Protein AF-A0A928XRX3-F1 (afdb_monomer_lite)

Radius of gyration: 66.65 Å; chains: 1; bounding box: 129×102×176 Å

Secondary structure (DSSP, 8-state):
---PPPPP-------------HHHHHHHHHHHHHTTT--HHHHHTTEEEEEEEEE---EEEEEEEEEEEEEEEEEPPTT-----PPPP-TTSS-TT-S-HHHHHHHH-EE---TTTTT--EE-TTT-PEEPEEEEEEEEEEEEEE---SSS--STTTTT--SGGGGTSSSSS--S---------GGGS-GGGS----TTTEEEEEEEEE---EEEEEEEEEETTEEEEEEEETTT-PBPTT---HHHHHHHHHHHHHHHHHHHHHHHHHHHHHTT-HHHHHHSSHHHHHHHHHHHHHHHHHHHHHHTS-GGG--HHHHHHHHHHHHHHHHHHHHHHHHT---HHHHHHHHHTT-HHHHHHHHHHHHHTTSSHHHHHHHHHHHHHHHHTT--SHHHHHHHHTS--SSHHHHHHHHHHHHHHHHHHHHHHHHTT-HHHHHHHHSTTSSS-HHHHHHHHHHHHHHHHHHHHHTT-HHHHHHHTTS---GGGHHHHHHHHHHHHHHHHHHHHHHHHHHHH-SSHHHHHHHHHHHHHHHHHHHHHHSS---THHHHIIIIIHHHHHHHHHHHHHHHHHHHHHHHHHHHHHHHHHHHHHHHS----PPP----------

Foldseek 3Di:
DDDDDDDDDPDPDPDPPPPLPVVLLLQLVQVVLVVLPQHSLLQSLQFPDKDKDWDKFKKKKWKKKFKFKDKDKAKDDPDDDDDEDAQDDSLPDQSPDPDPVVLQVVFFDQYADPVCRQFFDQDPVPRDGIGMTMTIDIDIDIDMDMDDQTPPPPDVCVVVVDPCLCPPCVSHPDDPPDPDDPDDPVVDDPVGDDDADPRGMDTPDMDMDMDTWMWMWRWGDWPVGIWTWTATSPPRDTHPPGDPVLSVVLLCVLLVQLVVLLVVLVVLLVVQCVLDVCCVVPADSVLSNVLSNQLSNLRSQLSSQNRRDPSSHDVVSNCVSVVSNVVSVVSNVCSSPVDDQDLVVLVVCVVVVVLVVSLVSLVSCCSNVNPVVSSLVSVLVSLVVQCVVDPDLVSLLVSLPPDRSDPVSNVVSLVSSQVVLQVQLVVCLVVLVLVVLVVCLDPPHSHDPVSNLQSVLSSLLSQLVVCLVVVVLVSVLVSLPDDHPPVCVVSSVVSLVSSLVSLVVLLVVLVCCLVVPPALVSNLVSLVSNLSSQVSNCSSVVDRDDCVSVVSVPPVNVVSVVRNVVVVVVVVVVVVVVVVVVVVVVVVVVVVVVPPPPDDDDDDDDDDDDDDD

pLDDT: mean 76.05, std 19.27, range [31.47, 95.88]

Structure (mmCIF, N/CA/C/O backbone):
data_AF-A0A928XRX3-F1
#
_entry.id   AF-A0A928XRX3-F1
#
loop_
_atom_site.group_PDB
_atom_site.id
_atom_site.type_symbol
_atom_site.label_atom_id
_atom_site.label_alt_id
_atom_site.label_comp_id
_atom_site.label_asym_id
_atom_site.label_entity_id
_atom_site.label_seq_id
_atom_site.pdbx_PDB_ins_code
_atom_site.Cartn_x
_atom_site.Cartn_y
_atom_site.Cartn_z
_atom_site.occupancy
_atom_site.B_iso_or_equiv
_atom_site.auth_seq_id
_atom_site.auth_comp_id
_atom_site.auth_asym_id
_atom_site.auth_atom_id
_atom_site.pdbx_PDB_model_num
ATOM 1 N N . MET A 1 1 ? 73.360 -33.502 -87.095 1.00 41.62 1 MET A N 1
ATOM 2 C CA . MET A 1 1 ? 72.732 -33.545 -85.752 1.00 41.62 1 MET A CA 1
ATOM 3 C C . MET A 1 1 ? 72.979 -32.205 -85.075 1.00 41.62 1 MET A C 1
ATOM 5 O O . MET A 1 1 ? 74.044 -31.652 -85.305 1.00 41.62 1 MET A O 1
ATOM 9 N N . GLY A 1 2 ? 72.023 -31.682 -84.302 1.00 35.59 2 GLY A N 1
ATOM 10 C CA . GLY A 1 2 ? 72.128 -30.357 -83.669 1.00 35.59 2 GLY A CA 1
ATOM 11 C C . GLY A 1 2 ? 70.784 -29.627 -83.642 1.00 35.59 2 GLY A C 1
ATOM 12 O O . GLY A 1 2 ? 70.558 -28.722 -84.436 1.00 35.59 2 GLY A O 1
ATOM 13 N N . GLY A 1 3 ? 69.863 -30.070 -82.782 1.00 35.88 3 GLY A N 1
ATOM 14 C CA . GLY A 1 3 ? 68.537 -29.459 -82.645 1.00 35.88 3 GLY A CA 1
ATOM 15 C C . GLY A 1 3 ? 68.540 -28.315 -81.632 1.00 35.88 3 GLY A C 1
ATOM 16 O O . GLY A 1 3 ? 68.678 -28.561 -80.436 1.00 35.88 3 GLY A O 1
ATOM 17 N N . GLY A 1 4 ? 68.364 -27.077 -82.098 1.00 34.94 4 GLY A N 1
ATOM 18 C CA . GLY A 1 4 ? 68.132 -25.915 -81.236 1.00 34.94 4 GLY A CA 1
ATOM 19 C C . GLY A 1 4 ? 66.659 -25.799 -80.831 1.00 34.94 4 GLY A C 1
ATOM 20 O O . GLY A 1 4 ? 65.776 -25.883 -81.683 1.00 34.94 4 GLY A O 1
ATOM 21 N N . ARG A 1 5 ? 66.384 -25.599 -79.535 1.00 35.31 5 ARG A N 1
ATOM 22 C CA . ARG A 1 5 ? 65.028 -25.323 -79.024 1.00 35.31 5 ARG A CA 1
ATOM 23 C C . ARG A 1 5 ? 64.597 -23.887 -79.380 1.00 35.31 5 ARG A C 1
ATOM 25 O O . ARG A 1 5 ? 65.431 -22.988 -79.278 1.00 35.31 5 ARG A O 1
ATOM 32 N N . PRO A 1 6 ? 63.318 -23.634 -79.713 1.00 42.06 6 PRO A N 1
ATOM 33 C CA . PRO A 1 6 ? 62.802 -22.274 -79.832 1.00 42.06 6 PRO A CA 1
ATOM 34 C C . PRO A 1 6 ? 62.617 -21.636 -78.447 1.00 42.06 6 PRO A C 1
ATOM 36 O O . PRO A 1 6 ? 62.097 -22.262 -77.523 1.00 42.06 6 PRO A O 1
ATOM 39 N N . THR A 1 7 ? 63.009 -20.372 -78.309 1.00 41.12 7 THR A N 1
ATOM 40 C CA . THR A 1 7 ? 62.704 -19.544 -77.137 1.00 41.12 7 THR A CA 1
ATOM 41 C C . THR A 1 7 ? 61.272 -19.011 -77.222 1.00 41.12 7 THR A C 1
ATOM 43 O O . THR A 1 7 ? 60.869 -18.426 -78.225 1.00 41.12 7 THR A O 1
ATOM 46 N N . SER A 1 8 ? 60.488 -19.204 -76.158 1.00 32.00 8 SER A N 1
ATOM 47 C CA . SER A 1 8 ? 59.130 -18.653 -76.060 1.00 32.00 8 SER A CA 1
ATOM 48 C C . SER A 1 8 ? 59.179 -17.168 -75.668 1.00 32.00 8 SER A C 1
ATOM 50 O O . SER A 1 8 ? 59.834 -16.839 -74.674 1.00 32.00 8 SER A O 1
ATOM 52 N N . PRO A 1 9 ? 58.505 -16.253 -76.391 1.00 40.66 9 PRO A N 1
ATOM 53 C CA . PRO A 1 9 ? 58.442 -14.849 -76.009 1.00 40.66 9 PRO A CA 1
ATOM 54 C C . PRO A 1 9 ? 57.400 -14.649 -74.900 1.00 40.66 9 PRO A C 1
ATOM 56 O O . PRO A 1 9 ? 56.192 -14.703 -75.141 1.00 40.66 9 PRO A O 1
ATOM 59 N N . TYR A 1 10 ? 57.864 -14.373 -73.680 1.00 31.47 10 TYR A N 1
ATOM 60 C CA . TYR A 1 10 ? 56.993 -14.041 -72.550 1.00 31.47 10 TYR A CA 1
ATOM 61 C C . TYR A 1 10 ? 56.349 -12.662 -72.770 1.00 31.47 10 TYR A C 1
ATOM 63 O O . TYR A 1 10 ? 56.924 -11.617 -72.463 1.00 31.47 10 TYR A O 1
ATOM 71 N N . ARG A 1 11 ? 55.154 -12.655 -73.366 1.00 32.94 11 ARG A N 1
ATOM 72 C CA . ARG A 1 11 ? 54.376 -11.441 -73.634 1.00 32.94 11 ARG A CA 1
ATOM 73 C C . ARG A 1 11 ? 53.860 -10.891 -72.304 1.00 32.94 11 ARG A C 1
ATOM 75 O O . ARG A 1 11 ? 53.114 -11.580 -71.611 1.00 32.94 11 ARG A O 1
ATOM 82 N N . ALA A 1 12 ? 54.246 -9.666 -71.949 1.00 36.44 12 ALA A N 1
ATOM 83 C CA . ALA A 1 12 ? 53.735 -9.015 -70.746 1.00 36.44 12 ALA A CA 1
ATOM 84 C C . ALA A 1 12 ? 52.193 -8.933 -70.808 1.00 36.44 12 ALA A C 1
ATOM 86 O O . ALA A 1 12 ? 51.657 -8.541 -71.852 1.00 36.44 12 ALA A O 1
ATOM 87 N N . PRO A 1 13 ? 51.466 -9.309 -69.740 1.00 38.72 13 PRO A N 1
ATOM 88 C CA . PRO A 1 13 ? 50.015 -9.213 -69.729 1.00 38.72 13 PRO A CA 1
ATOM 89 C C . PRO A 1 13 ? 49.603 -7.742 -69.634 1.00 38.72 13 PRO A C 1
ATOM 91 O O . PRO A 1 13 ? 49.635 -7.144 -68.560 1.00 38.72 13 PRO A O 1
ATOM 94 N N . HIS A 1 14 ? 49.187 -7.169 -70.764 1.00 35.59 14 HIS A N 1
ATOM 95 C CA . HIS A 1 14 ? 48.394 -5.945 -70.758 1.00 35.59 14 HIS A CA 1
ATOM 96 C C . HIS A 1 14 ? 47.071 -6.217 -70.036 1.00 35.59 14 HIS A C 1
ATOM 98 O O . HIS A 1 14 ? 46.202 -6.910 -70.558 1.00 35.59 14 HIS A O 1
ATOM 104 N N . GLU A 1 15 ? 46.975 -5.688 -68.818 1.00 42.69 15 GLU A N 1
ATOM 105 C CA . GLU A 1 15 ? 45.808 -4.993 -68.263 1.00 42.69 15 GLU A CA 1
ATOM 106 C C . GLU A 1 15 ? 44.453 -5.323 -68.914 1.00 42.69 15 GLU A C 1
ATOM 108 O O . GLU A 1 15 ? 43.831 -4.506 -69.590 1.00 42.69 15 GLU A O 1
ATOM 113 N N . LEU A 1 16 ? 43.935 -6.513 -68.603 1.00 38.66 16 LEU A N 1
ATOM 114 C CA . LEU A 1 16 ? 42.492 -6.721 -68.517 1.00 38.66 16 LEU A CA 1
ATOM 115 C C . LEU A 1 16 ? 42.011 -6.115 -67.193 1.00 38.66 16 LEU A C 1
ATOM 117 O O . LEU A 1 16 ? 41.754 -6.827 -66.222 1.00 38.66 16 LEU A O 1
ATOM 121 N N . GLU A 1 17 ? 41.919 -4.783 -67.148 1.00 44.09 17 GLU A N 1
ATOM 122 C CA . GLU A 1 17 ? 41.228 -4.078 -66.068 1.00 44.09 17 GLU A CA 1
ATOM 123 C C . GLU A 1 17 ? 39.725 -4.369 -66.160 1.00 44.09 17 GLU A C 1
ATOM 125 O O . GLU A 1 17 ? 38.946 -3.617 -66.746 1.00 44.09 17 GLU A O 1
ATOM 130 N N . ALA A 1 18 ? 39.303 -5.489 -65.567 1.00 47.88 18 ALA A N 1
ATOM 131 C CA . ALA A 1 18 ? 37.902 -5.686 -65.234 1.00 47.88 18 ALA A CA 1
ATOM 132 C C . ALA A 1 18 ? 37.456 -4.487 -64.371 1.00 47.88 18 ALA A C 1
ATOM 134 O O . ALA A 1 18 ? 38.125 -4.186 -63.376 1.00 47.88 18 ALA A O 1
ATOM 135 N N . PRO A 1 19 ? 36.376 -3.771 -64.737 1.00 57.12 19 PRO A N 1
ATOM 136 C CA . PRO A 1 19 ? 36.010 -2.533 -64.066 1.00 57.12 19 PRO A CA 1
ATOM 137 C C . PRO A 1 19 ? 35.697 -2.815 -62.598 1.00 57.12 19 PRO A C 1
ATOM 139 O O . PRO A 1 19 ? 34.714 -3.485 -62.274 1.00 57.12 19 PRO A O 1
ATOM 142 N N . VAL A 1 20 ? 36.548 -2.297 -61.710 1.00 64.81 20 VAL A N 1
ATOM 143 C CA . VAL A 1 20 ? 36.402 -2.438 -60.260 1.00 64.81 20 VAL A CA 1
ATOM 144 C C . VAL A 1 20 ? 35.046 -1.877 -59.850 1.00 64.81 20 VAL A C 1
ATOM 146 O O . VAL A 1 20 ? 34.822 -0.666 -59.890 1.00 64.81 20 VAL A O 1
ATOM 149 N N . ASN A 1 21 ? 34.123 -2.755 -59.457 1.00 74.12 21 ASN A N 1
ATOM 150 C CA . ASN A 1 21 ? 32.762 -2.351 -59.133 1.00 74.12 21 ASN A CA 1
ATOM 151 C C . ASN A 1 21 ? 32.706 -1.728 -57.729 1.00 74.12 21 ASN A C 1
ATOM 153 O O . ASN A 1 21 ? 32.371 -2.378 -56.738 1.00 74.12 21 ASN A O 1
ATOM 157 N N . VAL A 1 22 ? 33.025 -0.434 -57.663 1.00 80.69 22 VAL A N 1
ATOM 158 C CA . VAL A 1 22 ? 32.981 0.391 -56.445 1.00 80.69 22 VAL A CA 1
ATOM 159 C C . VAL A 1 22 ? 31.611 0.321 -55.752 1.00 80.69 22 VAL A C 1
ATOM 161 O O . VAL A 1 22 ? 31.549 0.380 -54.525 1.00 80.69 22 VAL A O 1
ATOM 164 N N . GLY A 1 23 ? 30.519 0.120 -56.503 1.00 82.94 23 GLY A N 1
ATOM 165 C CA . GLY A 1 23 ? 29.179 -0.076 -55.942 1.00 82.94 23 GLY A CA 1
ATOM 166 C C . GLY A 1 23 ? 29.091 -1.300 -55.025 1.00 82.94 23 GLY A C 1
ATOM 167 O O . GLY A 1 23 ? 28.597 -1.188 -53.906 1.00 82.94 23 GLY A O 1
ATOM 168 N N . VAL A 1 24 ? 29.667 -2.435 -55.439 1.00 82.94 24 VAL A N 1
ATOM 169 C CA . VAL A 1 24 ? 29.716 -3.665 -54.623 1.00 82.94 24 VAL A CA 1
ATOM 170 C C . VAL A 1 24 ? 30.512 -3.441 -53.335 1.00 82.94 24 VAL A C 1
ATOM 172 O O . VAL A 1 24 ? 30.081 -3.872 -52.266 1.00 82.94 24 VAL A O 1
ATOM 175 N N . ALA A 1 25 ? 31.631 -2.713 -53.401 1.00 82.81 25 ALA A N 1
ATOM 176 C CA . ALA A 1 25 ? 32.411 -2.367 -52.213 1.00 82.81 25 ALA A CA 1
ATOM 177 C C . ALA A 1 25 ? 31.617 -1.480 -51.232 1.00 82.81 25 ALA A C 1
ATOM 179 O O . ALA A 1 25 ? 31.601 -1.738 -50.026 1.00 82.81 25 ALA A O 1
ATOM 180 N N . VAL A 1 26 ? 30.899 -0.474 -51.741 1.00 88.69 26 VAL A N 1
ATOM 181 C CA . VAL A 1 26 ? 30.027 0.395 -50.934 1.00 88.69 26 VAL A CA 1
ATOM 182 C C . VAL A 1 26 ? 28.867 -0.388 -50.308 1.00 88.69 26 VAL A C 1
ATOM 184 O O . VAL A 1 26 ? 28.550 -0.164 -49.139 1.00 88.69 26 VAL A O 1
ATOM 187 N N . ASP A 1 27 ? 28.267 -1.338 -51.026 1.00 88.81 27 ASP A N 1
ATOM 188 C CA . ASP A 1 27 ? 27.182 -2.172 -50.498 1.00 88.81 27 ASP A CA 1
ATOM 189 C C . ASP A 1 27 ? 27.662 -3.164 -49.428 1.00 88.81 27 ASP A C 1
ATOM 191 O O . ASP A 1 27 ? 26.994 -3.328 -48.404 1.00 88.81 27 ASP A O 1
ATOM 195 N N . ARG A 1 28 ? 28.856 -3.748 -49.582 1.00 85.56 28 ARG A N 1
ATOM 196 C CA . ARG A 1 28 ? 29.492 -4.582 -48.545 1.00 85.56 28 ARG A CA 1
ATOM 197 C C . ARG A 1 28 ? 29.871 -3.782 -47.299 1.00 85.56 28 ARG A C 1
ATOM 199 O O . ARG A 1 28 ? 29.628 -4.236 -46.177 1.00 85.56 28 ARG A O 1
ATOM 206 N N . ALA A 1 29 ? 30.377 -2.560 -47.468 1.00 87.50 29 ALA A N 1
ATOM 207 C CA . ALA A 1 29 ? 30.592 -1.639 -46.355 1.00 87.50 29 ALA A CA 1
ATOM 208 C C . ALA A 1 29 ? 29.266 -1.273 -45.653 1.00 87.50 29 ALA A C 1
ATOM 210 O O . ALA A 1 29 ? 29.192 -1.281 -44.422 1.00 87.50 29 ALA A O 1
ATOM 211 N N . ALA A 1 30 ? 28.190 -1.044 -46.415 1.00 90.38 30 ALA A N 1
ATOM 212 C CA . ALA A 1 30 ? 26.851 -0.763 -45.895 1.00 90.38 30 ALA A CA 1
ATOM 213 C C . ALA A 1 30 ? 26.233 -1.957 -45.134 1.00 90.38 30 ALA A C 1
ATOM 215 O O . ALA A 1 30 ? 25.572 -1.764 -44.107 1.00 90.38 30 ALA A O 1
ATOM 216 N N . GLU A 1 31 ? 26.473 -3.190 -45.586 1.00 88.50 31 GLU A N 1
ATOM 217 C CA . GLU A 1 31 ? 26.105 -4.433 -44.892 1.00 88.50 31 GLU A CA 1
ATOM 218 C C . GLU A 1 31 ? 26.856 -4.554 -43.549 1.00 88.50 31 GLU A C 1
ATOM 220 O O . GLU A 1 31 ? 26.250 -4.755 -42.491 1.00 88.50 31 GLU A O 1
ATOM 225 N N . ALA A 1 32 ? 28.175 -4.336 -43.557 1.00 86.94 32 ALA A N 1
ATOM 226 C CA . ALA A 1 32 ? 29.012 -4.390 -42.360 1.00 86.94 32 ALA A CA 1
ATOM 227 C C . ALA A 1 32 ? 28.738 -3.255 -41.352 1.00 86.94 32 ALA A C 1
ATOM 229 O O . ALA A 1 32 ? 28.886 -3.464 -40.143 1.00 86.94 32 ALA A O 1
ATOM 230 N N . ALA A 1 33 ? 28.306 -2.081 -41.822 1.00 89.44 33 ALA A N 1
ATOM 231 C CA . ALA A 1 33 ? 27.795 -0.991 -40.989 1.00 89.44 33 ALA A CA 1
ATOM 232 C C . ALA A 1 33 ? 26.413 -1.323 -40.392 1.00 89.44 33 ALA A C 1
ATOM 234 O O . ALA A 1 33 ? 26.154 -1.024 -39.221 1.00 89.44 33 ALA A O 1
ATOM 235 N N . SER A 1 34 ? 25.555 -2.020 -41.149 1.00 89.44 34 SER A N 1
ATOM 236 C CA . SER A 1 34 ? 24.230 -2.461 -40.685 1.00 89.44 34 SER A CA 1
ATOM 237 C C . SER A 1 34 ? 24.342 -3.446 -39.523 1.00 89.44 34 SER A C 1
ATOM 239 O O . SER A 1 34 ? 23.690 -3.244 -38.497 1.00 89.44 34 SER A O 1
ATOM 241 N N . ARG A 1 35 ? 25.268 -4.417 -39.601 1.00 88.94 35 ARG A N 1
ATOM 242 C CA . ARG A 1 35 ? 25.615 -5.319 -38.480 1.00 88.94 35 ARG A CA 1
ATOM 243 C C . ARG A 1 35 ? 26.096 -4.584 -37.215 1.00 88.94 35 ARG A C 1
ATOM 245 O O . ARG A 1 35 ? 26.041 -5.144 -36.125 1.00 88.94 35 ARG A O 1
ATOM 252 N N . ARG A 1 36 ? 26.535 -3.324 -37.334 1.00 86.81 36 ARG A N 1
ATOM 253 C CA . ARG A 1 36 ? 27.007 -2.469 -36.227 1.00 86.81 36 ARG A CA 1
ATOM 254 C C . ARG A 1 36 ? 25.995 -1.395 -35.786 1.00 86.81 36 ARG A C 1
ATOM 256 O O . ARG A 1 36 ? 26.299 -0.616 -34.884 1.00 86.81 36 ARG A O 1
ATOM 263 N N . GLY A 1 37 ? 24.780 -1.379 -36.345 1.00 84.19 37 GLY A N 1
ATOM 264 C CA . GLY A 1 37 ? 23.688 -0.486 -35.921 1.00 84.19 37 GLY A CA 1
ATOM 265 C C . GLY A 1 37 ? 23.544 0.819 -36.719 1.00 84.19 37 GLY A C 1
ATOM 266 O O . GLY A 1 37 ? 22.923 1.775 -36.240 1.00 84.19 37 GLY A O 1
ATOM 267 N N . LEU A 1 38 ? 24.098 0.886 -37.934 1.00 89.88 38 LEU A N 1
ATOM 268 C CA . LEU A 1 38 ? 23.850 1.968 -38.891 1.00 89.88 38 LEU A CA 1
ATOM 269 C C . LEU A 1 38 ? 23.268 1.386 -40.183 1.00 89.88 38 LEU A C 1
ATOM 271 O O . LEU A 1 38 ? 23.969 0.706 -40.920 1.00 89.88 38 LEU A O 1
ATOM 275 N N . SER A 1 39 ? 21.991 1.658 -40.467 1.00 91.25 39 SER A N 1
ATOM 276 C CA . SER A 1 39 ? 21.312 1.126 -41.658 1.00 91.25 39 SER A CA 1
ATOM 277 C C . SER A 1 39 ? 22.066 1.463 -42.946 1.00 91.25 39 SER A C 1
ATOM 279 O O . SER A 1 39 ? 22.434 2.624 -43.136 1.00 91.25 39 SER A O 1
ATOM 281 N N . GLY A 1 40 ? 22.196 0.503 -43.863 1.00 89.81 40 GLY A N 1
ATOM 282 C CA . GLY A 1 40 ? 22.969 0.669 -45.097 1.00 89.81 40 GLY A CA 1
ATOM 283 C C . GLY A 1 40 ? 22.582 1.882 -45.956 1.00 89.81 40 GLY A C 1
ATOM 284 O O . GLY A 1 40 ? 23.452 2.506 -46.550 1.00 89.81 40 GLY A O 1
ATOM 285 N N . ALA A 1 41 ? 21.308 2.294 -45.961 1.00 90.12 41 ALA A N 1
ATOM 286 C CA . ALA A 1 41 ? 20.877 3.529 -46.628 1.00 90.12 41 ALA A CA 1
ATOM 287 C C . ALA A 1 41 ? 21.493 4.797 -46.000 1.00 90.12 41 ALA A C 1
ATOM 289 O O . ALA A 1 41 ? 22.007 5.649 -46.719 1.00 90.12 41 ALA A O 1
ATOM 290 N N . ALA A 1 42 ? 21.500 4.894 -44.666 1.00 88.31 42 ALA A N 1
ATOM 291 C CA . ALA A 1 42 ? 22.139 5.995 -43.943 1.00 88.31 42 ALA A CA 1
ATOM 292 C C . ALA A 1 42 ? 23.671 5.950 -44.059 1.00 88.31 42 ALA A C 1
ATOM 294 O O . ALA A 1 42 ? 24.292 7.000 -44.170 1.00 88.31 42 ALA A O 1
ATOM 295 N N . PHE A 1 43 ? 24.280 4.755 -44.090 1.00 92.19 43 PHE A N 1
ATOM 296 C CA . PHE A 1 43 ? 25.712 4.615 -44.372 1.00 92.19 43 PHE A CA 1
ATOM 297 C C . PHE A 1 43 ? 26.058 5.146 -45.770 1.00 92.19 43 PHE A C 1
ATOM 299 O O . PHE A 1 43 ? 26.934 5.996 -45.883 1.00 92.19 43 PHE A O 1
ATOM 306 N N . ARG A 1 44 ? 25.322 4.733 -46.816 1.00 92.00 44 ARG A N 1
ATOM 307 C CA . ARG A 1 44 ? 25.515 5.224 -48.194 1.00 92.00 44 ARG A CA 1
ATOM 308 C C . ARG A 1 44 ? 25.362 6.744 -48.306 1.00 92.00 44 ARG A C 1
ATOM 310 O O . ARG A 1 44 ? 26.198 7.382 -48.930 1.00 92.00 44 ARG A O 1
ATOM 317 N N . ALA A 1 45 ? 24.373 7.337 -47.634 1.00 89.31 45 ALA A N 1
ATOM 318 C CA . ALA A 1 45 ? 24.197 8.795 -47.566 1.00 89.31 45 ALA A CA 1
ATOM 319 C C . ALA A 1 45 ? 25.274 9.534 -46.732 1.00 89.31 45 ALA A C 1
ATOM 321 O O . ALA A 1 45 ? 25.337 10.762 -46.755 1.00 89.31 45 ALA A O 1
ATOM 322 N N . CYS A 1 46 ? 26.113 8.796 -46.000 1.00 90.19 46 CYS A N 1
ATOM 323 C CA . CYS A 1 46 ? 27.261 9.295 -45.245 1.00 90.19 46 CYS A CA 1
ATOM 324 C C . CYS A 1 46 ? 28.613 9.028 -45.935 1.00 90.19 46 CYS A C 1
ATOM 326 O O . CYS A 1 46 ? 29.633 9.464 -45.403 1.00 90.19 46 CYS A O 1
ATOM 328 N N . VAL A 1 47 ? 28.654 8.339 -47.085 1.00 91.50 47 VAL A N 1
ATOM 329 C CA . VAL A 1 47 ? 29.889 8.151 -47.867 1.00 91.50 47 VAL A CA 1
ATOM 330 C C . VAL A 1 47 ? 30.333 9.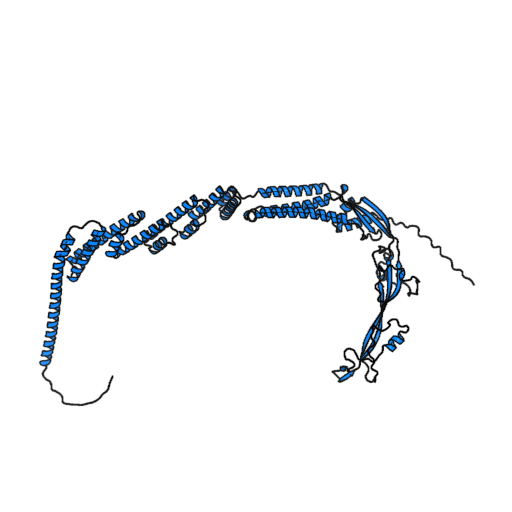502 -48.424 1.00 91.50 47 VAL A C 1
ATOM 332 O O . VAL A 1 47 ? 29.586 10.167 -49.137 1.00 91.50 47 VAL A O 1
ATOM 335 N N . THR A 1 48 ? 31.555 9.914 -48.091 1.00 88.31 48 THR A N 1
ATOM 336 C CA . THR A 1 48 ? 32.157 11.180 -48.540 1.00 88.31 48 THR A CA 1
ATOM 337 C C . THR A 1 48 ? 33.113 10.993 -49.714 1.00 88.31 48 THR A C 1
ATOM 339 O O . THR A 1 48 ? 33.453 11.964 -50.382 1.00 88.31 48 THR A O 1
ATOM 342 N N . GLY A 1 49 ? 33.540 9.759 -49.980 1.00 86.69 49 GLY A N 1
ATOM 343 C CA . GLY A 1 49 ? 34.341 9.410 -51.145 1.00 86.69 49 GLY A CA 1
ATOM 344 C C . GLY A 1 49 ? 34.765 7.946 -51.131 1.00 86.69 49 GLY A C 1
ATOM 345 O O . GLY A 1 49 ? 34.668 7.255 -50.118 1.00 86.69 49 GLY A O 1
ATOM 346 N N . THR A 1 50 ? 35.264 7.475 -52.266 1.00 87.50 50 THR A N 1
ATOM 347 C CA . THR A 1 50 ? 35.859 6.143 -52.403 1.00 87.50 50 THR A CA 1
ATOM 348 C C . THR A 1 50 ? 37.215 6.279 -53.071 1.00 87.50 50 THR A C 1
ATOM 350 O O . THR A 1 50 ? 37.309 6.903 -54.129 1.00 87.50 50 THR A O 1
ATOM 353 N N . THR A 1 51 ? 38.254 5.696 -52.483 1.00 86.31 51 THR A N 1
ATOM 354 C CA . THR A 1 51 ? 39.606 5.683 -53.050 1.00 86.31 51 THR A CA 1
ATOM 355 C C . THR A 1 51 ? 40.061 4.247 -53.279 1.00 86.31 51 THR A C 1
ATOM 357 O O . THR A 1 51 ? 39.924 3.388 -52.410 1.00 86.31 51 THR A O 1
ATOM 360 N N . LEU A 1 52 ? 40.585 3.972 -54.474 1.00 81.31 52 LEU A N 1
ATOM 361 C CA . LEU A 1 52 ? 41.135 2.668 -54.828 1.00 81.31 52 LEU A CA 1
ATOM 362 C C . LEU A 1 52 ? 42.621 2.630 -54.450 1.00 81.31 52 LEU A C 1
ATOM 364 O O . LEU A 1 52 ? 43.430 3.330 -55.053 1.00 81.31 52 LEU A O 1
ATOM 368 N N . GLU A 1 53 ? 42.983 1.818 -53.462 1.00 73.38 53 GLU A N 1
ATOM 369 C CA . GLU A 1 53 ? 44.363 1.613 -53.018 1.00 73.38 53 GLU A CA 1
ATOM 370 C C . GLU A 1 53 ? 44.818 0.204 -53.446 1.00 73.38 53 GLU A C 1
ATOM 372 O O . GLU A 1 53 ? 44.298 -0.805 -52.966 1.00 73.38 53 GLU A O 1
ATOM 377 N N . ARG A 1 54 ? 45.781 0.102 -54.374 1.00 62.31 54 ARG A N 1
ATOM 378 C CA . ARG A 1 54 ? 46.403 -1.189 -54.731 1.00 62.31 54 ARG A CA 1
ATOM 379 C C . ARG A 1 54 ? 47.355 -1.595 -53.601 1.00 62.31 54 ARG A C 1
ATOM 381 O O . ARG A 1 54 ? 48.339 -0.897 -53.367 1.00 62.31 54 ARG A O 1
ATOM 388 N N . ARG A 1 55 ? 47.089 -2.710 -52.908 1.00 60.25 55 ARG A N 1
ATOM 389 C CA . ARG A 1 55 ? 47.909 -3.178 -51.774 1.00 60.25 55 ARG A CA 1
ATOM 390 C C . ARG A 1 55 ? 48.626 -4.500 -52.052 1.00 60.25 55 ARG A C 1
ATOM 392 O O . ARG A 1 55 ? 48.224 -5.322 -52.878 1.00 60.25 55 ARG A O 1
ATOM 399 N N . THR A 1 56 ? 49.746 -4.678 -51.353 1.00 50.47 56 THR A N 1
ATOM 400 C CA . THR A 1 56 ? 50.646 -5.829 -51.479 1.00 50.47 56 THR A CA 1
ATOM 401 C C . THR A 1 56 ? 50.817 -6.507 -50.131 1.00 50.47 56 THR A C 1
ATOM 403 O O . THR A 1 56 ? 51.239 -5.877 -49.174 1.00 50.47 56 THR A O 1
ATOM 406 N N . LEU A 1 57 ? 50.456 -7.785 -50.111 1.00 52.59 57 LEU A N 1
ATOM 407 C CA . LEU A 1 57 ? 50.113 -8.608 -48.954 1.00 52.59 57 LEU A CA 1
ATOM 408 C C . LEU A 1 57 ? 50.989 -9.904 -48.996 1.00 52.59 57 LEU A C 1
ATOM 410 O O . LEU A 1 57 ? 51.795 -10.032 -49.924 1.00 52.59 57 LEU A O 1
ATOM 414 N N . VAL A 1 58 ? 50.856 -10.940 -48.157 1.00 47.88 58 VAL A N 1
ATOM 415 C CA . VAL A 1 58 ? 51.721 -12.151 -48.236 1.00 47.88 58 VAL A CA 1
ATOM 416 C C . VAL A 1 58 ? 51.044 -13.423 -47.690 1.00 47.88 58 VAL A C 1
ATOM 418 O O . VAL A 1 58 ? 50.486 -13.416 -46.604 1.00 47.88 58 VAL A O 1
ATOM 421 N N . ARG A 1 59 ? 51.167 -14.558 -48.399 1.00 53.97 59 ARG A N 1
ATOM 422 C CA . ARG A 1 59 ? 50.767 -15.905 -47.926 1.00 53.97 59 ARG A CA 1
ATOM 423 C C . ARG A 1 59 ? 51.995 -16.817 -47.831 1.00 53.97 59 ARG A C 1
ATOM 425 O O . ARG A 1 59 ? 52.782 -16.826 -48.770 1.00 53.97 59 ARG A O 1
ATOM 432 N N . ALA A 1 60 ? 52.132 -17.627 -46.779 1.00 51.12 60 ALA A N 1
ATOM 433 C CA . ALA A 1 60 ? 53.184 -18.649 -46.654 1.00 51.12 60 ALA A CA 1
ATOM 434 C C . ALA A 1 60 ? 52.590 -20.063 -46.496 1.00 51.12 60 ALA A C 1
ATOM 436 O O . ALA A 1 60 ? 51.597 -20.239 -45.796 1.00 51.12 60 ALA A O 1
ATOM 437 N N . LEU A 1 61 ? 53.191 -21.042 -47.172 1.00 54.88 61 LEU A N 1
ATOM 438 C CA . LEU A 1 61 ? 52.816 -22.456 -47.243 1.00 54.88 61 LEU A CA 1
ATOM 439 C C . LEU A 1 61 ? 53.989 -23.303 -46.749 1.00 54.88 61 LEU A C 1
ATOM 441 O O . LEU A 1 61 ? 55.019 -23.353 -47.418 1.00 54.88 61 LEU A O 1
ATOM 445 N N . ASN A 1 62 ? 53.820 -23.987 -45.620 1.00 51.72 62 ASN A N 1
ATOM 446 C CA . ASN A 1 62 ? 54.838 -24.884 -45.072 1.00 51.72 62 ASN A CA 1
ATOM 447 C C . ASN A 1 62 ? 54.380 -26.336 -45.227 1.00 51.72 62 ASN A C 1
ATOM 449 O O . ASN A 1 62 ? 53.254 -26.668 -44.844 1.00 51.72 62 ASN A O 1
ATOM 453 N N . ARG A 1 63 ? 55.260 -27.202 -45.739 1.00 55.88 63 ARG A N 1
ATOM 454 C CA . ARG A 1 63 ? 55.095 -28.659 -45.706 1.00 55.88 63 ARG A CA 1
ATOM 455 C C . ARG A 1 63 ? 56.056 -29.221 -44.668 1.00 55.88 63 ARG A C 1
ATOM 457 O O . ARG A 1 63 ? 57.268 -29.041 -44.778 1.00 55.88 63 ARG A O 1
ATOM 464 N N . ILE A 1 64 ? 55.503 -29.858 -43.645 1.00 57.50 64 ILE A N 1
ATOM 465 C CA . ILE A 1 64 ? 56.236 -30.418 -42.512 1.00 57.50 64 ILE A CA 1
ATOM 466 C C . ILE A 1 64 ? 56.067 -31.928 -42.562 1.00 57.50 64 ILE A C 1
ATOM 468 O O . ILE A 1 64 ? 54.945 -32.440 -42.569 1.00 57.50 64 ILE A O 1
ATOM 472 N N . ARG A 1 65 ? 57.188 -32.643 -42.575 1.00 60.91 65 ARG A N 1
ATOM 473 C CA . ARG A 1 65 ? 57.210 -34.085 -42.383 1.00 60.91 65 ARG A CA 1
ATOM 474 C C . ARG A 1 65 ? 57.485 -34.345 -40.908 1.00 60.91 65 ARG A C 1
ATOM 476 O O . ARG A 1 65 ? 58.578 -34.065 -40.420 1.00 60.91 65 ARG A O 1
ATOM 483 N N . ARG A 1 66 ? 56.487 -34.876 -40.207 1.00 68.56 66 ARG A N 1
ATOM 484 C CA . ARG A 1 66 ? 56.612 -35.345 -38.827 1.00 68.56 66 ARG A CA 1
ATOM 485 C C . ARG A 1 66 ? 57.016 -36.812 -38.845 1.00 68.56 66 ARG A C 1
ATOM 487 O O . ARG A 1 66 ? 56.421 -37.607 -39.575 1.00 68.56 66 ARG A O 1
ATOM 494 N N . ARG A 1 67 ? 57.995 -37.186 -38.027 1.00 68.25 67 ARG A N 1
ATOM 495 C CA . ARG A 1 67 ? 58.250 -38.580 -37.658 1.00 68.25 67 ARG A CA 1
ATOM 496 C C . ARG A 1 67 ? 58.094 -38.714 -36.150 1.00 68.25 67 ARG A C 1
ATOM 498 O O . ARG A 1 67 ? 58.682 -37.946 -35.398 1.00 68.25 67 ARG A O 1
ATOM 505 N N . GLN A 1 68 ? 57.324 -39.702 -35.712 1.00 68.06 68 GLN A N 1
ATOM 506 C CA . GLN A 1 68 ? 57.141 -40.002 -34.298 1.00 68.06 68 GLN A CA 1
ATOM 507 C C . GLN A 1 68 ? 57.540 -41.450 -34.014 1.00 68.06 68 GLN A C 1
ATOM 509 O O . GLN A 1 68 ? 56.986 -42.389 -34.591 1.00 68.06 68 GLN A O 1
ATOM 514 N N . ALA A 1 69 ? 58.490 -41.611 -33.094 1.00 66.75 69 ALA A N 1
ATOM 515 C CA . ALA A 1 69 ? 58.822 -42.886 -32.481 1.00 66.75 69 ALA A CA 1
ATOM 516 C C . ALA A 1 69 ? 57.704 -43.307 -31.515 1.00 66.75 69 ALA A C 1
ATOM 518 O O . ALA A 1 69 ? 57.368 -42.570 -30.587 1.00 66.75 69 ALA A O 1
ATOM 519 N N . VAL A 1 70 ? 57.133 -44.494 -31.721 1.00 67.12 70 VAL A N 1
ATOM 520 C CA . VAL A 1 70 ? 56.117 -45.081 -30.836 1.00 67.12 70 VAL A CA 1
ATOM 521 C C . VAL A 1 70 ? 56.585 -46.458 -30.382 1.00 67.12 70 VAL A C 1
ATOM 523 O O . VAL A 1 70 ? 56.955 -47.297 -31.200 1.00 67.12 70 VAL A O 1
ATOM 526 N N . LEU A 1 71 ? 56.561 -46.701 -29.072 1.00 66.31 71 LEU A N 1
ATOM 527 C CA . LEU A 1 71 ? 56.851 -48.012 -28.498 1.00 66.31 71 LEU A CA 1
ATOM 528 C C . LEU A 1 71 ? 55.612 -48.914 -28.613 1.00 66.31 71 LEU A C 1
ATOM 530 O O . LEU A 1 71 ? 54.550 -48.578 -28.091 1.00 66.31 71 LEU A O 1
ATOM 534 N N . VAL A 1 72 ? 55.756 -50.066 -29.265 1.00 68.19 72 VAL A N 1
ATOM 535 C CA . VAL A 1 72 ? 54.706 -51.082 -29.426 1.00 68.19 72 VAL A CA 1
ATOM 536 C C . VAL A 1 72 ? 55.144 -52.358 -28.708 1.00 68.19 72 VAL A C 1
ATOM 538 O O . VAL A 1 72 ? 56.303 -52.758 -28.803 1.00 68.19 72 VAL A O 1
ATOM 541 N N . THR A 1 73 ? 54.231 -52.987 -27.968 1.00 67.69 73 THR A N 1
ATOM 542 C CA . THR A 1 73 ? 54.496 -54.196 -27.172 1.00 67.69 73 THR A CA 1
ATOM 543 C C . THR A 1 73 ? 53.623 -55.358 -27.640 1.00 67.69 73 THR A C 1
ATOM 545 O O . THR A 1 73 ? 52.409 -55.218 -27.762 1.00 67.69 73 THR A O 1
ATOM 548 N N . GLU A 1 74 ? 54.241 -56.507 -27.917 1.00 65.88 74 GLU A N 1
ATOM 549 C CA . GLU A 1 74 ? 53.594 -57.680 -28.526 1.00 65.88 74 GLU A CA 1
ATOM 550 C C . GLU A 1 74 ? 53.975 -58.979 -27.791 1.00 65.88 74 GLU A C 1
ATOM 552 O O . GLU A 1 74 ? 55.085 -59.079 -27.265 1.00 65.88 74 GLU A O 1
ATOM 557 N N . PRO A 1 75 ? 53.093 -59.994 -27.717 1.00 62.25 75 PRO A N 1
ATOM 558 C CA . PRO A 1 75 ? 53.395 -61.253 -27.035 1.00 62.25 75 PRO A CA 1
ATOM 559 C C . PRO A 1 75 ? 54.458 -62.075 -27.784 1.00 62.25 75 PRO A C 1
ATOM 561 O O . PRO A 1 75 ? 54.385 -62.263 -28.996 1.00 62.25 75 PRO A O 1
ATOM 564 N N . ALA A 1 76 ? 55.434 -62.601 -27.045 1.00 62.34 76 ALA A N 1
ATOM 565 C CA . ALA A 1 76 ? 56.543 -63.391 -27.574 1.00 62.34 76 ALA A CA 1
ATOM 566 C C . ALA A 1 76 ? 56.215 -64.895 -27.668 1.00 62.34 76 ALA A C 1
ATOM 568 O O . ALA A 1 76 ? 55.442 -65.439 -26.876 1.00 62.34 76 ALA A O 1
ATOM 569 N N . ILE A 1 77 ? 56.858 -65.578 -28.619 1.00 62.03 77 ILE A N 1
ATOM 570 C CA . ILE A 1 77 ? 56.690 -67.016 -28.878 1.00 62.03 77 ILE A CA 1
ATOM 571 C C . ILE A 1 77 ? 57.442 -67.839 -27.805 1.00 62.03 77 ILE A C 1
ATOM 573 O O . ILE A 1 77 ? 58.578 -67.492 -27.467 1.00 62.03 77 ILE A O 1
ATOM 577 N N . PRO A 1 78 ? 56.871 -68.936 -27.262 1.00 56.84 78 PRO A N 1
ATOM 578 C CA . PRO A 1 78 ? 57.558 -69.772 -26.275 1.00 56.84 78 PRO A CA 1
ATOM 579 C C . PRO A 1 78 ? 58.832 -70.423 -26.839 1.00 56.84 78 PRO A C 1
ATOM 581 O O . PRO A 1 78 ? 58.776 -71.095 -27.866 1.00 56.84 78 PRO A O 1
ATOM 584 N N . GLY A 1 79 ? 59.962 -70.278 -26.136 1.00 59.12 79 GLY A N 1
ATOM 585 C CA . GLY A 1 79 ? 61.213 -70.997 -26.432 1.00 59.12 79 GLY A CA 1
ATOM 586 C C . GLY A 1 79 ? 62.483 -70.141 -26.531 1.00 59.12 79 GLY A C 1
ATOM 587 O O . GLY A 1 79 ? 63.575 -70.699 -26.497 1.00 59.12 79 GLY A O 1
ATOM 588 N N . ALA A 1 80 ? 62.377 -68.810 -26.609 1.00 55.97 80 ALA A N 1
ATOM 589 C CA . ALA A 1 80 ? 63.544 -67.923 -26.678 1.00 55.97 80 ALA A CA 1
ATOM 590 C C . ALA A 1 80 ? 64.225 -67.729 -25.305 1.00 55.97 80 ALA A C 1
ATOM 592 O O . ALA A 1 80 ? 63.592 -67.313 -24.328 1.00 55.97 80 ALA A O 1
ATOM 593 N N . SER A 1 81 ? 65.532 -68.009 -25.225 1.00 50.31 81 SER A N 1
ATOM 594 C CA . SER A 1 81 ? 66.334 -67.861 -24.005 1.00 50.31 81 SER A CA 1
ATOM 595 C C . SER A 1 81 ? 67.237 -66.620 -24.031 1.00 50.31 81 SER A C 1
ATOM 597 O O . SER A 1 81 ? 68.338 -66.651 -24.572 1.00 50.31 81 SER A O 1
ATOM 599 N N . SER A 1 82 ? 66.772 -65.575 -23.341 1.00 51.25 82 SER A N 1
ATOM 600 C CA . SER A 1 82 ? 67.543 -64.506 -22.675 1.00 51.25 82 SER A CA 1
ATOM 601 C C . SER A 1 82 ? 68.577 -63.694 -23.475 1.00 51.25 82 SER A C 1
ATOM 603 O O . SER A 1 82 ? 69.710 -64.128 -23.638 1.00 51.25 82 SER A O 1
ATOM 605 N N . PHE A 1 83 ? 68.273 -62.405 -23.660 1.00 53.38 83 PHE A N 1
ATOM 606 C CA . PHE A 1 83 ? 69.034 -61.317 -23.022 1.00 53.38 83 PHE A CA 1
ATOM 607 C C . PHE A 1 83 ? 68.053 -60.219 -22.580 1.00 53.38 83 PHE A C 1
ATOM 609 O O . PHE A 1 83 ? 67.268 -59.745 -23.391 1.00 53.38 83 PHE A O 1
ATOM 616 N N . LEU A 1 84 ? 68.073 -59.817 -21.303 1.00 57.59 84 LEU A N 1
ATOM 617 C CA . LEU A 1 84 ? 67.234 -58.718 -20.806 1.00 57.59 84 LEU A CA 1
ATOM 618 C C . LEU A 1 84 ? 67.984 -57.393 -20.961 1.00 57.59 84 LEU A C 1
ATOM 620 O O . LEU A 1 84 ? 68.950 -57.143 -20.244 1.00 57.59 84 LEU A O 1
ATOM 624 N N . SER A 1 85 ? 67.522 -56.543 -21.876 1.00 59.50 85 SER A N 1
ATOM 625 C CA . SER A 1 85 ? 67.921 -55.131 -21.936 1.00 59.50 85 SER A CA 1
ATOM 626 C C . SER A 1 85 ? 66.818 -54.238 -21.357 1.00 59.50 85 SER A C 1
ATOM 628 O O . SER A 1 85 ? 65.644 -54.611 -21.432 1.00 59.50 85 SER A O 1
ATOM 630 N N . PRO A 1 86 ? 67.146 -53.052 -20.807 1.00 62.84 86 PRO A N 1
ATOM 631 C CA . PRO A 1 86 ? 66.129 -52.058 -20.477 1.00 62.84 86 PRO A CA 1
ATOM 632 C C . PRO A 1 86 ? 65.357 -51.643 -21.738 1.00 62.84 86 PRO A C 1
ATOM 634 O O . PRO A 1 86 ? 65.897 -51.672 -22.849 1.00 62.84 86 PRO A O 1
ATOM 637 N N . LEU A 1 87 ? 64.095 -51.247 -21.549 1.00 62.22 87 LEU A N 1
ATOM 638 C CA . LEU A 1 87 ? 63.267 -50.676 -22.611 1.00 62.22 87 LEU A CA 1
ATOM 639 C C . LEU A 1 87 ? 63.981 -49.459 -23.231 1.00 62.22 87 LEU A C 1
ATOM 641 O O . LEU A 1 87 ? 64.437 -48.594 -22.479 1.00 62.22 87 LEU A O 1
ATOM 645 N N . PRO A 1 88 ? 64.086 -49.363 -24.569 1.00 66.19 88 PRO A N 1
ATOM 646 C CA . PRO A 1 88 ? 64.605 -48.161 -25.206 1.00 66.19 88 PRO A CA 1
ATOM 647 C C . PRO A 1 88 ? 63.625 -47.005 -24.973 1.00 66.19 88 PRO A C 1
ATOM 649 O O . PRO A 1 88 ? 62.441 -47.119 -25.288 1.00 66.19 88 PRO A O 1
ATOM 652 N N . ASP A 1 89 ? 64.118 -45.892 -24.428 1.00 67.81 89 ASP A N 1
ATOM 653 C CA . ASP A 1 89 ? 63.326 -44.672 -24.271 1.00 67.81 89 ASP A CA 1
ATOM 654 C C . ASP A 1 89 ? 63.026 -44.082 -25.664 1.00 67.81 89 ASP A C 1
ATOM 656 O O . ASP A 1 89 ? 63.961 -43.677 -26.366 1.00 67.81 89 ASP A O 1
ATOM 660 N N . PRO A 1 90 ? 61.751 -44.012 -26.097 1.00 65.88 90 PRO A N 1
ATOM 661 C CA . PRO A 1 90 ? 61.403 -43.497 -27.418 1.00 65.88 90 PRO A CA 1
ATOM 662 C C . PRO A 1 90 ? 61.725 -42.004 -27.586 1.00 65.88 90 PRO A C 1
ATOM 664 O O . PRO A 1 90 ? 61.793 -41.536 -28.719 1.00 65.88 90 PRO A O 1
ATOM 667 N N . SER A 1 91 ? 61.949 -41.255 -26.498 1.00 66.69 91 SER A N 1
ATOM 668 C CA . SER A 1 91 ? 62.351 -39.842 -26.536 1.00 66.69 91 SER A CA 1
ATOM 669 C C . SER A 1 91 ? 63.853 -39.623 -26.773 1.00 66.69 91 SER A C 1
ATOM 671 O O . SER A 1 91 ? 64.256 -38.511 -27.124 1.00 66.69 91 SER A O 1
ATOM 673 N N . LEU A 1 92 ? 64.669 -40.674 -26.610 1.00 67.00 92 LEU A N 1
ATOM 674 C CA . LEU A 1 92 ? 66.110 -40.678 -26.896 1.00 67.00 92 LEU A CA 1
ATOM 675 C C . LEU A 1 92 ? 66.443 -41.259 -28.281 1.00 67.00 92 LEU A C 1
ATOM 677 O O . LEU A 1 92 ? 67.598 -41.210 -28.700 1.00 67.00 92 LEU A O 1
ATOM 681 N N . ALA A 1 93 ? 65.459 -41.816 -28.990 1.00 67.12 93 ALA A N 1
ATOM 682 C CA . ALA A 1 93 ? 65.644 -42.342 -30.335 1.00 67.12 93 ALA A CA 1
ATOM 683 C C . ALA A 1 93 ? 65.727 -41.204 -31.366 1.00 67.12 93 ALA A C 1
ATOM 685 O O . ALA A 1 93 ? 64.809 -40.390 -31.485 1.00 67.12 93 ALA A O 1
ATOM 686 N N . GLU A 1 94 ? 66.796 -41.175 -32.162 1.00 70.44 94 GLU A N 1
ATOM 687 C CA . GLU A 1 94 ? 66.907 -40.245 -33.285 1.00 70.44 94 GLU A CA 1
ATOM 688 C C . GLU A 1 94 ? 65.962 -40.675 -34.415 1.00 70.44 94 GLU A C 1
ATOM 690 O O . GLU A 1 94 ? 66.277 -41.530 -35.240 1.00 70.44 94 GLU A O 1
ATOM 695 N N . VAL A 1 95 ? 64.773 -40.068 -34.469 1.00 67.44 95 VAL A N 1
ATOM 696 C CA . VAL A 1 95 ? 63.698 -40.440 -35.416 1.00 67.44 95 VAL A CA 1
ATOM 697 C C . VAL A 1 95 ? 64.070 -40.213 -36.899 1.00 67.44 95 VAL A C 1
ATOM 699 O O . VAL A 1 95 ? 63.329 -40.588 -37.816 1.00 67.44 95 VAL A O 1
ATOM 702 N N . TRP A 1 96 ? 65.232 -39.606 -37.143 1.00 69.56 96 TRP A N 1
ATOM 703 C CA . TRP A 1 96 ? 65.779 -39.236 -38.445 1.00 69.56 96 TRP A CA 1
ATOM 704 C C . TRP A 1 96 ? 67.104 -39.929 -38.795 1.00 69.56 96 TRP A C 1
ATOM 706 O O . TRP A 1 96 ? 67.720 -39.513 -39.773 1.00 69.56 96 TRP A O 1
ATOM 716 N N . ALA A 1 97 ? 67.505 -40.976 -38.059 1.00 67.81 97 ALA A N 1
ATOM 717 C CA . ALA A 1 97 ? 68.712 -41.755 -38.352 1.00 67.81 97 ALA A CA 1
ATOM 718 C C . ALA A 1 97 ? 68.786 -42.211 -39.825 1.00 67.81 97 ALA A C 1
ATOM 720 O O . ALA A 1 97 ? 67.755 -42.443 -40.470 1.00 67.81 97 ALA A O 1
ATOM 721 N N . GLU A 1 98 ? 70.014 -42.313 -40.344 1.00 56.28 98 GLU A N 1
ATOM 722 C CA . GLU A 1 98 ? 70.286 -42.419 -41.784 1.00 56.28 98 GLU A CA 1
ATOM 723 C C . GLU A 1 98 ? 69.786 -43.732 -42.410 1.00 56.28 98 GLU A C 1
ATOM 725 O O . GLU A 1 98 ? 69.242 -43.691 -43.515 1.00 56.28 98 GLU A O 1
ATOM 730 N N . ASP A 1 99 ? 69.867 -44.863 -41.696 1.00 61.84 99 ASP A N 1
ATOM 731 C CA . ASP A 1 99 ? 69.266 -46.136 -42.114 1.00 61.84 99 ASP A CA 1
ATOM 732 C C . ASP A 1 99 ? 68.061 -46.529 -41.220 1.00 61.84 99 ASP A C 1
ATOM 734 O O . ASP A 1 99 ? 68.226 -46.855 -40.037 1.00 61.84 99 ASP A O 1
ATOM 738 N N . PRO A 1 100 ? 66.825 -46.563 -41.763 1.00 58.00 100 PRO A N 1
ATOM 739 C CA . PRO A 1 100 ? 65.653 -47.088 -41.058 1.00 58.00 100 PRO A CA 1
ATOM 740 C C . PRO A 1 100 ? 65.814 -48.544 -40.589 1.00 58.00 100 PRO A C 1
ATOM 742 O O . PRO A 1 100 ? 65.231 -48.927 -39.573 1.00 58.00 100 PRO A O 1
ATOM 745 N N . SER A 1 101 ? 66.606 -49.341 -41.312 1.00 58.47 101 SER A N 1
ATOM 746 C CA . SER A 1 101 ? 66.888 -50.751 -41.019 1.00 58.47 101 SER A CA 1
ATOM 747 C C . SER A 1 101 ? 67.702 -50.895 -39.734 1.00 58.47 101 SER A C 1
ATOM 749 O O . SER A 1 101 ? 67.408 -51.758 -38.905 1.00 58.47 101 SER A O 1
ATOM 751 N N . GLU A 1 102 ? 68.684 -50.013 -39.529 1.00 65.12 102 GLU A N 1
ATOM 752 C CA . GLU A 1 102 ? 69.464 -49.939 -38.292 1.00 65.12 102 GLU A CA 1
ATOM 753 C C . GLU A 1 102 ? 68.594 -49.499 -37.111 1.00 65.12 102 GLU A C 1
ATOM 755 O O . GLU A 1 102 ? 68.718 -50.058 -36.020 1.00 65.12 102 GLU A O 1
ATOM 760 N N . LEU A 1 103 ? 67.657 -48.566 -37.321 1.00 62.88 103 LEU A N 1
ATOM 761 C CA . LEU A 1 103 ? 66.730 -48.141 -36.270 1.00 62.88 103 LEU A CA 1
ATOM 762 C C . LEU A 1 103 ? 65.774 -49.275 -35.853 1.00 62.88 103 LEU A C 1
ATOM 764 O O . LEU A 1 103 ? 65.511 -49.462 -34.661 1.00 62.88 103 LEU A O 1
ATOM 768 N N . GLU A 1 104 ? 65.273 -50.069 -36.806 1.00 58.03 104 GLU A N 1
ATOM 769 C CA . GLU A 1 104 ? 64.451 -51.247 -36.506 1.00 58.03 104 GLU A CA 1
ATOM 770 C C . GLU A 1 104 ? 65.274 -52.352 -35.814 1.00 58.03 104 GLU A C 1
ATOM 772 O O . GLU A 1 104 ? 64.824 -52.931 -34.820 1.00 58.03 104 GLU A O 1
ATOM 777 N N . ALA A 1 105 ? 66.505 -52.604 -36.266 1.00 62.16 105 ALA A N 1
ATOM 778 C CA . ALA A 1 105 ? 67.404 -53.584 -35.658 1.00 62.16 105 ALA A CA 1
ATOM 779 C C . ALA A 1 105 ? 67.830 -53.196 -34.228 1.00 62.16 105 ALA A C 1
ATOM 781 O O . ALA A 1 105 ? 67.819 -54.037 -33.330 1.00 62.16 105 ALA A O 1
ATOM 782 N N . ALA A 1 106 ? 68.151 -51.923 -33.982 1.00 59.97 106 ALA A N 1
ATOM 783 C CA . ALA A 1 106 ? 68.570 -51.428 -32.670 1.00 59.97 106 ALA A CA 1
ATOM 784 C C . ALA A 1 106 ? 67.424 -51.375 -31.640 1.00 59.97 106 ALA A C 1
ATOM 786 O O . ALA A 1 106 ? 67.682 -51.424 -30.427 1.00 59.97 106 ALA A O 1
ATOM 787 N N . SER A 1 107 ? 66.175 -51.271 -32.114 1.00 58.62 107 SER A N 1
ATOM 788 C CA . SER A 1 107 ? 64.974 -51.106 -31.285 1.00 58.62 107 SER A CA 1
ATOM 789 C C . SER A 1 107 ? 64.154 -52.377 -31.054 1.00 58.62 107 SER A C 1
ATOM 791 O O . SER A 1 107 ? 63.365 -52.410 -30.108 1.00 58.62 107 SER A O 1
ATOM 793 N N . ARG A 1 108 ? 64.352 -53.443 -31.841 1.00 58.47 108 ARG A N 1
ATOM 794 C CA . ARG A 1 108 ? 63.851 -54.789 -31.518 1.00 58.47 108 ARG A CA 1
ATOM 795 C C . ARG A 1 108 ? 64.666 -55.376 -30.360 1.00 58.47 108 ARG A C 1
ATOM 797 O O . ARG A 1 108 ? 65.652 -56.076 -30.572 1.00 58.47 108 ARG A O 1
ATOM 804 N N . ARG A 1 109 ? 64.246 -55.102 -29.121 1.00 61.00 109 ARG A N 1
ATOM 805 C CA . ARG A 1 109 ? 64.871 -55.654 -27.907 1.00 61.00 109 ARG A CA 1
ATOM 806 C C . ARG A 1 109 ? 63.866 -56.438 -27.077 1.00 61.00 109 ARG A C 1
ATOM 808 O O . ARG A 1 109 ? 62.855 -55.895 -26.627 1.00 61.00 109 ARG A O 1
ATOM 815 N N . GLU A 1 110 ? 64.196 -57.697 -26.790 1.00 58.22 110 GLU A N 1
ATOM 816 C CA . GLU A 1 110 ? 63.554 -58.419 -25.694 1.00 58.22 110 GLU A CA 1
ATOM 817 C C . GLU A 1 110 ? 63.813 -57.658 -24.390 1.00 58.22 110 GLU A C 1
ATOM 819 O O . GLU A 1 110 ? 64.943 -57.500 -23.924 1.00 58.22 110 GLU A O 1
ATOM 824 N N . SER A 1 111 ? 62.737 -57.113 -23.841 1.00 56.97 111 SER A N 1
ATOM 825 C CA . SER A 1 111 ? 62.758 -56.219 -22.695 1.00 56.97 111 SER A CA 1
ATOM 826 C C . SER A 1 111 ? 61.501 -56.473 -21.862 1.00 56.97 111 SER A C 1
ATOM 828 O O . SER A 1 111 ? 60.457 -56.832 -22.414 1.00 56.97 111 SER A O 1
ATOM 830 N N . PRO A 1 112 ? 61.580 -56.363 -20.528 1.00 57.19 112 PRO A N 1
ATOM 831 C CA . PRO A 1 112 ? 60.424 -56.577 -19.669 1.00 57.19 112 PRO A CA 1
ATOM 832 C C . PRO A 1 112 ? 59.332 -55.549 -19.993 1.00 57.19 112 PRO A C 1
ATOM 834 O O . PRO A 1 112 ? 59.601 -54.351 -20.052 1.00 57.19 112 PRO A O 1
ATOM 837 N N . CYS A 1 113 ? 58.088 -55.999 -20.187 1.00 56.38 113 CYS A N 1
ATOM 838 C CA . CYS A 1 113 ? 56.956 -55.087 -20.360 1.00 56.38 113 CYS A CA 1
ATOM 839 C C . CYS A 1 113 ? 56.799 -54.208 -19.116 1.00 56.38 113 CYS A C 1
ATOM 841 O O . CYS A 1 113 ? 56.691 -54.736 -18.012 1.00 56.38 113 CYS A O 1
ATOM 843 N N . ALA A 1 114 ? 56.700 -52.889 -19.291 1.00 56.75 114 ALA A N 1
ATOM 844 C CA . ALA A 1 114 ? 56.553 -51.938 -18.186 1.00 56.75 114 ALA A CA 1
ATOM 845 C C . ALA A 1 114 ? 55.313 -52.186 -17.298 1.00 56.75 114 ALA A C 1
ATOM 847 O O . ALA A 1 114 ? 55.279 -51.728 -16.164 1.00 56.75 114 ALA A O 1
ATOM 848 N N . GLY A 1 115 ? 54.301 -52.910 -17.793 1.00 57.72 115 GLY A N 1
ATOM 849 C CA . GLY A 1 115 ? 53.100 -53.267 -17.028 1.00 57.72 115 GLY A CA 1
ATOM 850 C C . GLY A 1 115 ? 53.169 -54.594 -16.258 1.00 57.72 115 GLY A C 1
ATOM 851 O O . GLY A 1 115 ? 52.314 -54.828 -15.410 1.00 57.72 115 GLY A O 1
ATOM 852 N N . CYS A 1 116 ? 54.140 -55.474 -16.542 1.00 58.78 116 CYS A N 1
ATOM 853 C CA . CYS A 1 116 ? 54.302 -56.758 -15.833 1.00 58.78 116 CYS A CA 1
ATOM 854 C C . CYS A 1 116 ? 55.747 -57.059 -15.395 1.00 58.78 116 CYS A C 1
ATOM 856 O O . CYS A 1 116 ? 56.031 -58.156 -14.923 1.00 58.78 116 CYS A O 1
ATOM 858 N N . GLU A 1 117 ? 56.669 -56.118 -15.603 1.00 57.34 117 GLU A N 1
ATOM 859 C CA . GLU A 1 117 ? 58.098 -56.172 -15.253 1.00 57.34 117 GLU A CA 1
ATOM 860 C C . GLU A 1 117 ? 58.848 -57.412 -15.780 1.00 57.34 117 GLU A C 1
ATOM 862 O O . GLU A 1 117 ? 59.907 -57.795 -15.290 1.00 57.34 117 GLU A O 1
ATOM 867 N N . GLY A 1 118 ? 58.325 -58.045 -16.836 1.00 56.56 118 GLY A N 1
ATOM 868 C CA . GLY A 1 118 ? 58.884 -59.281 -17.391 1.00 56.56 118 GLY A CA 1
ATOM 869 C C . GLY A 1 118 ? 58.562 -60.537 -16.576 1.00 56.56 118 GLY A C 1
ATOM 870 O O . GLY A 1 118 ? 58.976 -61.631 -16.970 1.00 56.56 118 GLY A O 1
ATOM 871 N N . HIS A 1 119 ? 57.773 -60.422 -15.503 1.00 55.72 119 HIS A N 1
ATOM 872 C CA . HIS A 1 119 ? 57.073 -61.570 -14.944 1.00 55.72 119 HIS A CA 1
ATOM 873 C C . HIS A 1 119 ? 56.142 -62.135 -16.016 1.00 55.72 119 HIS A C 1
ATOM 875 O O . HIS A 1 119 ? 55.404 -61.398 -16.676 1.00 55.72 119 HIS A O 1
ATOM 881 N N . GLY A 1 120 ? 56.226 -63.450 -16.229 1.00 58.00 120 GLY A N 1
ATOM 882 C CA . GLY A 1 120 ? 55.463 -64.111 -17.277 1.00 58.00 120 GLY A CA 1
ATOM 883 C C . GLY A 1 120 ? 53.971 -63.919 -17.040 1.00 58.00 120 GLY A C 1
ATOM 884 O O . GLY A 1 120 ? 53.468 -64.295 -15.981 1.00 58.00 120 GLY A O 1
ATOM 885 N N . ILE A 1 121 ? 53.266 -63.350 -18.018 1.00 57.59 121 ILE A N 1
ATOM 886 C CA . ILE A 1 121 ? 51.816 -63.178 -17.919 1.00 57.59 121 ILE A CA 1
ATOM 887 C C . ILE A 1 121 ? 51.212 -64.580 -17.996 1.00 57.59 121 ILE A C 1
ATOM 889 O O . ILE A 1 121 ? 51.240 -65.220 -19.050 1.00 57.59 121 ILE A O 1
ATOM 893 N N . GLY A 1 122 ? 50.736 -65.078 -16.855 1.00 55.97 122 GLY A N 1
ATOM 894 C CA . GLY A 1 122 ? 50.089 -66.378 -16.760 1.00 55.97 122 GLY A CA 1
ATOM 895 C C . GLY A 1 122 ? 48.730 -66.332 -17.444 1.00 55.97 122 GLY A C 1
ATOM 896 O O . GLY A 1 122 ? 47.858 -65.566 -17.038 1.00 55.97 122 GLY A O 1
ATOM 897 N N . CYS A 1 123 ? 48.530 -67.152 -18.473 1.00 49.41 123 CYS A N 1
ATOM 898 C CA . CYS A 1 123 ? 47.212 -67.335 -19.065 1.00 49.41 123 CYS A CA 1
ATOM 899 C C . CYS A 1 123 ? 46.326 -68.117 -18.076 1.00 49.41 123 CYS A C 1
ATOM 901 O O . CYS A 1 123 ? 46.599 -69.299 -17.845 1.00 49.41 123 CYS A O 1
ATOM 903 N N . PRO A 1 124 ? 45.248 -67.528 -17.520 1.00 51.03 124 PRO A N 1
ATOM 904 C CA . PRO A 1 124 ? 44.442 -68.174 -16.479 1.00 51.03 124 PRO A CA 1
ATOM 905 C C . PRO A 1 124 ? 43.661 -69.402 -16.978 1.00 51.03 124 PRO A C 1
ATOM 907 O O . PRO A 1 124 ? 43.085 -70.131 -16.177 1.00 51.03 124 PRO A O 1
ATOM 910 N N . THR A 1 125 ? 43.627 -69.640 -18.293 1.00 46.81 125 THR A N 1
ATOM 911 C CA . THR A 1 125 ? 42.929 -70.773 -18.918 1.00 46.81 125 THR A CA 1
ATOM 912 C C . THR A 1 125 ? 43.834 -71.991 -19.138 1.00 46.81 125 THR A C 1
ATOM 914 O O . THR A 1 125 ? 43.330 -73.109 -19.174 1.00 46.81 125 THR A O 1
ATOM 917 N N . CYS A 1 126 ? 45.153 -71.809 -19.289 1.00 48.28 126 CYS A N 1
ATOM 918 C CA . CYS A 1 126 ? 46.084 -72.909 -19.596 1.00 48.28 126 CYS A CA 1
ATOM 919 C C . CYS A 1 126 ? 47.381 -72.922 -18.764 1.00 48.28 126 CYS A C 1
ATOM 921 O O . CYS A 1 126 ? 48.231 -73.777 -18.998 1.00 48.28 126 CYS A O 1
ATOM 923 N N . ASN A 1 127 ? 47.558 -71.989 -17.820 1.00 51.84 127 ASN A N 1
ATOM 924 C CA . ASN A 1 127 ? 48.774 -71.787 -17.015 1.00 51.84 127 ASN A CA 1
ATOM 925 C C . ASN A 1 127 ? 50.081 -71.567 -17.810 1.00 51.84 127 ASN A C 1
ATOM 927 O O . ASN A 1 127 ? 51.164 -71.570 -17.228 1.00 51.84 127 ASN A O 1
ATOM 931 N N . GLY A 1 128 ? 50.009 -71.318 -19.121 1.00 53.84 128 GLY A N 1
ATOM 932 C CA . GLY A 1 128 ? 51.171 -70.916 -19.914 1.00 53.84 128 GLY A CA 1
ATOM 933 C C . GLY A 1 128 ? 51.657 -69.514 -19.533 1.00 53.84 128 GLY A C 1
ATOM 934 O O . GLY A 1 128 ? 50.846 -68.607 -19.356 1.00 53.84 128 GLY A O 1
ATOM 935 N N . SER A 1 129 ? 52.975 -69.325 -19.437 1.00 56.81 129 SER A N 1
ATOM 936 C CA . SER A 1 129 ? 53.609 -68.027 -19.178 1.00 56.81 129 SER A CA 1
ATOM 937 C C . SER A 1 129 ? 54.179 -67.423 -20.465 1.00 56.81 129 SER A C 1
ATOM 939 O O . SER A 1 129 ? 55.094 -67.998 -21.059 1.00 56.81 129 SER A O 1
ATOM 941 N N . GLY A 1 130 ? 53.675 -66.258 -20.877 1.00 57.19 130 GLY A N 1
ATOM 942 C CA . GLY A 1 130 ? 54.191 -65.505 -22.028 1.00 57.19 130 GLY A CA 1
ATOM 943 C C . GLY A 1 130 ? 55.153 -64.380 -21.630 1.00 57.19 130 GLY A C 1
ATOM 944 O O . GLY A 1 130 ? 55.007 -63.784 -20.562 1.00 57.19 130 GLY A O 1
ATOM 945 N N . ARG A 1 131 ? 56.114 -64.062 -22.506 1.00 59.44 131 ARG A N 1
ATOM 946 C CA . ARG A 1 131 ? 56.891 -62.808 -22.461 1.00 59.44 131 ARG A CA 1
ATOM 947 C C . ARG A 1 131 ? 56.305 -61.794 -23.445 1.00 59.44 131 ARG A C 1
ATOM 949 O O . ARG A 1 131 ? 55.450 -62.138 -24.255 1.00 59.44 131 ARG A O 1
ATOM 956 N N . VAL A 1 132 ? 56.779 -60.557 -23.380 1.00 58.72 132 VAL A N 1
ATOM 957 C CA . VAL A 1 132 ? 56.394 -59.469 -24.284 1.00 58.72 132 VAL A CA 1
ATOM 958 C C . VAL A 1 132 ? 57.665 -58.920 -24.925 1.00 58.72 132 VAL A C 1
ATOM 960 O O . VAL A 1 132 ? 58.651 -58.701 -24.227 1.00 58.72 132 VAL A O 1
ATOM 963 N N . LEU A 1 133 ? 57.650 -58.721 -26.239 1.00 62.34 133 LEU A N 1
ATOM 964 C CA . LEU A 1 133 ? 58.707 -58.060 -26.994 1.00 62.34 133 LEU A CA 1
ATOM 965 C C . LEU A 1 133 ? 58.280 -56.616 -27.261 1.00 62.34 133 LEU A C 1
ATOM 967 O O . LEU A 1 133 ? 57.153 -56.369 -27.693 1.00 62.34 133 LEU A O 1
ATOM 971 N N . ALA A 1 134 ? 59.176 -55.665 -27.004 1.00 61.78 134 ALA A N 1
ATOM 972 C CA . ALA A 1 134 ? 58.962 -54.269 -27.351 1.00 61.78 134 ALA A CA 1
ATOM 973 C C . ALA A 1 134 ? 59.707 -53.935 -28.650 1.00 61.78 134 ALA A C 1
ATOM 975 O O . ALA A 1 134 ? 60.870 -54.309 -28.825 1.00 61.78 134 ALA A O 1
ATOM 976 N N . ARG A 1 135 ? 59.035 -53.227 -29.559 1.00 66.12 135 ARG A N 1
ATOM 977 C CA . ARG A 1 135 ? 59.618 -52.691 -30.793 1.00 66.12 135 ARG A CA 1
ATOM 978 C C . ARG A 1 135 ? 59.245 -51.226 -30.961 1.00 66.12 135 ARG A C 1
ATOM 980 O O . ARG A 1 135 ? 58.117 -50.831 -30.666 1.00 66.12 135 ARG A O 1
ATOM 987 N N . LEU A 1 136 ? 60.180 -50.416 -31.444 1.00 66.19 136 LEU A N 1
ATOM 988 C CA . LEU A 1 136 ? 59.908 -49.025 -31.791 1.00 66.19 136 LEU A CA 1
ATOM 989 C C . LEU A 1 136 ? 59.416 -48.982 -33.238 1.00 66.19 136 LEU A C 1
ATOM 991 O O . LEU A 1 136 ? 60.089 -49.455 -34.147 1.00 66.19 136 LEU A O 1
ATOM 995 N N . THR A 1 137 ? 58.228 -48.428 -33.448 1.00 61.34 137 THR A N 1
ATOM 996 C CA . THR A 1 137 ? 57.668 -48.191 -34.781 1.00 61.34 137 THR A CA 1
ATOM 997 C C . THR A 1 137 ? 57.745 -46.700 -35.075 1.00 61.34 137 THR A C 1
ATOM 999 O O . THR A 1 137 ? 57.247 -45.886 -34.294 1.00 61.34 137 THR A O 1
ATOM 1002 N N . VAL A 1 138 ? 58.367 -46.326 -36.193 1.00 64.19 138 VAL A N 1
ATOM 1003 C CA . VAL A 1 138 ? 58.359 -44.938 -36.667 1.00 64.19 138 VAL A CA 1
ATOM 1004 C C . VAL A 1 138 ? 57.097 -44.715 -37.486 1.00 64.19 138 VAL A C 1
ATOM 1006 O O . VAL A 1 138 ? 56.907 -45.317 -38.540 1.00 64.19 138 VAL A O 1
ATOM 1009 N N . THR A 1 139 ? 56.238 -43.824 -37.008 1.00 58.78 139 THR A N 1
ATOM 1010 C CA . THR A 1 139 ? 55.082 -43.335 -37.764 1.00 58.78 139 THR A CA 1
ATOM 1011 C C . THR A 1 139 ? 55.457 -42.027 -38.452 1.00 58.78 139 THR A C 1
ATOM 1013 O O . THR A 1 139 ? 56.105 -41.172 -37.848 1.00 58.78 139 THR A O 1
ATOM 1016 N N . SER A 1 140 ? 55.097 -41.869 -39.728 1.00 59.38 140 SER A N 1
ATOM 1017 C CA . SER A 1 140 ? 55.354 -40.639 -40.483 1.00 59.38 140 SER A CA 1
ATOM 1018 C C . SER A 1 140 ? 54.054 -39.996 -40.938 1.00 59.38 140 SER A C 1
ATOM 1020 O O . SER A 1 140 ? 53.255 -40.644 -41.610 1.00 59.38 140 SER A O 1
ATOM 1022 N N . GLU A 1 141 ? 53.885 -38.717 -40.629 1.00 56.19 141 GLU A N 1
ATOM 1023 C CA . GLU A 1 141 ? 52.719 -37.924 -41.008 1.00 56.19 141 GLU A CA 1
ATOM 1024 C C . GLU A 1 141 ? 53.174 -36.695 -41.804 1.00 56.19 141 GLU A C 1
ATOM 1026 O O . GLU A 1 141 ? 54.175 -36.055 -41.465 1.00 56.19 141 GLU A O 1
ATOM 1031 N N . LEU A 1 142 ? 52.441 -36.354 -42.863 1.00 55.44 142 LEU A N 1
ATOM 1032 C CA . LEU A 1 142 ? 52.661 -35.126 -43.616 1.00 55.44 142 LEU A CA 1
ATOM 1033 C C . LEU A 1 142 ? 51.643 -34.069 -43.186 1.00 55.44 142 LEU A C 1
ATOM 1035 O O . LEU A 1 142 ? 50.441 -34.298 -43.289 1.00 55.44 142 LEU A O 1
ATOM 1039 N N . ARG A 1 143 ? 52.113 -32.895 -42.758 1.00 53.19 143 ARG A N 1
ATOM 1040 C CA . ARG A 1 143 ? 51.251 -31.763 -42.396 1.00 53.19 143 ARG A CA 1
ATOM 1041 C C . ARG A 1 143 ? 51.525 -30.556 -43.282 1.00 53.19 143 ARG A C 1
ATOM 1043 O O . ARG A 1 143 ? 52.674 -30.176 -43.501 1.00 53.19 143 ARG A O 1
ATOM 1050 N N . GLN A 1 144 ? 50.454 -29.938 -43.766 1.00 53.09 144 GLN A N 1
ATOM 1051 C CA . GLN A 1 144 ? 50.484 -28.647 -44.452 1.00 53.09 144 GLN A CA 1
ATOM 1052 C C . GLN A 1 144 ? 49.891 -27.578 -43.527 1.00 53.09 144 GLN A C 1
ATOM 1054 O O . GLN A 1 144 ? 48.886 -27.834 -42.866 1.00 53.09 144 GLN A O 1
ATOM 1059 N N . ALA A 1 145 ? 50.491 -26.387 -43.473 1.00 47.47 145 ALA A N 1
ATOM 1060 C CA . ALA A 1 145 ? 50.000 -25.281 -42.644 1.00 47.47 145 ALA A CA 1
ATOM 1061 C C . ALA A 1 145 ? 50.104 -23.926 -43.364 1.00 47.47 145 ALA A C 1
ATOM 1063 O O . ALA A 1 145 ? 51.125 -23.632 -43.994 1.00 47.47 145 ALA A O 1
ATOM 1064 N N . VAL A 1 146 ? 49.048 -23.104 -43.255 1.00 47.56 146 VAL A N 1
ATOM 1065 C CA . VAL A 1 146 ? 48.941 -21.753 -43.843 1.00 47.56 146 VAL A CA 1
ATOM 1066 C C . VAL A 1 146 ? 48.011 -20.860 -43.013 1.00 47.56 146 VAL A C 1
ATOM 1068 O O . VAL A 1 146 ? 46.913 -21.287 -42.669 1.00 47.56 146 VAL A O 1
ATOM 1071 N N . VAL A 1 147 ? 48.433 -19.603 -42.842 1.00 46.38 147 VAL A N 1
ATOM 1072 C CA . VAL A 1 147 ? 47.693 -18.317 -42.951 1.00 46.38 147 VAL A CA 1
ATOM 1073 C C . VAL A 1 147 ? 48.079 -17.381 -41.800 1.00 46.38 147 VAL A C 1
ATOM 1075 O O . VAL A 1 147 ? 48.040 -17.764 -40.637 1.00 46.38 147 VAL A O 1
ATOM 1078 N N . SER A 1 148 ? 48.405 -16.130 -42.136 1.00 43.84 148 SER A N 1
ATOM 1079 C CA . SER A 1 148 ? 48.185 -14.984 -41.245 1.00 43.84 148 SER A CA 1
ATOM 1080 C C . SER A 1 148 ? 47.673 -13.788 -42.055 1.00 43.84 148 SER A C 1
ATOM 1082 O O . SER A 1 148 ? 47.610 -13.843 -43.286 1.00 43.84 148 SER A O 1
ATOM 1084 N N . ASP A 1 149 ? 47.302 -12.725 -41.342 1.00 45.62 149 ASP A N 1
ATOM 1085 C CA . ASP A 1 149 ? 46.349 -11.690 -41.768 1.00 45.62 149 ASP A CA 1
ATOM 1086 C C . ASP A 1 149 ? 46.905 -10.641 -42.740 1.00 45.62 149 ASP A C 1
ATOM 1088 O O . ASP A 1 149 ? 46.896 -9.439 -42.474 1.00 45.62 149 ASP A O 1
ATOM 1092 N N . ASP A 1 150 ? 47.375 -11.091 -43.899 1.00 44.28 150 ASP A N 1
ATOM 1093 C CA . ASP A 1 150 ? 47.799 -10.214 -44.981 1.00 44.28 150 ASP A CA 1
ATOM 1094 C C . ASP A 1 150 ? 46.940 -10.520 -46.237 1.00 44.28 150 ASP A C 1
ATOM 1096 O O . ASP A 1 150 ? 47.097 -11.599 -46.812 1.00 44.28 150 ASP A O 1
ATOM 1100 N N . PRO A 1 151 ? 45.984 -9.643 -46.645 1.00 46.59 151 PRO A N 1
ATOM 1101 C CA . PRO A 1 151 ? 44.749 -9.994 -47.393 1.00 46.59 151 PRO A CA 1
ATOM 1102 C C . PRO A 1 151 ? 44.840 -10.536 -48.853 1.00 46.59 151 PRO A C 1
ATOM 1104 O O . PRO A 1 151 ? 44.007 -10.237 -49.708 1.00 46.59 151 PRO A O 1
ATOM 1107 N N . ARG A 1 152 ? 45.825 -11.383 -49.165 1.00 43.38 152 ARG A N 1
ATOM 1108 C CA . ARG A 1 152 ? 45.990 -12.175 -50.404 1.00 43.38 152 ARG A CA 1
ATOM 1109 C C . ARG A 1 152 ? 45.244 -13.512 -50.359 1.00 43.38 152 ARG A C 1
ATOM 1111 O O . ARG A 1 152 ? 45.703 -14.510 -50.909 1.00 43.38 152 ARG A O 1
ATOM 1118 N N . GLY A 1 153 ? 44.092 -13.516 -49.695 1.00 44.72 153 GLY A N 1
ATOM 1119 C CA . GLY A 1 153 ? 43.228 -14.681 -49.542 1.00 44.72 153 GLY A CA 1
ATOM 1120 C C . GLY A 1 153 ? 42.800 -15.315 -50.871 1.00 44.72 153 GLY A C 1
ATOM 1121 O O . GLY A 1 153 ? 43.139 -16.472 -51.070 1.00 44.72 153 GLY A O 1
ATOM 1122 N N . PRO A 1 154 ? 42.074 -14.628 -51.780 1.00 42.09 154 PRO A N 1
ATOM 1123 C CA . PRO A 1 154 ? 41.113 -15.374 -52.601 1.00 42.09 154 PRO A CA 1
ATOM 1124 C C . PRO A 1 154 ? 41.435 -15.553 -54.100 1.00 42.09 154 PRO A C 1
ATOM 1126 O O . PRO A 1 154 ? 40.773 -16.360 -54.737 1.00 42.09 154 PRO A O 1
ATOM 1129 N N . ASP A 1 155 ? 42.411 -14.874 -54.716 1.00 43.12 155 ASP A N 1
ATOM 1130 C CA . ASP A 1 155 ? 42.596 -14.940 -56.192 1.00 43.12 155 ASP A CA 1
ATOM 1131 C C . ASP A 1 155 ? 43.183 -16.268 -56.695 1.00 43.12 155 ASP A C 1
ATOM 1133 O O . ASP A 1 155 ? 42.671 -16.871 -57.637 1.00 43.12 155 ASP A O 1
ATOM 1137 N N . THR A 1 156 ? 44.208 -16.799 -56.021 1.00 43.41 156 THR A N 1
ATOM 1138 C CA . THR A 1 156 ? 44.779 -18.118 -56.362 1.00 43.41 156 THR A CA 1
ATOM 1139 C C . THR A 1 156 ? 43.837 -19.278 -56.024 1.00 43.41 156 THR A C 1
ATOM 1141 O O . THR A 1 156 ? 44.080 -20.396 -56.461 1.00 43.41 156 THR A O 1
ATOM 1144 N N . TYR A 1 157 ? 42.781 -19.018 -55.247 1.00 44.38 157 TYR A N 1
ATOM 1145 C CA . TYR A 1 157 ? 41.738 -19.983 -54.892 1.00 44.38 157 TYR A CA 1
ATOM 1146 C C . TYR A 1 157 ? 40.444 -19.763 -55.685 1.00 44.38 157 TYR A C 1
ATOM 1148 O O . TYR A 1 157 ? 39.637 -20.671 -55.781 1.00 44.38 157 TYR A O 1
ATOM 1156 N N . ALA A 1 158 ? 40.246 -18.616 -56.341 1.00 39.84 158 ALA A N 1
ATOM 1157 C CA . ALA A 1 158 ? 39.095 -18.385 -57.221 1.00 39.84 158 ALA A CA 1
ATOM 1158 C C . ALA A 1 158 ? 39.084 -19.317 -58.454 1.00 39.84 158 ALA A C 1
ATOM 1160 O O . ALA A 1 158 ? 38.107 -19.355 -59.198 1.00 39.84 158 ALA A O 1
ATOM 1161 N N . ARG A 1 159 ? 40.176 -20.062 -58.673 1.00 42.09 159 ARG A N 1
ATOM 1162 C C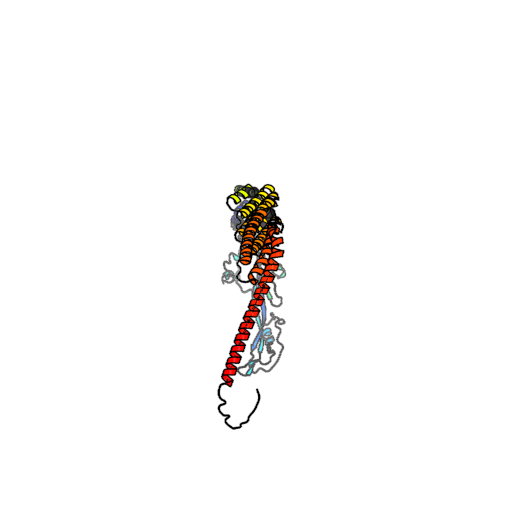A . ARG A 1 159 ? 40.319 -21.130 -59.676 1.00 42.09 159 ARG A CA 1
ATOM 1163 C C . ARG A 1 159 ? 40.444 -22.532 -59.065 1.00 42.09 159 ARG A C 1
ATOM 1165 O O . ARG A 1 159 ? 40.781 -23.459 -59.790 1.00 42.09 159 ARG A O 1
ATOM 1172 N N . LEU A 1 160 ? 40.201 -22.652 -57.761 1.00 48.56 160 LEU A N 1
ATOM 1173 C CA . LEU A 1 160 ? 40.143 -23.885 -56.981 1.00 48.56 160 LEU A CA 1
ATOM 1174 C C . LEU A 1 160 ? 38.770 -23.857 -56.281 1.00 48.56 160 LEU A C 1
ATOM 1176 O O . LEU A 1 160 ? 38.628 -23.356 -55.165 1.00 48.56 160 LEU A O 1
ATOM 1180 N N . LEU A 1 161 ? 37.739 -24.252 -57.028 1.00 43.84 161 LEU A N 1
ATOM 1181 C CA . LEU A 1 161 ? 36.327 -24.151 -56.654 1.00 43.84 161 LEU A CA 1
ATOM 1182 C C . LEU A 1 161 ? 35.963 -25.108 -55.512 1.00 43.84 161 LEU A C 1
ATOM 1184 O O . LEU A 1 161 ? 35.070 -24.801 -54.722 1.00 43.84 161 LEU A O 1
ATOM 1188 N N . GLU A 1 162 ? 36.657 -26.242 -55.412 1.00 39.66 162 GLU A N 1
ATOM 1189 C CA . GLU A 1 162 ? 36.441 -27.266 -54.389 1.00 39.66 162 GLU A CA 1
ATOM 1190 C C . GLU A 1 162 ? 37.780 -27.738 -53.786 1.00 39.66 162 GLU A C 1
ATOM 1192 O O . GLU A 1 162 ? 38.817 -27.646 -54.439 1.00 39.66 162 GLU A O 1
ATOM 1197 N N . PRO A 1 163 ? 37.816 -28.288 -52.554 1.00 40.44 163 PRO A N 1
ATOM 1198 C CA . PRO A 1 163 ? 39.058 -28.792 -51.949 1.00 40.44 163 PRO A CA 1
ATOM 1199 C C . PRO A 1 163 ? 39.792 -29.848 -52.791 1.00 40.44 163 PRO A C 1
ATOM 1201 O O . PRO A 1 163 ? 41.014 -29.935 -52.725 1.00 40.44 163 PRO A O 1
ATOM 1204 N N . ALA A 1 164 ? 39.063 -30.596 -53.628 1.00 42.59 164 ALA A N 1
ATOM 1205 C CA . ALA A 1 164 ? 39.631 -31.543 -54.584 1.00 42.59 164 ALA A CA 1
ATOM 1206 C C . ALA A 1 164 ? 40.534 -30.883 -55.647 1.00 42.59 164 ALA A C 1
ATOM 1208 O O . ALA A 1 164 ? 41.345 -31.573 -56.250 1.00 42.59 164 ALA A O 1
ATOM 1209 N N . ASP A 1 165 ? 40.466 -29.563 -55.843 1.00 48.19 165 ASP A N 1
ATOM 1210 C CA . ASP A 1 165 ? 41.348 -28.825 -56.756 1.00 48.19 165 ASP A CA 1
ATOM 1211 C C . ASP A 1 165 ? 42.786 -28.649 -56.220 1.00 48.19 165 ASP A C 1
ATOM 1213 O O . ASP A 1 165 ? 43.655 -28.123 -56.914 1.00 48.19 165 ASP A O 1
ATOM 1217 N N . PHE A 1 166 ? 43.068 -29.094 -54.992 1.00 46.03 166 PHE A N 1
ATOM 1218 C CA . PHE A 1 166 ? 44.438 -29.269 -54.499 1.00 46.03 166 PHE A CA 1
ATOM 1219 C C . PHE A 1 166 ? 44.988 -30.683 -54.775 1.00 46.03 166 PHE A C 1
ATOM 1221 O O . PHE A 1 166 ? 46.207 -30.866 -54.760 1.00 46.03 166 PHE A O 1
ATOM 1228 N N . ASP A 1 167 ? 44.105 -31.644 -55.084 1.00 45.66 167 ASP A N 1
ATOM 1229 C CA . ASP A 1 167 ? 44.345 -33.094 -55.012 1.00 45.66 167 ASP A CA 1
ATOM 1230 C C . ASP A 1 167 ? 43.873 -33.891 -56.264 1.00 45.66 167 ASP A C 1
ATOM 1232 O O . ASP A 1 167 ? 43.940 -35.122 -56.279 1.00 45.66 167 ASP A O 1
ATOM 1236 N N . ALA A 1 168 ? 43.397 -33.243 -57.336 1.00 48.56 168 ALA A N 1
ATOM 1237 C CA . ALA A 1 168 ? 42.976 -33.907 -58.579 1.00 48.56 168 ALA A CA 1
ATOM 1238 C C . ALA A 1 168 ? 44.175 -34.144 -59.528 1.00 48.56 168 ALA A C 1
ATOM 1240 O O . ALA A 1 168 ? 45.175 -33.438 -59.436 1.00 48.56 168 ALA A O 1
ATOM 1241 N N . PRO A 1 169 ? 44.122 -35.070 -60.510 1.00 37.69 169 PRO A N 1
ATOM 1242 C CA . PRO A 1 169 ? 45.263 -35.306 -61.411 1.00 37.69 169 PRO A CA 1
ATOM 1243 C C . PRO A 1 169 ? 45.582 -34.115 -62.339 1.00 37.69 169 PRO A C 1
ATOM 1245 O O . PRO A 1 169 ? 46.711 -33.991 -62.807 1.00 37.69 169 PRO A O 1
ATOM 1248 N N . ASN A 1 170 ? 44.609 -33.222 -62.574 1.00 41.00 170 ASN A N 1
ATOM 1249 C CA . ASN A 1 170 ? 44.739 -32.056 -63.460 1.00 41.00 170 ASN A CA 1
ATOM 1250 C C . ASN A 1 170 ? 44.576 -30.694 -62.752 1.00 41.00 170 ASN A C 1
ATOM 1252 O O . ASN A 1 170 ? 44.942 -29.677 -63.336 1.00 41.00 170 ASN A O 1
ATOM 1256 N N . VAL A 1 171 ? 44.000 -30.642 -61.546 1.00 44.50 171 VAL A N 1
ATOM 1257 C CA . VAL A 1 171 ? 43.822 -29.405 -60.760 1.00 44.50 171 VAL A CA 1
ATOM 1258 C C . VAL A 1 171 ? 44.401 -29.694 -59.381 1.00 44.50 171 VAL A C 1
ATOM 1260 O O . VAL A 1 171 ? 43.882 -30.542 -58.658 1.00 44.50 171 VAL A O 1
ATOM 1263 N N . SER A 1 172 ? 45.621 -29.209 -59.159 1.00 42.50 172 SER A N 1
ATOM 1264 C CA . SER A 1 172 ? 46.626 -30.100 -58.582 1.00 42.50 172 SER A CA 1
ATOM 1265 C C . SER A 1 172 ? 47.850 -29.403 -57.994 1.00 42.50 172 SER A C 1
ATOM 1267 O O . SER A 1 172 ? 48.129 -28.225 -58.243 1.00 42.50 172 SER A O 1
ATOM 1269 N N . LEU A 1 173 ? 48.643 -30.192 -57.264 1.00 47.38 173 LEU A N 1
ATOM 1270 C CA . LEU A 1 173 ? 49.980 -29.847 -56.781 1.00 47.38 173 LEU A CA 1
ATOM 1271 C C . LEU A 1 173 ? 50.992 -30.871 -57.348 1.00 47.38 173 LEU A C 1
ATOM 1273 O O . LEU A 1 173 ? 51.397 -31.787 -56.635 1.00 47.38 173 LEU A O 1
ATOM 1277 N N . PRO A 1 174 ? 51.335 -30.797 -58.652 1.00 37.47 174 PRO A N 1
ATOM 1278 C CA . PRO A 1 174 ? 51.555 -32.002 -59.447 1.00 37.47 174 PRO A CA 1
ATOM 1279 C C . PRO A 1 174 ? 53.031 -32.262 -59.748 1.00 37.47 174 PRO A C 1
ATOM 1281 O O . PRO A 1 174 ? 53.541 -31.983 -60.832 1.00 37.47 174 PRO A O 1
ATOM 1284 N N . GLY A 1 175 ? 53.681 -32.867 -58.771 1.00 36.97 175 GLY A N 1
ATOM 1285 C CA . GLY A 1 175 ? 54.923 -33.608 -58.915 1.00 36.97 175 GLY A CA 1
ATOM 1286 C C . GLY A 1 175 ? 55.129 -34.442 -57.657 1.00 36.97 175 GLY A C 1
ATOM 1287 O O . GLY A 1 175 ? 54.494 -34.191 -56.627 1.00 36.97 175 GLY A O 1
ATOM 1288 N N . GLU A 1 176 ? 56.071 -35.381 -57.691 1.00 37.09 176 GLU A N 1
ATOM 1289 C CA . GLU A 1 176 ? 56.856 -35.572 -56.473 1.00 37.09 176 GLU A CA 1
ATOM 1290 C C . GLU A 1 176 ? 57.501 -34.222 -56.123 1.00 37.09 176 GLU A C 1
ATOM 1292 O O . GLU A 1 176 ? 57.778 -33.410 -57.011 1.00 37.09 176 GLU A O 1
ATOM 1297 N N . LEU A 1 177 ? 57.728 -33.949 -54.836 1.00 42.03 177 LEU A N 1
ATOM 1298 C CA . LEU A 1 177 ? 58.553 -32.804 -54.451 1.00 42.03 177 LEU A CA 1
ATOM 1299 C C . LEU A 1 177 ? 60.017 -33.147 -54.729 1.00 42.03 177 LEU A C 1
ATOM 1301 O O . LEU A 1 177 ? 60.793 -33.438 -53.820 1.00 42.03 177 LEU A O 1
ATOM 1305 N N . GLU A 1 178 ? 60.380 -33.114 -56.010 1.00 37.38 178 GLU A N 1
ATOM 1306 C CA . GLU A 1 178 ? 61.765 -32.923 -56.404 1.00 37.38 178 GLU A CA 1
ATOM 1307 C C . GLU A 1 178 ? 62.251 -31.607 -55.780 1.00 37.38 178 GLU A C 1
ATOM 1309 O O . GLU A 1 178 ? 61.529 -30.608 -55.719 1.00 37.38 178 GLU A O 1
ATOM 1314 N N . SER A 1 179 ? 63.452 -31.662 -55.209 1.00 38.47 179 SER A N 1
ATOM 1315 C CA . SER A 1 179 ? 64.008 -30.632 -54.333 1.00 38.47 179 SER A CA 1
ATOM 1316 C C . SER A 1 179 ? 64.152 -29.289 -55.051 1.00 38.47 179 SER A C 1
ATOM 1318 O O . SER A 1 179 ? 65.162 -29.062 -55.715 1.00 38.47 179 SER A O 1
ATOM 1320 N N . ASP A 1 180 ? 63.197 -28.378 -54.850 1.00 36.25 180 ASP A N 1
ATOM 1321 C CA . ASP A 1 180 ? 63.229 -27.066 -55.494 1.00 36.25 180 ASP A CA 1
ATOM 1322 C C . ASP A 1 180 ? 62.789 -25.931 -54.550 1.00 36.25 180 ASP A C 1
ATOM 1324 O O . ASP A 1 180 ? 61.638 -25.487 -54.519 1.00 36.25 180 ASP A O 1
ATOM 1328 N N . SER A 1 181 ? 63.721 -25.476 -53.706 1.00 38.56 181 SER A N 1
ATOM 1329 C CA . SER A 1 181 ? 64.102 -24.052 -53.635 1.00 38.56 181 SER A CA 1
ATOM 1330 C C . SER A 1 181 ? 65.177 -23.791 -52.572 1.00 38.56 181 SER A C 1
ATOM 1332 O O . SER A 1 181 ? 64.995 -24.044 -51.384 1.00 38.56 181 SER A O 1
ATOM 1334 N N . GLU A 1 182 ? 66.282 -23.181 -53.001 1.00 40.34 182 GLU A N 1
ATOM 1335 C CA . GLU A 1 182 ? 67.457 -22.808 -52.192 1.00 40.34 182 GLU A CA 1
ATOM 1336 C C . GLU A 1 182 ? 67.217 -21.588 -51.269 1.00 40.34 182 GLU A C 1
ATOM 1338 O O . GLU A 1 182 ? 68.126 -20.811 -50.976 1.00 40.34 182 GLU A O 1
ATOM 1343 N N . LEU A 1 183 ? 65.977 -21.366 -50.820 1.00 41.47 183 LEU A N 1
ATOM 1344 C CA . LEU A 1 183 ? 65.620 -20.237 -49.962 1.00 41.47 183 LEU A CA 1
ATOM 1345 C C . LEU A 1 183 ? 65.662 -20.643 -48.489 1.00 41.47 183 LEU A C 1
ATOM 1347 O O . LEU A 1 183 ? 64.784 -21.347 -47.991 1.00 41.47 183 LEU A O 1
ATOM 1351 N N . ALA A 1 184 ? 66.689 -20.154 -47.791 1.00 46.31 184 ALA A N 1
ATOM 1352 C CA . ALA A 1 184 ? 66.880 -20.385 -46.365 1.00 46.31 184 ALA A CA 1
ATOM 1353 C C . ALA A 1 184 ? 65.618 -20.005 -45.551 1.00 46.31 184 ALA A C 1
ATOM 1355 O O . ALA A 1 184 ? 65.047 -18.930 -45.784 1.00 46.31 184 ALA A O 1
ATOM 1356 N N . PRO A 1 185 ? 65.207 -20.820 -44.552 1.00 47.19 185 PRO A N 1
ATOM 1357 C CA . PRO A 1 185 ? 64.028 -20.552 -43.714 1.00 47.19 185 PRO A CA 1
ATOM 1358 C C . PRO A 1 185 ? 64.019 -19.168 -43.044 1.00 47.19 185 PRO A C 1
ATOM 1360 O O . PRO A 1 185 ? 62.959 -18.618 -42.750 1.00 47.19 185 PRO A O 1
ATOM 1363 N N . GLU A 1 186 ? 65.206 -18.593 -42.846 1.00 50.09 186 GLU A N 1
ATOM 1364 C CA . GLU A 1 186 ? 65.473 -17.295 -42.217 1.00 50.09 186 GLU A CA 1
ATOM 1365 C C . GLU A 1 186 ? 64.830 -16.097 -42.941 1.00 50.09 186 GLU A C 1
ATOM 1367 O O . GLU A 1 186 ? 64.603 -15.056 -42.326 1.00 50.09 186 GLU A O 1
ATOM 1372 N N . ALA A 1 187 ? 64.480 -16.229 -44.227 1.00 50.44 187 ALA A N 1
ATOM 1373 C CA . ALA A 1 187 ? 63.809 -15.169 -44.986 1.00 50.44 187 ALA A CA 1
ATOM 1374 C C . ALA A 1 187 ? 62.291 -15.062 -44.706 1.00 50.44 187 ALA A C 1
ATOM 1376 O O . ALA A 1 187 ? 61.634 -14.134 -45.190 1.00 50.44 187 ALA A O 1
ATOM 1377 N N . CYS A 1 188 ? 61.706 -16.006 -43.959 1.00 49.78 188 CYS A N 1
ATOM 1378 C CA . CYS A 1 188 ? 60.286 -15.995 -43.615 1.00 49.78 188 CYS A CA 1
ATOM 1379 C C . CYS A 1 188 ? 60.042 -15.221 -42.301 1.00 49.78 188 CYS A C 1
ATOM 1381 O O . CYS A 1 188 ? 60.671 -15.534 -41.289 1.00 49.78 188 CYS A O 1
ATOM 1383 N N . PRO A 1 189 ? 59.117 -14.238 -42.252 1.00 55.09 189 PRO A N 1
ATOM 1384 C CA . PRO A 1 189 ? 58.758 -13.563 -41.006 1.00 55.09 189 PRO A CA 1
ATOM 1385 C C . PRO A 1 189 ? 58.344 -14.565 -39.922 1.00 55.09 189 PRO A C 1
ATOM 1387 O O . PRO A 1 189 ? 57.437 -15.362 -40.141 1.00 55.09 189 PRO A O 1
ATOM 1390 N N . ALA A 1 190 ? 58.941 -14.485 -38.729 1.00 56.94 190 ALA A N 1
ATOM 1391 C CA . ALA A 1 190 ? 58.774 -15.492 -37.670 1.00 56.94 190 ALA A CA 1
ATOM 1392 C C . ALA A 1 190 ? 57.314 -15.769 -37.244 1.00 56.94 190 ALA A C 1
ATOM 1394 O O . ALA A 1 190 ? 57.019 -16.845 -36.740 1.00 56.94 190 ALA A O 1
ATOM 1395 N N . LYS A 1 191 ? 56.385 -14.830 -37.484 1.00 51.09 191 LYS A N 1
ATOM 1396 C CA . LYS A 1 191 ? 54.937 -15.004 -37.246 1.00 51.09 191 LYS A CA 1
ATOM 1397 C C . LYS A 1 191 ? 54.233 -15.935 -38.252 1.00 51.09 191 LYS A C 1
ATOM 1399 O O . LYS A 1 191 ? 53.103 -16.330 -38.000 1.00 51.09 191 LYS A O 1
ATOM 1404 N N . LEU A 1 192 ? 54.867 -16.238 -39.389 1.00 49.19 192 LEU A N 1
ATOM 1405 C CA . LEU A 1 192 ? 54.357 -17.104 -40.464 1.00 49.19 192 LEU A CA 1
ATOM 1406 C C . LEU A 1 192 ? 54.943 -18.524 -40.425 1.00 49.19 192 LEU A C 1
ATOM 1408 O O . LEU A 1 192 ? 54.501 -19.403 -41.169 1.00 49.19 192 LEU A O 1
ATOM 1412 N N . LEU A 1 193 ? 55.951 -18.751 -39.582 1.00 52.97 193 LEU A N 1
ATOM 1413 C CA . LEU A 1 193 ? 56.497 -20.078 -39.339 1.00 52.97 193 LEU A CA 1
ATOM 1414 C C . LEU A 1 193 ? 55.543 -20.834 -38.411 1.00 52.97 193 LEU A C 1
ATOM 1416 O O . LEU A 1 193 ? 55.148 -20.332 -37.359 1.00 52.97 193 LEU A O 1
ATOM 1420 N N . ALA A 1 194 ? 55.168 -22.050 -38.804 1.00 56.72 194 ALA A N 1
ATOM 1421 C CA . ALA A 1 194 ? 54.444 -22.940 -37.906 1.00 56.72 194 ALA A CA 1
ATOM 1422 C C . ALA A 1 194 ? 55.356 -23.335 -36.723 1.00 56.72 194 ALA A C 1
ATOM 1424 O O . ALA A 1 194 ? 56.573 -23.416 -36.907 1.00 56.72 194 ALA A O 1
ATOM 1425 N N . PRO A 1 195 ? 54.810 -23.607 -35.524 1.00 57.19 195 PRO A N 1
ATOM 1426 C CA . PRO A 1 195 ? 55.601 -24.144 -34.423 1.00 57.19 195 PRO A CA 1
ATOM 1427 C C . PRO A 1 195 ? 56.091 -25.556 -34.782 1.00 57.19 195 PRO A C 1
ATOM 1429 O O . PRO A 1 195 ? 55.298 -26.491 -34.875 1.00 57.19 195 PRO A O 1
ATOM 1432 N N . VAL A 1 196 ? 57.399 -25.683 -35.010 1.00 57.69 196 VAL A N 1
ATOM 1433 C CA . VAL A 1 196 ? 58.099 -26.922 -35.387 1.00 57.69 196 VAL A CA 1
ATOM 1434 C C . VAL A 1 196 ? 58.802 -27.481 -34.154 1.00 57.69 196 VAL A C 1
ATOM 1436 O O . VAL A 1 196 ? 59.611 -26.783 -33.541 1.00 57.69 196 VAL A O 1
ATOM 1439 N N . ASP A 1 197 ? 58.524 -28.736 -33.7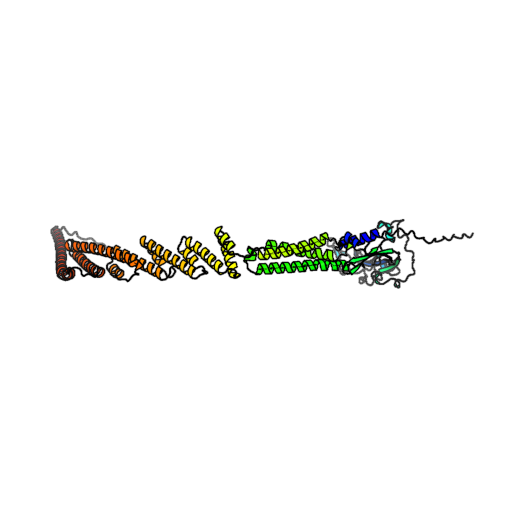99 1.00 62.34 197 ASP A N 1
ATOM 1440 C CA . ASP A 1 197 ? 59.320 -29.460 -32.805 1.00 62.34 197 ASP A CA 1
ATOM 1441 C C . ASP A 1 197 ? 60.619 -29.940 -33.463 1.00 62.34 197 ASP A C 1
ATOM 1443 O O . ASP A 1 197 ? 60.599 -30.853 -34.285 1.00 62.34 197 ASP A O 1
ATOM 1447 N N . THR A 1 198 ? 61.762 -29.356 -33.103 1.00 60.59 198 THR A N 1
ATOM 1448 C CA . THR A 1 198 ? 63.056 -29.660 -33.738 1.00 60.59 198 THR A CA 1
ATOM 1449 C C . THR A 1 198 ? 63.539 -31.105 -33.563 1.00 60.59 198 THR A C 1
ATOM 1451 O O . THR A 1 198 ? 64.513 -31.482 -34.211 1.00 60.59 198 THR A O 1
ATOM 1454 N N . ARG A 1 199 ? 62.886 -31.925 -32.724 1.00 61.75 199 ARG A N 1
ATOM 1455 C CA . ARG A 1 199 ? 63.181 -33.362 -32.577 1.00 61.75 199 ARG A CA 1
ATOM 1456 C C . ARG A 1 199 ? 62.291 -34.258 -33.440 1.00 61.75 199 ARG A C 1
ATOM 1458 O O . ARG A 1 199 ? 62.742 -35.314 -33.878 1.00 61.75 199 ARG A O 1
ATOM 1465 N N . LEU A 1 200 ? 61.035 -33.867 -33.663 1.00 62.16 200 LEU A N 1
ATOM 1466 C CA . LEU A 1 200 ? 60.011 -34.708 -34.308 1.00 62.16 200 LEU A CA 1
ATOM 1467 C C . LEU A 1 200 ? 59.622 -34.224 -35.712 1.00 62.16 200 LEU A C 1
ATOM 1469 O O . LEU A 1 200 ? 59.228 -35.021 -36.566 1.00 62.16 200 LEU A O 1
ATOM 1473 N N . ASP A 1 201 ? 59.754 -32.926 -35.967 1.00 60.44 201 ASP A N 1
ATOM 1474 C CA . ASP A 1 201 ? 59.334 -32.255 -37.188 1.00 60.44 201 ASP A CA 1
ATOM 1475 C C . ASP A 1 201 ? 60.535 -31.806 -38.017 1.00 60.44 201 ASP A C 1
ATOM 1477 O O . ASP A 1 201 ? 61.442 -31.130 -37.532 1.00 60.44 201 ASP A O 1
ATOM 1481 N N . ARG A 1 202 ? 60.494 -32.097 -39.319 1.00 64.69 202 ARG A N 1
ATOM 1482 C CA . ARG A 1 202 ? 61.393 -31.493 -40.301 1.00 64.69 202 ARG A CA 1
ATOM 1483 C C . ARG A 1 202 ? 60.567 -30.733 -41.329 1.00 64.69 202 ARG A C 1
ATOM 1485 O O . ARG A 1 202 ? 59.633 -31.281 -41.917 1.00 64.69 202 ARG A O 1
ATOM 1492 N N . ILE A 1 203 ? 60.904 -29.464 -41.547 1.00 56.19 203 ILE A N 1
ATOM 1493 C CA . ILE A 1 203 ? 60.335 -28.700 -42.659 1.00 56.19 203 ILE A CA 1
ATOM 1494 C C . ILE A 1 203 ? 60.896 -29.301 -43.951 1.00 56.19 203 ILE A C 1
ATOM 1496 O O . ILE A 1 203 ? 62.110 -29.373 -44.124 1.00 56.19 203 ILE A O 1
ATOM 1500 N N . GLU A 1 204 ? 60.007 -29.765 -44.825 1.00 56.50 204 GLU A N 1
ATOM 1501 C CA . GLU A 1 204 ? 60.351 -30.377 -46.113 1.00 56.50 204 GLU A CA 1
ATOM 1502 C C . GLU A 1 204 ? 60.408 -29.309 -47.219 1.00 56.50 204 GLU A C 1
ATOM 1504 O O . GLU A 1 204 ? 61.291 -29.352 -48.065 1.00 56.50 204 GLU A O 1
ATOM 1509 N N . SER A 1 205 ? 59.524 -28.301 -47.172 1.00 56.44 205 SER A N 1
ATOM 1510 C CA . SER A 1 205 ? 59.577 -27.127 -48.063 1.00 56.44 205 SER A CA 1
ATOM 1511 C C . SER A 1 205 ? 58.777 -25.932 -47.518 1.00 56.44 205 SER A C 1
ATOM 1513 O O . SER A 1 205 ? 57.760 -26.130 -46.843 1.00 56.44 205 SER A O 1
ATOM 1515 N N . ILE A 1 206 ? 59.177 -24.704 -47.878 1.00 50.50 206 ILE A N 1
ATOM 1516 C CA . ILE A 1 206 ? 58.468 -23.441 -47.588 1.00 50.50 206 ILE A CA 1
ATOM 1517 C C . ILE A 1 206 ? 58.194 -22.699 -48.903 1.00 50.50 206 ILE A C 1
ATOM 1519 O O . ILE A 1 206 ? 59.109 -22.471 -49.687 1.00 50.50 206 ILE A O 1
ATOM 1523 N N . ARG A 1 207 ? 56.955 -22.251 -49.134 1.00 52.94 207 ARG A N 1
ATOM 1524 C CA . ARG A 1 207 ? 56.558 -21.479 -50.325 1.00 52.94 207 ARG A CA 1
ATOM 1525 C C . ARG A 1 207 ? 55.821 -20.199 -49.941 1.00 52.94 207 ARG A C 1
ATOM 1527 O O . ARG A 1 207 ? 54.779 -20.252 -49.299 1.00 52.94 207 ARG A O 1
ATOM 1534 N N . VAL A 1 208 ? 56.294 -19.042 -50.402 1.00 50.53 208 VAL A N 1
ATOM 1535 C CA . VAL A 1 208 ? 55.666 -17.736 -50.120 1.00 50.53 208 VAL A CA 1
ATOM 1536 C C . VAL A 1 208 ? 55.046 -17.138 -51.394 1.00 50.53 208 VAL A C 1
ATOM 1538 O O . VAL A 1 208 ? 55.723 -16.988 -52.407 1.00 50.53 208 VAL A O 1
ATOM 1541 N N . GLN A 1 209 ? 53.755 -16.786 -51.361 1.00 48.69 209 GLN A N 1
ATOM 1542 C CA . GLN A 1 209 ? 52.986 -16.202 -52.473 1.00 48.69 209 GLN A CA 1
ATOM 1543 C C . GLN A 1 209 ? 52.617 -14.724 -52.244 1.00 48.69 209 GLN A C 1
ATOM 1545 O O . GLN A 1 209 ? 52.341 -14.292 -51.122 1.00 48.69 209 GLN A O 1
ATOM 1550 N N . LYS A 1 210 ? 52.585 -13.947 -53.342 1.00 46.41 210 LYS A N 1
ATOM 1551 C CA . LYS A 1 210 ? 52.474 -12.475 -53.352 1.00 46.41 210 LYS A CA 1
ATOM 1552 C C . LYS A 1 210 ? 51.585 -11.910 -54.512 1.00 46.41 210 LYS A C 1
ATOM 1554 O O . LYS A 1 210 ? 52.113 -11.373 -55.476 1.00 46.41 210 LYS A O 1
ATOM 1559 N N . LEU A 1 211 ? 50.245 -11.976 -54.408 1.00 50.34 211 LEU A N 1
ATOM 1560 C CA . LEU A 1 211 ? 49.201 -11.511 -55.375 1.00 50.34 211 LEU A CA 1
ATOM 1561 C C . LEU A 1 211 ? 48.716 -10.034 -55.211 1.00 50.34 211 LEU A C 1
ATOM 1563 O O . LEU A 1 211 ? 48.068 -9.697 -54.225 1.00 50.34 211 LEU A O 1
ATOM 1567 N N . ALA A 1 212 ? 48.978 -9.099 -56.129 1.00 47.38 212 ALA A N 1
ATOM 1568 C CA . ALA A 1 212 ? 48.460 -7.718 -55.991 1.00 47.38 212 ALA A CA 1
ATOM 1569 C C . ALA A 1 212 ? 46.918 -7.687 -55.938 1.00 47.38 212 ALA A C 1
ATOM 1571 O O . ALA A 1 212 ? 46.284 -8.084 -56.908 1.00 47.38 212 ALA A O 1
ATOM 1572 N N . SER A 1 213 ? 46.326 -7.209 -54.834 1.00 57.47 213 SER A N 1
ATOM 1573 C CA . SER A 1 213 ? 44.871 -7.047 -54.722 1.00 57.47 213 SER A CA 1
ATOM 1574 C C . SER A 1 213 ? 44.513 -5.572 -54.558 1.00 57.47 213 SER A C 1
ATOM 1576 O O . SER A 1 213 ? 45.273 -4.764 -54.009 1.00 57.47 213 SER A O 1
ATOM 1578 N N . SER A 1 214 ? 43.360 -5.200 -55.103 1.00 68.88 214 SER A N 1
ATOM 1579 C CA . SER A 1 214 ? 42.842 -3.840 -54.993 1.00 68.88 214 SER A CA 1
ATOM 1580 C C . SER A 1 214 ? 41.906 -3.736 -53.793 1.00 68.88 214 SER A C 1
ATOM 1582 O O . SER A 1 214 ? 41.015 -4.567 -53.617 1.00 68.88 214 SER A O 1
ATOM 1584 N N . VAL A 1 215 ? 42.098 -2.701 -52.979 1.00 73.38 215 VAL A N 1
ATOM 1585 C CA . VAL A 1 215 ? 41.252 -2.384 -51.825 1.00 73.38 215 VAL A CA 1
ATOM 1586 C C . VAL A 1 215 ? 40.527 -1.077 -52.121 1.00 73.38 215 VAL A C 1
ATOM 1588 O O . VAL A 1 215 ? 41.158 -0.059 -52.398 1.00 73.38 215 VAL A O 1
ATOM 1591 N N . VAL A 1 216 ? 39.197 -1.084 -52.071 1.00 83.00 216 VAL A N 1
ATOM 1592 C CA . VAL A 1 216 ? 38.403 0.149 -52.094 1.00 83.00 216 VAL A CA 1
ATOM 1593 C C . VAL A 1 216 ? 38.258 0.625 -50.657 1.00 83.00 216 VAL A C 1
ATOM 1595 O O . VAL A 1 216 ? 37.538 0.019 -49.863 1.00 83.00 216 VAL A O 1
ATOM 1598 N N . ARG A 1 217 ? 38.915 1.737 -50.327 1.00 88.25 217 ARG A N 1
ATOM 1599 C CA . ARG A 1 217 ? 38.635 2.487 -49.106 1.00 88.25 217 ARG A CA 1
ATOM 1600 C C . ARG A 1 217 ? 37.376 3.313 -49.320 1.00 88.25 217 ARG A C 1
ATOM 1602 O O . ARG A 1 217 ? 37.368 4.273 -50.091 1.00 88.25 217 ARG A O 1
ATOM 1609 N N . VAL A 1 218 ? 36.311 2.956 -48.613 1.00 89.50 218 VAL A N 1
ATOM 1610 C CA . VAL A 1 218 ? 35.069 3.726 -48.535 1.00 89.50 218 VAL A CA 1
ATOM 1611 C C . VAL A 1 218 ? 35.197 4.707 -47.373 1.00 89.50 218 VAL A C 1
ATOM 1613 O O . VAL A 1 218 ? 35.051 4.329 -46.209 1.00 89.50 218 VAL A O 1
ATOM 1616 N N . ALA A 1 219 ? 35.493 5.969 -47.677 1.00 90.25 219 ALA A N 1
ATOM 1617 C CA . ALA A 1 219 ? 35.509 7.039 -46.689 1.00 90.25 219 ALA A CA 1
ATOM 1618 C C . ALA A 1 219 ? 34.070 7.477 -46.388 1.00 90.25 219 ALA A C 1
ATOM 1620 O O . ALA A 1 219 ? 33.284 7.757 -47.298 1.00 90.25 219 ALA A O 1
ATOM 1621 N N . TYR A 1 220 ? 33.722 7.549 -45.107 1.00 91.56 220 TYR A N 1
ATOM 1622 C CA . TYR A 1 220 ? 32.412 8.003 -44.654 1.00 91.56 220 TYR A CA 1
ATOM 1623 C C . TYR A 1 220 ? 32.561 9.019 -43.525 1.00 91.56 220 TYR A C 1
ATOM 1625 O O . TYR A 1 220 ? 33.579 9.073 -42.837 1.00 91.56 220 TYR A O 1
ATOM 1633 N N . SER A 1 221 ? 31.536 9.834 -43.302 1.00 89.38 221 SER A N 1
ATOM 1634 C CA . SER A 1 221 ? 31.541 10.796 -42.207 1.00 89.38 221 SER A CA 1
ATOM 1635 C C . SER A 1 221 ? 30.223 10.817 -41.446 1.00 89.38 221 SER A C 1
ATOM 1637 O O . SER A 1 221 ? 29.138 10.686 -42.010 1.00 89.38 221 SER A O 1
ATOM 1639 N N . LEU A 1 222 ? 30.339 10.949 -40.128 1.00 88.94 222 LEU A N 1
ATOM 1640 C CA . LEU A 1 222 ? 29.248 11.230 -39.204 1.00 88.94 222 LEU A CA 1
ATOM 1641 C C . LEU A 1 222 ? 29.450 12.638 -38.641 1.00 88.94 222 LEU A C 1
ATOM 1643 O O . LEU A 1 222 ? 30.564 13.157 -38.639 1.00 88.94 222 LEU A O 1
ATOM 1647 N N . ALA A 1 223 ? 28.407 13.240 -38.065 1.00 85.44 223 ALA A N 1
ATOM 1648 C CA . ALA A 1 223 ? 28.480 14.607 -37.534 1.00 85.44 223 ALA A CA 1
ATOM 1649 C C . ALA A 1 223 ? 29.513 14.802 -36.397 1.00 85.44 223 ALA A C 1
ATOM 1651 O O . ALA A 1 223 ? 29.776 15.931 -35.999 1.00 85.44 223 ALA A O 1
ATOM 1652 N N . GLN A 1 224 ? 30.077 13.714 -35.861 1.00 83.94 224 GLN A N 1
ATOM 1653 C CA . GLN A 1 224 ? 31.107 13.725 -34.818 1.00 83.94 224 GLN A CA 1
ATOM 1654 C C . GLN A 1 224 ? 32.542 13.610 -35.361 1.00 83.94 224 GLN A C 1
ATOM 1656 O O . GLN A 1 224 ? 33.462 14.133 -34.738 1.00 83.94 224 GLN A O 1
ATOM 1661 N N . ARG A 1 225 ? 32.747 12.820 -36.428 1.00 88.62 225 ARG A N 1
ATOM 1662 C CA . ARG A 1 225 ? 34.059 12.316 -36.873 1.00 88.62 225 ARG A CA 1
ATOM 1663 C C . ARG A 1 225 ? 33.927 11.553 -38.211 1.00 88.62 225 ARG A C 1
ATOM 1665 O O . ARG A 1 225 ? 32.940 10.827 -38.377 1.00 88.62 225 ARG A O 1
ATOM 1672 N N . PRO A 1 226 ? 34.918 11.647 -39.121 1.00 90.12 226 PRO A N 1
ATOM 1673 C CA . PRO A 1 226 ? 35.060 10.747 -40.267 1.00 90.12 226 PRO A CA 1
ATOM 1674 C C . PRO A 1 226 ? 35.610 9.365 -39.879 1.00 90.12 226 PRO A C 1
ATOM 1676 O O . PRO A 1 226 ? 36.361 9.234 -38.916 1.00 90.12 226 PRO A O 1
ATOM 1679 N N . GLY A 1 227 ? 35.271 8.346 -40.660 1.00 91.88 227 GLY A N 1
ATOM 1680 C CA . GLY A 1 227 ? 35.834 6.999 -40.577 1.00 91.88 227 GLY A CA 1
ATOM 1681 C C . GLY A 1 227 ? 36.036 6.407 -41.969 1.00 91.88 227 GLY A C 1
ATOM 1682 O O . GLY A 1 227 ? 35.740 7.041 -42.986 1.00 91.88 227 GLY A O 1
ATOM 1683 N N . PHE A 1 228 ? 36.532 5.178 -42.030 1.00 91.25 228 PHE A N 1
ATOM 1684 C CA . PHE A 1 228 ? 36.743 4.483 -43.295 1.00 91.25 228 PHE A CA 1
ATOM 1685 C C . PHE A 1 228 ? 36.454 2.989 -43.167 1.00 91.25 228 PHE A C 1
ATOM 1687 O O . PHE A 1 228 ? 36.646 2.395 -42.108 1.00 91.25 228 PHE A O 1
ATOM 1694 N N . VAL A 1 229 ? 35.988 2.384 -44.255 1.00 89.69 229 VAL A N 1
ATOM 1695 C CA . VAL A 1 229 ? 35.832 0.934 -44.379 1.00 89.69 229 VAL A CA 1
ATOM 1696 C C . VAL A 1 229 ? 36.654 0.483 -45.574 1.00 89.69 229 VAL A C 1
ATOM 1698 O O . VAL A 1 229 ? 36.376 0.894 -46.699 1.00 89.69 229 VAL A O 1
ATOM 1701 N N . ASP A 1 230 ? 37.663 -0.344 -45.329 1.00 86.75 230 ASP A N 1
ATOM 1702 C CA . ASP A 1 230 ? 38.525 -0.884 -46.375 1.00 86.75 230 ASP A CA 1
ATOM 1703 C C . ASP A 1 230 ? 37.937 -2.224 -46.833 1.00 86.75 230 ASP A C 1
ATOM 1705 O O . ASP A 1 230 ? 37.823 -3.172 -46.053 1.00 86.75 230 ASP A O 1
ATOM 1709 N N . VAL A 1 231 ? 37.512 -2.283 -48.097 1.00 81.62 231 VAL A N 1
ATOM 1710 C CA . VAL A 1 231 ? 36.841 -3.445 -48.689 1.00 81.62 231 VAL A CA 1
ATOM 1711 C C . VAL A 1 231 ? 37.709 -4.031 -49.793 1.00 81.62 231 VAL A C 1
ATOM 1713 O O . VAL A 1 231 ? 38.105 -3.336 -50.730 1.00 81.62 231 VAL A O 1
ATOM 1716 N N . SER A 1 232 ? 37.997 -5.323 -49.689 1.00 75.88 232 SER A N 1
ATOM 1717 C CA . SER A 1 232 ? 38.652 -6.091 -50.744 1.00 75.88 232 SER A CA 1
ATOM 1718 C C . SER A 1 232 ? 37.754 -6.137 -51.984 1.00 75.88 232 SER A C 1
ATOM 1720 O O . SER A 1 232 ? 36.587 -6.520 -51.905 1.00 75.88 232 SER A O 1
ATOM 1722 N N . VAL A 1 233 ? 38.289 -5.741 -53.142 1.00 68.25 233 VAL A N 1
ATOM 1723 C CA . VAL A 1 233 ? 37.551 -5.765 -54.420 1.00 68.25 233 VAL A CA 1
ATOM 1724 C C . VAL A 1 233 ? 37.227 -7.189 -54.867 1.00 68.25 233 VAL A C 1
ATOM 1726 O O . VAL A 1 233 ? 36.236 -7.396 -55.561 1.00 68.25 233 VAL A O 1
ATOM 1729 N N . HIS A 1 234 ? 38.063 -8.154 -54.486 1.00 61.84 234 HIS A N 1
ATOM 1730 C CA . HIS A 1 234 ? 38.043 -9.494 -55.065 1.00 61.84 234 HIS A CA 1
ATOM 1731 C C . HIS A 1 234 ? 36.950 -10.403 -54.479 1.00 61.84 234 HIS A C 1
ATOM 1733 O O . HIS A 1 234 ? 36.293 -11.142 -55.203 1.00 61.84 234 HIS A O 1
ATOM 1739 N N . ASP A 1 235 ? 36.698 -10.306 -53.175 1.00 59.12 235 ASP A N 1
ATOM 1740 C CA . ASP A 1 235 ? 35.676 -11.084 -52.453 1.00 59.12 235 ASP A CA 1
ATOM 1741 C C . ASP A 1 235 ? 34.588 -10.207 -51.796 1.00 59.12 235 ASP A C 1
ATOM 1743 O O . ASP A 1 235 ? 33.584 -10.714 -51.287 1.00 59.12 235 ASP A O 1
ATOM 1747 N N . GLY A 1 236 ? 34.755 -8.880 -51.799 1.00 66.44 236 GLY A N 1
ATOM 1748 C CA . GLY A 1 236 ? 33.886 -7.959 -51.068 1.00 66.44 236 GLY A CA 1
ATOM 1749 C C . GLY A 1 236 ? 34.051 -8.033 -49.545 1.00 66.44 236 GLY A C 1
ATOM 1750 O O . GLY A 1 236 ? 33.183 -7.539 -48.820 1.00 66.44 236 GLY A O 1
ATOM 1751 N N . HIS A 1 237 ? 35.119 -8.660 -49.040 1.00 68.94 237 HIS A N 1
ATOM 1752 C CA . HIS A 1 237 ? 35.366 -8.799 -47.609 1.00 68.94 237 HIS A CA 1
ATOM 1753 C C . HIS A 1 237 ? 35.819 -7.473 -46.984 1.00 68.94 237 HIS A C 1
ATOM 1755 O O . HIS A 1 237 ? 36.570 -6.695 -47.577 1.00 68.94 237 HIS A O 1
ATOM 1761 N N . VAL A 1 238 ? 35.372 -7.216 -45.753 1.00 76.44 238 VAL A N 1
ATOM 1762 C CA . VAL A 1 238 ? 35.712 -6.005 -44.996 1.00 76.44 238 VAL A CA 1
ATOM 1763 C C . VAL A 1 238 ? 36.944 -6.267 -44.141 1.00 76.44 238 VAL A C 1
ATOM 1765 O O . VAL A 1 238 ? 36.926 -7.143 -43.280 1.00 76.44 238 VAL A O 1
ATOM 1768 N N . LEU A 1 239 ? 38.009 -5.504 -44.370 1.00 73.44 239 LEU A N 1
ATOM 1769 C CA . LEU A 1 239 ? 39.298 -5.701 -43.712 1.00 73.44 239 LEU A CA 1
ATOM 1770 C C . LEU A 1 239 ? 39.266 -5.214 -42.255 1.00 73.44 239 LEU A C 1
ATOM 1772 O O . LEU A 1 239 ? 38.608 -4.221 -41.932 1.00 73.44 239 LEU A O 1
ATOM 1776 N N . GLU A 1 240 ? 40.004 -5.895 -41.375 1.00 70.69 240 GLU A N 1
ATOM 1777 C CA . GLU A 1 240 ? 39.938 -5.693 -39.917 1.00 70.69 240 GLU A CA 1
ATOM 1778 C C . GLU A 1 240 ? 40.349 -4.289 -39.454 1.00 70.69 240 GLU A C 1
ATOM 1780 O O . GLU A 1 240 ? 39.814 -3.779 -38.474 1.00 70.69 240 GLU A O 1
ATOM 1785 N N . HIS A 1 241 ? 41.241 -3.631 -40.197 1.00 75.19 241 HIS A N 1
ATOM 1786 C CA . HIS A 1 241 ? 41.699 -2.263 -39.933 1.00 75.19 241 HIS A CA 1
ATOM 1787 C C . HIS A 1 241 ? 40.688 -1.172 -40.336 1.00 75.19 241 HIS A C 1
ATOM 1789 O O . HIS A 1 241 ? 41.015 0.011 -40.281 1.00 75.19 241 HIS A O 1
ATOM 1795 N N . SER A 1 242 ? 39.470 -1.544 -40.741 1.00 83.88 242 SER A N 1
ATOM 1796 C CA . SER A 1 242 ? 38.371 -0.604 -40.987 1.00 83.88 242 SER A CA 1
ATOM 1797 C C . SER A 1 242 ? 37.959 0.127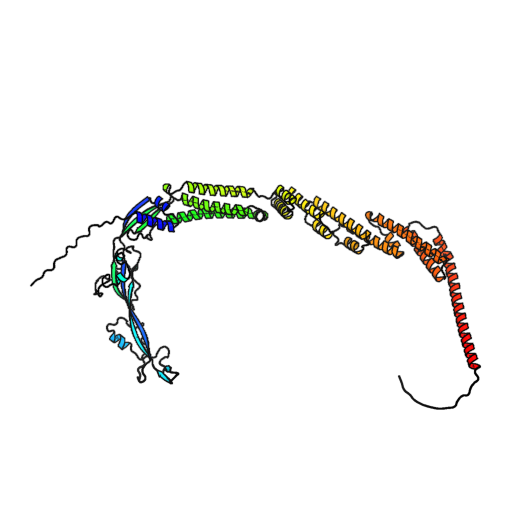 -39.704 1.00 83.88 242 SER A C 1
ATOM 1799 O O . SER A 1 242 ? 37.556 -0.498 -38.719 1.00 83.88 242 SER A O 1
ATOM 1801 N N . ASP A 1 243 ? 37.981 1.459 -39.728 1.00 88.81 243 ASP A N 1
ATOM 1802 C CA . ASP A 1 243 ? 37.577 2.289 -38.595 1.00 88.81 243 ASP A CA 1
ATOM 1803 C C . ASP A 1 243 ? 36.047 2.346 -38.428 1.00 88.81 243 ASP A C 1
ATOM 1805 O O . ASP A 1 243 ? 35.328 3.119 -39.075 1.00 88.81 243 ASP A O 1
ATOM 1809 N N . PHE A 1 244 ? 35.552 1.541 -37.487 1.00 89.81 244 PHE A N 1
ATOM 1810 C CA . PHE A 1 244 ? 34.159 1.530 -37.038 1.00 89.81 244 PHE A CA 1
ATOM 1811 C C . PHE A 1 244 ? 33.907 2.324 -35.744 1.00 89.81 244 PHE A C 1
ATOM 1813 O O . PHE A 1 244 ? 32.763 2.373 -35.275 1.00 89.81 244 PHE A O 1
ATOM 1820 N N . GLU A 1 245 ? 34.925 2.971 -35.167 1.00 90.38 245 GLU A N 1
ATOM 1821 C CA . GLU A 1 245 ? 34.792 3.747 -33.930 1.00 90.38 245 GLU A CA 1
ATOM 1822 C C . GLU A 1 245 ? 33.727 4.864 -34.019 1.00 90.38 245 GLU A C 1
ATOM 1824 O O . GLU A 1 245 ? 32.974 5.020 -33.056 1.00 90.38 245 GLU A O 1
ATOM 1829 N N . PRO A 1 246 ? 33.535 5.589 -35.147 1.00 90.62 246 PRO A N 1
ATOM 1830 C CA . PRO A 1 246 ? 32.466 6.585 -35.265 1.00 90.62 246 PRO A CA 1
ATOM 1831 C C . PRO A 1 246 ? 31.066 5.981 -35.084 1.00 90.62 246 PRO A C 1
ATOM 1833 O O . PRO A 1 246 ? 30.204 6.578 -34.434 1.00 90.62 246 PRO A O 1
ATOM 1836 N N . ILE A 1 247 ? 30.834 4.774 -35.616 1.00 90.12 247 ILE A N 1
ATOM 1837 C CA . ILE A 1 247 ? 29.556 4.059 -35.479 1.00 90.12 247 ILE A CA 1
ATOM 1838 C C . ILE A 1 247 ? 29.385 3.553 -34.041 1.00 90.12 247 ILE A C 1
ATOM 1840 O O . ILE A 1 247 ? 28.300 3.692 -33.468 1.00 90.12 247 ILE A O 1
ATOM 1844 N N . ALA A 1 248 ? 30.454 3.035 -33.426 1.00 89.06 248 ALA A N 1
ATOM 1845 C CA . ALA A 1 248 ? 30.450 2.622 -32.024 1.00 89.06 248 ALA A CA 1
ATOM 1846 C C . ALA A 1 248 ? 30.163 3.805 -31.078 1.00 89.06 248 ALA A C 1
ATOM 1848 O O . ALA A 1 248 ? 29.286 3.707 -30.218 1.00 89.06 248 ALA A O 1
ATOM 1849 N N . ARG A 1 249 ? 30.812 4.956 -31.291 1.00 88.50 249 ARG A N 1
ATOM 1850 C CA . ARG A 1 249 ? 30.613 6.189 -30.515 1.00 88.50 249 ARG A CA 1
ATOM 1851 C C . ARG A 1 249 ? 29.214 6.773 -30.707 1.00 88.50 249 ARG A C 1
ATOM 1853 O O . ARG A 1 249 ? 28.586 7.167 -29.726 1.00 88.50 249 ARG A O 1
ATOM 1860 N N . ARG A 1 250 ? 28.668 6.753 -31.932 1.00 90.69 250 ARG A N 1
ATOM 1861 C CA . ARG A 1 250 ? 27.248 7.060 -32.194 1.00 90.69 250 ARG A CA 1
ATOM 1862 C C . ARG A 1 250 ? 26.325 6.152 -31.383 1.00 90.69 250 ARG A C 1
ATOM 1864 O O . ARG A 1 250 ? 25.420 6.661 -30.723 1.00 90.69 250 ARG A O 1
ATOM 1871 N N . ARG A 1 251 ? 26.539 4.832 -31.413 1.00 89.81 251 ARG A N 1
ATOM 1872 C CA . ARG A 1 251 ? 25.723 3.867 -30.658 1.00 89.81 251 ARG A CA 1
ATOM 1873 C C . ARG A 1 251 ? 25.815 4.120 -29.152 1.00 89.81 251 ARG A C 1
ATOM 1875 O O . ARG A 1 251 ? 24.779 4.134 -28.496 1.00 89.81 251 ARG A O 1
ATOM 1882 N N . TRP A 1 252 ? 27.014 4.378 -28.629 1.00 91.19 252 TRP A N 1
ATOM 1883 C CA . TRP A 1 252 ? 27.230 4.674 -27.212 1.00 91.19 252 TRP A CA 1
ATOM 1884 C C . TRP A 1 252 ? 26.564 5.983 -26.777 1.00 91.19 252 TRP A C 1
ATOM 1886 O O . TRP A 1 252 ? 25.884 5.993 -25.760 1.00 91.19 252 TRP A O 1
ATOM 1896 N N . LEU A 1 253 ? 26.657 7.058 -27.567 1.00 90.81 253 LEU A N 1
ATOM 1897 C CA . LEU A 1 253 ? 25.972 8.325 -27.269 1.00 90.81 253 LEU A CA 1
ATOM 1898 C C . LEU A 1 253 ? 24.444 8.207 -27.360 1.00 90.81 253 LEU A C 1
ATOM 1900 O O . LEU A 1 253 ? 23.742 8.775 -26.529 1.00 90.81 253 LEU A O 1
ATOM 1904 N N . SER A 1 254 ? 23.931 7.433 -28.321 1.00 91.00 254 SER A N 1
ATOM 1905 C CA . SER A 1 254 ? 22.486 7.196 -28.471 1.00 91.00 254 SER A CA 1
ATOM 1906 C C . SER A 1 254 ? 21.931 6.370 -27.306 1.00 91.00 254 SER A C 1
ATOM 1908 O O . SER A 1 254 ? 20.909 6.712 -26.715 1.00 91.00 254 SER A O 1
ATOM 1910 N N . PHE A 1 255 ? 22.640 5.299 -26.932 1.00 92.75 255 PHE A N 1
ATOM 1911 C CA . PHE A 1 255 ? 22.309 4.494 -25.760 1.00 92.75 255 PHE A CA 1
ATOM 1912 C C . PHE A 1 255 ? 22.458 5.302 -24.468 1.00 92.75 255 PHE A C 1
ATOM 1914 O O . PHE A 1 255 ? 21.574 5.251 -23.625 1.00 92.75 255 PHE A O 1
ATOM 1921 N N . GLY A 1 256 ? 23.526 6.092 -24.338 1.00 93.12 256 GLY A N 1
ATOM 1922 C CA . GLY A 1 256 ? 23.787 6.955 -23.189 1.00 93.12 256 GLY A CA 1
ATOM 1923 C C . GLY A 1 256 ? 22.680 7.982 -22.972 1.00 93.12 256 GLY A C 1
ATOM 1924 O O . GLY A 1 256 ? 22.180 8.086 -21.860 1.00 93.12 256 GLY A O 1
ATOM 1925 N N . ALA A 1 257 ? 22.230 8.672 -24.025 1.00 92.81 257 ALA A N 1
ATOM 1926 C CA . ALA A 1 257 ? 21.117 9.621 -23.945 1.00 92.81 257 ALA A CA 1
ATOM 1927 C C . ALA A 1 257 ? 19.782 8.952 -23.569 1.00 92.81 257 ALA A C 1
ATOM 1929 O O . ALA A 1 257 ? 19.014 9.499 -22.775 1.00 92.81 257 ALA A O 1
ATOM 1930 N N . GLY A 1 258 ? 19.509 7.756 -24.102 1.00 94.19 258 GLY A N 1
ATOM 1931 C CA . GLY A 1 258 ? 18.341 6.972 -23.700 1.00 94.19 258 GLY A CA 1
ATOM 1932 C C . GLY A 1 258 ? 18.430 6.495 -22.247 1.00 94.19 258 GLY A C 1
ATOM 1933 O O . GLY A 1 258 ? 17.474 6.640 -21.491 1.00 94.19 258 GLY A O 1
ATOM 1934 N N . ALA A 1 259 ? 19.592 5.993 -21.827 1.00 94.38 259 ALA A N 1
ATOM 1935 C CA . ALA A 1 259 ? 19.837 5.484 -20.483 1.00 94.38 259 ALA A CA 1
ATOM 1936 C C . ALA A 1 259 ? 19.798 6.588 -19.415 1.00 94.38 259 ALA A C 1
ATOM 1938 O O . ALA A 1 259 ? 19.192 6.380 -18.368 1.00 94.38 259 ALA A O 1
ATOM 1939 N N . THR A 1 260 ? 20.368 7.773 -19.667 1.00 95.31 260 THR A N 1
ATOM 1940 C CA . THR A 1 260 ? 20.284 8.908 -18.730 1.00 95.31 260 THR A CA 1
ATOM 1941 C C . THR A 1 260 ? 18.859 9.439 -18.613 1.00 95.31 260 THR A C 1
ATOM 1943 O O . THR A 1 260 ? 18.391 9.672 -17.502 1.00 95.31 260 THR A O 1
ATOM 1946 N N . THR A 1 261 ? 18.132 9.553 -19.728 1.00 94.19 261 THR A N 1
ATOM 1947 C CA . THR A 1 261 ? 16.712 9.950 -19.723 1.00 94.19 261 THR A CA 1
ATOM 1948 C C . THR A 1 261 ? 15.849 8.917 -18.989 1.00 94.19 261 THR A C 1
ATOM 1950 O O . THR A 1 261 ? 15.007 9.283 -18.172 1.00 94.19 261 THR A O 1
ATOM 1953 N N . GLY A 1 262 ? 16.100 7.621 -19.208 1.00 94.00 262 GLY A N 1
ATOM 1954 C CA . GLY A 1 262 ? 15.430 6.530 -18.498 1.00 94.00 262 GLY A CA 1
ATOM 1955 C C . GLY A 1 262 ? 15.744 6.512 -17.001 1.00 94.00 262 GLY A C 1
ATOM 1956 O O . GLY A 1 262 ? 14.834 6.347 -16.194 1.00 94.00 262 GLY A O 1
ATOM 1957 N N . ALA A 1 263 ? 16.998 6.760 -16.613 1.00 95.62 263 ALA A N 1
ATOM 1958 C CA . ALA A 1 263 ? 17.402 6.880 -15.213 1.00 95.62 263 ALA A CA 1
ATOM 1959 C C . ALA A 1 263 ? 16.744 8.091 -14.527 1.00 95.62 263 ALA A C 1
ATOM 1961 O O . ALA A 1 263 ? 16.223 7.950 -13.425 1.00 95.62 263 ALA A O 1
ATOM 1962 N N . LEU A 1 264 ? 16.683 9.253 -15.187 1.00 94.38 264 LEU A N 1
ATOM 1963 C CA . LEU A 1 264 ? 15.964 10.438 -14.693 1.00 94.38 264 LEU A CA 1
ATOM 1964 C C . LEU A 1 264 ? 14.458 10.178 -14.541 1.00 94.38 264 LEU A C 1
ATOM 1966 O O . LEU A 1 264 ? 13.855 10.564 -13.537 1.00 94.38 264 LEU A O 1
ATOM 1970 N N . GLY A 1 265 ? 13.849 9.481 -15.503 1.00 93.50 265 GLY A N 1
ATOM 1971 C CA . GLY A 1 265 ? 12.455 9.048 -15.423 1.00 93.50 265 GLY A CA 1
ATOM 1972 C C . GLY A 1 265 ? 12.207 8.051 -14.284 1.00 93.50 265 GLY A C 1
ATOM 1973 O O . GLY A 1 265 ? 11.221 8.179 -13.563 1.00 93.50 265 GLY A O 1
ATOM 1974 N N . PHE A 1 266 ? 13.131 7.115 -14.052 1.00 94.19 266 PHE A N 1
ATOM 1975 C CA . PHE A 1 266 ? 13.080 6.179 -12.926 1.00 94.19 266 PHE A CA 1
ATOM 1976 C C . PHE A 1 266 ? 13.249 6.876 -11.570 1.00 94.19 266 PHE A C 1
ATOM 1978 O O . PHE A 1 266 ? 12.472 6.621 -10.655 1.00 94.19 266 PHE A O 1
ATOM 1985 N N . VAL A 1 267 ? 14.186 7.820 -11.446 1.00 95.38 267 VAL A N 1
ATOM 1986 C CA . VAL A 1 267 ? 14.319 8.665 -10.246 1.00 95.38 267 VAL A CA 1
ATOM 1987 C C . VAL A 1 267 ? 13.035 9.459 -10.009 1.00 95.38 267 VAL A C 1
ATOM 1989 O O . VAL A 1 267 ? 12.563 9.531 -8.881 1.00 95.38 267 VAL A O 1
ATOM 1992 N N . THR A 1 268 ? 12.410 9.978 -11.066 1.00 91.75 268 THR A N 1
ATOM 1993 C CA . THR A 1 268 ? 11.127 10.689 -10.976 1.00 91.75 268 THR A CA 1
ATOM 1994 C C . THR A 1 268 ? 10.006 9.759 -10.482 1.00 91.75 268 THR A C 1
ATOM 1996 O O . THR A 1 268 ? 9.252 10.137 -9.590 1.00 91.75 268 THR A O 1
ATOM 1999 N N . LEU A 1 269 ? 9.929 8.514 -10.967 1.00 93.50 269 LEU A N 1
ATOM 2000 C CA . LEU A 1 269 ? 9.001 7.492 -10.454 1.00 93.50 269 LEU A CA 1
ATOM 2001 C C . LEU A 1 269 ? 9.238 7.166 -8.973 1.00 93.50 269 LEU A C 1
ATOM 2003 O O . LEU A 1 269 ? 8.272 7.070 -8.215 1.00 93.50 269 LEU A O 1
ATOM 2007 N N . LEU A 1 270 ? 10.499 7.030 -8.551 1.00 93.69 270 LEU A N 1
ATOM 2008 C CA . LEU A 1 270 ? 10.848 6.806 -7.146 1.00 93.69 270 LEU A CA 1
ATOM 2009 C C . LEU A 1 270 ? 10.437 7.993 -6.271 1.00 93.69 270 LEU A C 1
ATOM 2011 O O . LEU A 1 270 ? 9.787 7.782 -5.252 1.00 93.69 270 LEU A O 1
ATOM 2015 N N . VAL A 1 271 ? 10.739 9.227 -6.691 1.00 94.06 271 VAL A N 1
ATOM 2016 C CA . VAL A 1 271 ? 10.343 10.447 -5.969 1.00 94.06 271 VAL A CA 1
ATOM 2017 C C . VAL A 1 271 ? 8.819 10.585 -5.913 1.00 94.06 271 VAL A C 1
ATOM 2019 O O . VAL A 1 271 ? 8.303 11.044 -4.903 1.00 94.06 271 VAL A O 1
ATOM 2022 N N . TYR A 1 272 ? 8.074 10.162 -6.942 1.00 92.81 272 TYR A N 1
ATOM 2023 C CA . TYR A 1 272 ? 6.605 10.122 -6.899 1.00 92.81 272 TYR A CA 1
ATOM 2024 C C . TYR A 1 272 ? 6.098 9.125 -5.849 1.00 92.81 272 TYR A C 1
ATOM 2026 O O . TYR A 1 272 ? 5.279 9.476 -4.999 1.00 92.81 272 TYR A O 1
ATOM 2034 N N . ALA A 1 273 ? 6.609 7.890 -5.893 1.00 92.50 273 ALA A N 1
ATOM 2035 C CA . ALA A 1 273 ? 6.222 6.809 -4.991 1.00 92.50 273 ALA A CA 1
ATOM 2036 C C . ALA A 1 273 ? 6.621 7.074 -3.529 1.00 92.50 273 ALA A C 1
ATOM 2038 O O . ALA A 1 273 ? 5.908 6.660 -2.619 1.00 92.50 273 ALA A O 1
ATOM 2039 N N . SER A 1 274 ? 7.729 7.783 -3.288 1.00 92.44 274 SER A N 1
ATOM 2040 C CA . SER A 1 274 ? 8.235 8.067 -1.941 1.00 92.44 274 SER A CA 1
ATOM 2041 C C . SER A 1 274 ? 7.495 9.191 -1.210 1.00 92.44 274 SER A C 1
ATOM 2043 O O . SER A 1 274 ? 7.790 9.424 -0.041 1.00 92.44 274 SER A O 1
ATOM 2045 N N . ARG A 1 275 ? 6.569 9.914 -1.862 1.00 90.50 275 ARG A N 1
ATOM 2046 C CA . ARG A 1 275 ? 5.808 11.005 -1.218 1.00 90.50 275 ARG A CA 1
ATOM 2047 C C . ARG A 1 275 ? 4.864 10.496 -0.135 1.00 90.50 275 ARG A C 1
ATOM 2049 O O . ARG A 1 275 ? 4.771 11.106 0.920 1.00 90.50 275 ARG A O 1
ATOM 2056 N N . ASP A 1 276 ? 4.141 9.420 -0.431 1.00 91.94 276 ASP A N 1
ATOM 2057 C CA . ASP A 1 276 ? 3.207 8.752 0.475 1.00 91.94 276 ASP A CA 1
ATOM 2058 C C . ASP A 1 276 ? 2.822 7.384 -0.115 1.00 91.94 276 ASP A C 1
ATOM 2060 O O . ASP A 1 276 ? 2.685 7.252 -1.334 1.00 91.94 276 ASP A O 1
ATOM 2064 N N . ALA A 1 277 ? 2.572 6.380 0.731 1.00 91.25 277 ALA A N 1
ATOM 2065 C CA . ALA A 1 277 ? 2.117 5.054 0.296 1.00 91.25 277 ALA A CA 1
ATOM 2066 C C . ALA A 1 277 ? 0.825 5.093 -0.554 1.00 91.25 277 ALA A C 1
ATOM 2068 O O . ALA A 1 277 ? 0.611 4.227 -1.405 1.00 91.25 277 ALA A O 1
ATOM 2069 N N . TRP A 1 278 ? -0.015 6.119 -0.385 1.00 93.19 278 TRP A N 1
ATOM 2070 C CA . TRP A 1 278 ? -1.194 6.369 -1.213 1.00 93.19 278 TRP A CA 1
ATOM 2071 C C . TRP A 1 278 ? -0.851 6.536 -2.701 1.00 93.19 278 TRP A C 1
ATOM 2073 O O . TRP A 1 278 ? -1.591 6.038 -3.549 1.00 93.19 278 TRP A O 1
ATOM 2083 N N . PHE A 1 279 ? 0.284 7.155 -3.054 1.00 91.56 279 PHE A N 1
ATOM 2084 C CA . PHE A 1 279 ? 0.683 7.328 -4.460 1.00 91.56 279 PHE A CA 1
ATOM 2085 C C . PHE A 1 279 ? 1.042 6.003 -5.143 1.00 91.56 279 PHE A C 1
ATOM 2087 O O . PHE A 1 279 ? 0.912 5.894 -6.365 1.00 91.56 279 PHE A O 1
ATOM 2094 N N . ILE A 1 280 ? 1.434 4.989 -4.365 1.00 90.00 280 ILE A N 1
ATOM 2095 C CA . ILE A 1 280 ? 1.691 3.631 -4.855 1.00 90.00 280 ILE A CA 1
ATOM 2096 C C . ILE A 1 280 ? 0.369 2.912 -5.157 1.00 90.00 280 ILE A C 1
ATOM 2098 O O . ILE A 1 280 ? 0.237 2.298 -6.212 1.00 90.00 280 ILE A O 1
ATOM 2102 N N . ALA A 1 281 ? -0.622 3.024 -4.265 1.00 89.25 281 ALA A N 1
ATOM 2103 C CA . ALA A 1 281 ? -1.912 2.342 -4.398 1.00 89.25 281 ALA A CA 1
ATOM 2104 C C . ALA A 1 281 ? -2.893 3.029 -5.374 1.00 89.25 281 ALA A C 1
ATOM 2106 O O . ALA A 1 281 ? -3.610 2.355 -6.111 1.00 89.25 281 ALA A O 1
ATOM 2107 N N . HIS A 1 282 ? -2.939 4.366 -5.384 1.00 88.75 282 HIS A N 1
ATOM 2108 C CA . HIS A 1 282 ? -4.002 5.153 -6.030 1.00 88.75 282 HIS A CA 1
ATOM 2109 C C . HIS A 1 282 ? -3.506 6.218 -7.024 1.00 88.75 282 HIS A C 1
ATOM 2111 O O . HIS A 1 282 ? -4.325 6.876 -7.680 1.00 88.75 282 HIS A O 1
ATOM 2117 N N . GLY A 1 283 ? -2.187 6.403 -7.132 1.00 87.56 283 GLY A N 1
ATOM 2118 C CA . GLY A 1 283 ? -1.559 7.399 -7.999 1.00 87.56 283 GLY A CA 1
ATOM 2119 C C . GLY A 1 283 ? -1.516 7.016 -9.485 1.00 87.56 283 GLY A C 1
ATOM 2120 O O . GLY A 1 283 ? -2.252 6.158 -9.975 1.00 87.56 283 GLY A O 1
ATOM 2121 N N . ASN A 1 284 ? -0.639 7.690 -10.230 1.00 91.38 284 ASN A N 1
ATOM 2122 C CA . ASN A 1 284 ? -0.480 7.542 -11.682 1.00 91.38 284 ASN A CA 1
ATOM 2123 C C . ASN A 1 284 ? 0.778 6.757 -12.104 1.00 91.38 284 ASN A C 1
ATOM 2125 O O . ASN A 1 284 ? 1.201 6.869 -13.254 1.00 91.38 284 ASN A O 1
ATOM 2129 N N . LEU A 1 285 ? 1.359 5.925 -11.228 1.00 89.69 285 LEU A N 1
ATOM 2130 C CA . LEU A 1 285 ? 2.513 5.072 -11.571 1.00 89.69 285 LEU A CA 1
ATOM 2131 C C . LEU A 1 285 ? 2.340 4.265 -12.883 1.00 89.69 285 LEU A C 1
ATOM 2133 O O . LEU A 1 285 ? 3.278 4.279 -13.685 1.00 89.69 285 LEU A O 1
ATOM 2137 N N . PRO A 1 286 ? 1.170 3.650 -13.186 1.00 89.44 286 PRO A N 1
ATOM 2138 C CA . PRO A 1 286 ? 0.970 2.917 -14.443 1.00 89.44 286 PRO A CA 1
ATOM 2139 C C . PRO A 1 286 ? 1.041 3.784 -15.708 1.00 89.44 286 PRO A C 1
ATOM 2141 O O . PRO A 1 286 ? 1.232 3.250 -16.795 1.00 89.44 286 PRO A O 1
ATOM 2144 N N . LEU A 1 287 ? 0.878 5.106 -15.581 1.00 91.25 287 LEU A N 1
ATOM 2145 C CA . LEU A 1 287 ? 0.962 6.066 -16.685 1.00 91.25 287 LEU A CA 1
ATOM 2146 C C . LEU A 1 287 ? 2.353 6.714 -16.760 1.00 91.25 287 LEU A C 1
ATOM 2148 O O . LEU A 1 287 ? 2.916 6.844 -17.844 1.00 91.25 287 LEU A O 1
ATOM 2152 N N . LEU A 1 288 ? 2.937 7.068 -15.611 1.00 91.94 288 LEU A N 1
ATOM 2153 C CA . LEU A 1 288 ? 4.271 7.667 -15.523 1.00 91.94 288 LEU A CA 1
ATOM 2154 C C . LEU A 1 288 ? 5.370 6.727 -16.054 1.00 91.94 288 LEU A C 1
ATOM 2156 O O . LEU A 1 288 ? 6.295 7.195 -16.715 1.00 91.94 288 LEU A O 1
ATOM 2160 N N . GLY A 1 289 ? 5.259 5.414 -15.812 1.00 92.00 289 GLY A N 1
ATOM 2161 C CA . GLY A 1 289 ? 6.230 4.410 -16.273 1.00 92.00 289 GLY A CA 1
ATOM 2162 C C . GLY A 1 289 ? 6.392 4.362 -17.800 1.00 92.00 289 GLY A C 1
ATOM 2163 O O . GLY A 1 289 ? 7.493 4.599 -18.304 1.00 92.00 289 GLY A O 1
ATOM 2164 N N . PRO A 1 290 ? 5.310 4.110 -18.560 1.00 94.50 290 PRO A N 1
ATOM 2165 C CA . PRO A 1 290 ? 5.333 4.138 -20.021 1.00 94.50 290 PRO A CA 1
ATOM 2166 C C . PRO A 1 290 ? 5.769 5.484 -20.611 1.00 94.50 290 PRO A C 1
ATOM 2168 O O . PRO A 1 290 ? 6.469 5.495 -21.621 1.00 94.50 290 PRO A O 1
ATOM 2171 N N . LEU A 1 291 ? 5.412 6.613 -19.984 1.00 94.38 291 LEU A N 1
ATOM 2172 C CA . LEU A 1 291 ? 5.850 7.938 -20.440 1.00 94.38 291 LEU A CA 1
ATOM 2173 C C . LEU A 1 291 ? 7.363 8.132 -20.252 1.00 94.38 291 LEU A C 1
ATOM 2175 O O . LEU A 1 291 ? 8.037 8.561 -21.187 1.00 94.38 291 LEU A O 1
ATOM 2179 N N . ALA A 1 292 ? 7.919 7.744 -19.100 1.00 94.31 292 ALA A N 1
ATOM 2180 C CA . ALA A 1 292 ? 9.362 7.774 -18.856 1.00 94.31 292 ALA A CA 1
ATOM 2181 C C . ALA A 1 292 ? 10.138 6.899 -19.860 1.00 94.31 292 ALA A C 1
ATOM 2183 O O . ALA A 1 292 ? 11.150 7.330 -20.416 1.00 94.31 292 ALA A O 1
ATOM 2184 N N . LEU A 1 293 ? 9.634 5.693 -20.148 1.00 95.19 293 LEU A N 1
ATOM 2185 C CA . LEU A 1 293 ? 10.214 4.802 -21.157 1.00 95.19 293 LEU A CA 1
ATOM 2186 C C . LEU A 1 293 ? 10.104 5.390 -22.574 1.00 95.19 293 LEU A C 1
ATOM 2188 O O . LEU A 1 293 ? 11.067 5.338 -23.339 1.00 95.19 293 LEU A O 1
ATOM 2192 N N . GLY A 1 294 ? 8.960 5.989 -22.915 1.00 94.19 294 GLY A N 1
ATOM 2193 C CA . GLY A 1 294 ? 8.740 6.667 -24.192 1.00 94.19 294 GLY A CA 1
ATOM 2194 C C . GLY A 1 294 ? 9.718 7.823 -24.406 1.00 94.19 294 GLY A C 1
ATOM 2195 O O . GLY A 1 294 ? 10.355 7.892 -25.456 1.00 94.19 294 GLY A O 1
ATOM 2196 N N . ALA A 1 295 ? 9.913 8.670 -23.390 1.00 94.50 295 ALA A N 1
ATOM 2197 C CA . ALA A 1 295 ? 10.905 9.743 -23.409 1.00 94.50 295 ALA A CA 1
ATOM 2198 C C . ALA A 1 295 ? 12.337 9.206 -23.586 1.00 94.50 295 ALA A C 1
ATOM 2200 O O . ALA A 1 295 ? 13.099 9.746 -24.388 1.00 94.50 295 ALA A O 1
ATOM 2201 N N . ALA A 1 296 ? 12.692 8.115 -22.899 1.00 95.44 296 ALA A N 1
ATOM 2202 C CA . ALA A 1 296 ? 14.006 7.481 -23.005 1.00 95.44 296 ALA A CA 1
ATOM 2203 C C . ALA A 1 296 ? 14.293 6.924 -24.411 1.00 95.44 296 ALA A C 1
ATOM 2205 O O . ALA A 1 296 ? 15.345 7.203 -24.994 1.00 95.44 296 ALA A O 1
ATOM 2206 N N . VAL A 1 297 ? 13.346 6.184 -24.996 1.00 95.56 297 VAL A N 1
ATOM 2207 C CA . VAL A 1 297 ? 13.469 5.667 -26.370 1.00 95.56 297 VAL A CA 1
ATOM 2208 C C . VAL A 1 297 ? 13.541 6.822 -27.371 1.00 95.56 297 VAL A C 1
ATOM 2210 O O . VAL A 1 297 ? 14.404 6.823 -28.251 1.00 95.56 297 VAL A O 1
ATOM 2213 N N . ALA A 1 298 ? 12.692 7.838 -27.213 1.00 94.81 298 ALA A N 1
ATOM 2214 C CA . ALA A 1 298 ? 12.663 9.012 -28.077 1.00 94.81 298 ALA A CA 1
ATOM 2215 C C . ALA A 1 298 ? 13.976 9.821 -28.027 1.00 94.81 298 ALA A C 1
ATOM 2217 O O . ALA A 1 298 ? 14.498 10.199 -29.077 1.00 94.81 298 ALA A O 1
ATOM 2218 N N . ALA A 1 299 ? 14.569 10.011 -26.842 1.00 94.06 299 ALA A N 1
ATOM 2219 C CA . ALA A 1 299 ? 15.877 10.649 -26.679 1.00 94.06 299 ALA A CA 1
ATOM 2220 C C . ALA A 1 299 ? 17.002 9.856 -27.372 1.00 94.06 299 ALA A C 1
ATOM 2222 O O . ALA A 1 299 ? 17.842 10.438 -28.069 1.00 94.06 299 ALA A O 1
ATOM 2223 N N . GLY A 1 300 ? 16.992 8.523 -27.247 1.00 94.25 300 GLY A N 1
ATOM 2224 C CA . GLY A 1 300 ? 17.939 7.645 -27.938 1.00 94.25 300 GLY A CA 1
ATOM 2225 C C . GLY A 1 300 ? 17.804 7.691 -29.466 1.00 94.25 300 GLY A C 1
ATOM 2226 O O . GLY A 1 300 ? 18.806 7.772 -30.174 1.00 94.25 300 GLY A O 1
ATOM 2227 N N . VAL A 1 301 ? 16.577 7.716 -29.997 1.00 93.50 301 VAL A N 1
ATOM 2228 C CA . VAL A 1 301 ? 16.327 7.839 -31.448 1.00 93.50 301 VAL A CA 1
ATOM 2229 C C . VAL A 1 301 ? 16.700 9.232 -31.969 1.00 93.50 301 VAL A C 1
ATOM 2231 O O . VAL A 1 301 ? 17.356 9.343 -33.006 1.00 93.50 301 VAL A O 1
ATOM 2234 N N . GLY A 1 302 ? 16.343 10.300 -31.249 1.00 92.81 302 GLY A N 1
ATOM 2235 C CA . GLY A 1 302 ? 16.656 11.679 -31.638 1.00 92.81 302 GLY A CA 1
ATOM 2236 C C . GLY A 1 302 ? 18.163 11.942 -31.709 1.00 92.81 302 GLY A C 1
ATOM 2237 O O . GLY A 1 302 ? 18.650 12.532 -32.674 1.00 92.81 302 GLY A O 1
ATOM 2238 N N . THR A 1 303 ? 18.927 11.428 -30.742 1.00 92.56 303 THR A N 1
ATOM 2239 C CA . THR A 1 303 ? 20.400 11.492 -30.761 1.00 92.56 303 THR A CA 1
ATOM 2240 C C . THR A 1 303 ? 21.020 10.586 -31.835 1.00 92.56 303 THR A C 1
ATOM 2242 O O . THR A 1 303 ? 21.984 10.988 -32.496 1.00 92.56 303 THR A O 1
ATOM 2245 N N . ALA A 1 304 ? 20.434 9.416 -32.109 1.00 91.12 304 ALA A N 1
ATOM 2246 C CA . ALA A 1 304 ? 20.866 8.530 -33.194 1.00 91.12 304 ALA A CA 1
ATOM 2247 C C . ALA A 1 304 ? 20.674 9.124 -34.606 1.00 91.12 304 ALA A C 1
ATOM 2249 O O . ALA A 1 304 ? 21.426 8.753 -35.513 1.00 91.12 304 ALA A O 1
ATOM 2250 N N . GLU A 1 305 ? 19.698 10.018 -34.803 1.00 91.00 305 GLU A N 1
ATOM 2251 C CA . GLU A 1 305 ? 19.486 10.775 -36.050 1.00 91.00 305 GLU A CA 1
ATOM 2252 C C . GLU A 1 305 ? 20.346 12.057 -36.089 1.00 91.00 305 GLU A C 1
ATOM 2254 O O . GLU A 1 305 ? 21.006 12.314 -37.093 1.00 91.00 305 GLU A O 1
ATOM 2259 N N . LEU A 1 306 ? 20.443 12.832 -34.995 1.00 90.88 306 LEU A N 1
ATOM 2260 C CA . LEU A 1 306 ? 21.285 14.047 -34.928 1.00 90.88 306 LEU A CA 1
ATOM 2261 C C . LEU A 1 306 ? 22.763 13.793 -35.265 1.00 90.88 306 LEU A C 1
ATOM 2263 O O . LEU A 1 306 ? 23.444 14.662 -35.812 1.00 90.88 306 LEU A O 1
ATOM 2267 N N . THR A 1 307 ? 23.261 12.604 -34.942 1.00 90.19 307 THR A N 1
ATOM 2268 C CA . THR A 1 307 ? 24.657 12.203 -35.168 1.00 90.19 307 THR A CA 1
ATOM 2269 C C . THR A 1 307 ? 24.968 11.803 -36.617 1.00 90.19 307 THR A C 1
ATOM 2271 O O . THR A 1 307 ? 26.140 11.652 -36.964 1.00 90.19 307 THR A O 1
ATOM 2274 N N . LEU A 1 308 ? 23.954 11.696 -37.482 1.00 89.88 308 LEU A N 1
ATOM 2275 C CA . LEU A 1 308 ? 24.113 11.566 -38.934 1.00 89.88 308 LEU A CA 1
ATOM 2276 C C . LEU A 1 308 ? 24.434 12.926 -39.580 1.00 89.88 308 LEU A C 1
ATOM 2278 O O . LEU A 1 308 ? 24.138 13.981 -39.012 1.00 89.88 308 LEU A O 1
ATOM 2282 N N . LEU A 1 309 ? 25.008 12.912 -40.787 1.00 86.56 309 LEU A N 1
ATOM 2283 C CA . LEU A 1 309 ? 25.179 14.120 -41.604 1.00 86.56 309 LEU A CA 1
ATOM 2284 C C . LEU A 1 309 ? 23.836 14.632 -42.141 1.00 86.56 309 LEU A C 1
ATOM 2286 O O . LEU A 1 309 ? 22.905 13.855 -42.328 1.00 86.56 309 LEU A O 1
ATOM 2290 N N . ALA A 1 310 ? 23.759 15.927 -42.461 1.00 85.00 310 ALA A N 1
ATOM 2291 C CA . ALA A 1 310 ? 22.565 16.567 -43.026 1.00 85.00 310 ALA A CA 1
ATOM 2292 C C . ALA A 1 310 ? 21.862 15.780 -44.165 1.00 85.00 310 ALA A C 1
ATOM 2294 O O . ALA A 1 310 ? 20.659 15.571 -44.026 1.00 85.00 310 ALA A O 1
ATOM 2295 N N . PRO A 1 311 ? 22.543 15.280 -45.223 1.00 81.94 311 PRO A N 1
ATOM 2296 C CA . PRO A 1 311 ? 21.900 14.475 -46.276 1.00 81.94 311 PRO A CA 1
ATOM 2297 C C . PRO A 1 311 ? 21.367 13.107 -45.813 1.00 81.94 311 PRO A C 1
ATOM 2299 O O . PRO A 1 311 ? 20.495 12.544 -46.468 1.00 81.94 311 PRO A O 1
ATOM 2302 N N . ALA A 1 312 ? 21.866 12.567 -44.698 1.00 85.00 312 ALA A N 1
ATOM 2303 C CA . ALA A 1 312 ? 21.446 11.280 -44.140 1.00 85.00 312 ALA A CA 1
ATOM 2304 C C . ALA A 1 312 ? 20.372 11.408 -43.038 1.00 85.00 312 ALA A C 1
ATOM 2306 O O . ALA A 1 312 ? 19.782 10.402 -42.642 1.00 85.00 312 ALA A O 1
ATOM 2307 N N . ARG A 1 313 ? 20.111 12.623 -42.531 1.00 89.00 313 ARG A N 1
ATOM 2308 C CA . ARG A 1 313 ? 19.094 12.896 -41.501 1.00 89.00 313 ARG A CA 1
ATOM 2309 C C . ARG A 1 313 ? 17.692 12.860 -42.092 1.00 89.00 313 ARG A C 1
ATOM 2311 O O . ARG A 1 313 ? 17.416 13.533 -43.082 1.00 89.00 313 ARG A O 1
ATOM 2318 N N . ASN A 1 314 ? 16.759 12.195 -41.413 1.00 89.12 314 ASN A N 1
ATOM 2319 C CA . ASN A 1 314 ? 15.343 12.318 -41.747 1.00 89.12 314 ASN A CA 1
ATOM 2320 C C . ASN A 1 314 ? 14.660 13.360 -40.833 1.00 89.12 314 ASN A C 1
ATOM 2322 O O . ASN A 1 314 ? 14.398 13.061 -39.663 1.00 89.12 314 ASN A O 1
ATOM 2326 N N . PRO A 1 315 ? 14.304 14.565 -41.331 1.00 87.94 315 PRO A N 1
ATOM 2327 C CA . PRO A 1 315 ? 13.734 15.621 -40.492 1.00 87.94 315 PRO A CA 1
ATOM 2328 C C . PRO A 1 315 ? 12.384 15.228 -39.880 1.00 87.94 315 PRO A C 1
ATOM 2330 O O . PRO A 1 315 ? 12.074 15.664 -38.775 1.00 87.94 315 PRO A O 1
ATOM 2333 N N . ARG A 1 316 ? 11.605 14.349 -40.533 1.00 90.56 316 ARG A N 1
ATOM 2334 C CA . ARG A 1 316 ? 10.343 13.837 -39.973 1.00 90.56 316 ARG A CA 1
ATOM 2335 C C . ARG A 1 316 ? 10.594 12.928 -38.773 1.00 90.56 316 ARG A C 1
ATOM 2337 O O . ARG A 1 316 ? 9.895 13.053 -37.777 1.00 90.56 316 ARG A O 1
ATOM 2344 N N . ARG A 1 317 ? 11.602 12.048 -38.831 1.00 88.94 317 ARG A N 1
ATOM 2345 C CA . ARG A 1 317 ? 11.974 11.193 -37.686 1.00 88.94 317 ARG A CA 1
ATOM 2346 C C . ARG A 1 317 ? 12.514 12.007 -36.522 1.00 88.94 317 ARG A C 1
ATOM 2348 O O . ARG A 1 317 ? 12.156 11.732 -35.385 1.00 88.94 317 ARG A O 1
ATOM 2355 N N . LEU A 1 318 ? 13.328 13.018 -36.811 1.00 90.31 318 LEU A N 1
ATOM 2356 C CA . LEU A 1 318 ? 13.872 13.915 -35.798 1.00 90.31 318 LEU A CA 1
ATOM 2357 C C . LEU A 1 318 ? 12.751 14.719 -35.116 1.00 90.31 318 LEU A C 1
ATOM 2359 O O . LEU A 1 318 ? 12.678 14.734 -33.890 1.00 90.31 318 LEU A O 1
ATOM 2363 N N . ALA A 1 319 ? 11.821 15.291 -35.888 1.00 92.12 319 ALA A N 1
ATOM 2364 C CA . ALA A 1 319 ? 10.638 15.968 -35.352 1.00 92.12 319 ALA A CA 1
ATOM 2365 C C . ALA A 1 319 ? 9.729 15.026 -34.539 1.00 92.12 319 ALA A C 1
ATOM 2367 O O . ALA A 1 319 ? 9.266 15.407 -33.468 1.00 92.12 319 ALA A O 1
ATOM 2368 N N . LEU A 1 320 ? 9.514 13.785 -34.995 1.00 93.44 320 LEU A N 1
ATOM 2369 C CA . LEU A 1 320 ? 8.756 12.773 -34.248 1.00 93.44 320 LEU A CA 1
ATOM 2370 C C . LEU A 1 320 ? 9.456 12.372 -32.943 1.00 93.44 320 LEU A C 1
ATOM 2372 O O . LEU A 1 320 ? 8.791 12.264 -31.918 1.00 93.44 320 LEU A O 1
ATOM 2376 N N . ALA A 1 321 ? 10.778 12.186 -32.944 1.00 92.50 321 ALA A N 1
ATOM 2377 C CA . ALA A 1 321 ? 11.544 11.844 -31.746 1.00 92.50 321 ALA A CA 1
ATOM 2378 C C . ALA A 1 321 ? 11.511 12.980 -30.709 1.00 92.50 321 ALA A C 1
ATOM 2380 O O . ALA A 1 321 ? 11.146 12.756 -29.559 1.00 92.50 321 ALA A O 1
ATOM 2381 N N . PHE A 1 322 ? 11.796 14.222 -31.104 1.00 90.50 322 PHE A N 1
ATOM 2382 C CA . PHE A 1 322 ? 11.715 15.349 -30.169 1.00 90.50 322 PHE A CA 1
ATOM 2383 C C . PHE A 1 322 ? 10.275 15.667 -29.742 1.00 90.50 322 PHE A C 1
ATOM 2385 O O . PHE A 1 322 ? 10.044 15.954 -28.570 1.00 90.50 322 PHE A O 1
ATOM 2392 N N . GLY A 1 323 ? 9.299 15.542 -30.645 1.00 93.12 323 GLY A N 1
ATOM 2393 C CA . GLY A 1 323 ? 7.880 15.711 -30.331 1.00 93.12 323 GLY A CA 1
ATOM 2394 C C . GLY A 1 323 ? 7.355 14.660 -29.350 1.00 93.12 323 GLY A C 1
ATOM 2395 O O . GLY A 1 323 ? 6.658 15.014 -28.405 1.00 93.12 323 GLY A O 1
ATOM 2396 N N . THR A 1 324 ? 7.730 13.387 -29.513 1.00 93.44 324 THR A N 1
ATOM 2397 C CA . THR A 1 324 ? 7.355 12.314 -28.572 1.00 93.44 324 THR A CA 1
ATOM 2398 C C . THR A 1 324 ? 8.066 12.446 -27.230 1.00 93.44 324 THR A C 1
ATOM 2400 O O . THR A 1 324 ? 7.412 12.282 -26.205 1.00 93.44 324 THR A O 1
ATOM 2403 N N . ALA A 1 325 ? 9.351 12.820 -27.201 1.00 92.25 325 ALA A N 1
ATOM 2404 C CA . ALA A 1 325 ? 10.055 13.116 -25.952 1.00 92.25 325 ALA A CA 1
ATOM 2405 C C . ALA A 1 325 ? 9.399 14.283 -25.192 1.00 92.25 325 ALA A C 1
ATOM 2407 O O . ALA A 1 325 ? 9.111 14.161 -24.003 1.00 92.25 325 ALA A O 1
ATOM 2408 N N . LEU A 1 326 ? 9.095 15.389 -25.881 1.00 93.88 326 LEU A N 1
ATOM 2409 C CA . LEU A 1 326 ? 8.432 16.551 -25.286 1.00 93.88 326 LEU A CA 1
ATOM 2410 C C . LEU A 1 326 ? 7.012 16.218 -24.807 1.00 93.88 326 LEU A C 1
ATOM 2412 O O . LEU A 1 326 ? 6.658 16.551 -23.680 1.00 93.88 326 LEU A O 1
ATOM 2416 N N . ALA A 1 327 ? 6.212 15.525 -25.622 1.00 95.12 327 ALA A N 1
ATOM 2417 C CA . ALA A 1 327 ? 4.865 15.100 -25.247 1.00 95.12 327 ALA A CA 1
ATOM 2418 C C . ALA A 1 327 ? 4.876 14.130 -24.055 1.00 95.12 327 ALA A C 1
ATOM 2420 O O . ALA A 1 327 ? 4.019 14.233 -23.179 1.00 95.12 327 ALA A O 1
ATOM 2421 N N . ALA A 1 328 ? 5.863 13.232 -23.977 1.00 93.94 328 ALA A N 1
ATOM 2422 C CA . ALA A 1 328 ? 6.034 12.333 -22.844 1.00 93.94 328 ALA A CA 1
ATOM 2423 C C . ALA A 1 328 ? 6.402 13.093 -21.558 1.00 93.94 328 ALA A C 1
ATOM 2425 O O . ALA A 1 328 ? 5.777 12.865 -20.526 1.00 93.94 328 ALA A O 1
ATOM 2426 N N . LEU A 1 329 ? 7.341 14.044 -21.623 1.00 91.25 329 LEU A N 1
ATOM 2427 C CA . LEU A 1 329 ? 7.724 14.888 -20.483 1.00 91.25 329 LEU A CA 1
ATOM 2428 C C . LEU A 1 329 ? 6.568 15.784 -20.005 1.00 91.25 329 LEU A C 1
ATOM 2430 O O . LEU A 1 329 ? 6.315 15.870 -18.803 1.00 91.25 329 LEU A O 1
ATOM 2434 N N . LEU A 1 330 ? 5.815 16.394 -20.927 1.00 93.62 330 LEU A N 1
ATOM 2435 C CA . LEU A 1 330 ? 4.599 17.150 -20.600 1.00 93.62 330 LEU A CA 1
ATOM 2436 C C . LEU A 1 330 ? 3.522 16.241 -19.991 1.00 93.62 330 LEU A C 1
ATOM 2438 O O . LEU A 1 330 ? 2.910 16.599 -18.988 1.00 93.62 330 LEU A O 1
ATOM 2442 N N . GLY A 1 331 ? 3.333 15.038 -20.540 1.00 92.62 331 GLY A N 1
ATOM 2443 C CA . GLY A 1 331 ? 2.441 14.021 -19.987 1.00 92.62 331 GLY A CA 1
ATOM 2444 C C . GLY A 1 331 ? 2.840 13.588 -18.574 1.00 92.62 331 GLY A C 1
ATOM 2445 O O . GLY A 1 331 ? 1.968 13.419 -17.721 1.00 92.62 331 GLY A O 1
ATOM 2446 N N . MET A 1 332 ? 4.141 13.465 -18.286 1.00 91.44 332 MET A N 1
ATOM 2447 C CA . MET A 1 332 ? 4.644 13.205 -16.933 1.00 91.44 332 MET A CA 1
ATOM 2448 C C . MET A 1 332 ? 4.331 14.375 -15.996 1.00 91.44 332 MET A C 1
ATOM 2450 O O . MET A 1 332 ? 3.780 14.146 -14.925 1.00 91.44 332 MET A O 1
ATOM 2454 N N . GLY A 1 333 ? 4.589 15.620 -16.410 1.00 89.00 333 GLY A N 1
ATOM 2455 C CA . GLY A 1 333 ? 4.263 16.812 -15.617 1.00 89.00 333 GLY A CA 1
ATOM 2456 C C . GLY A 1 333 ? 2.766 16.942 -15.303 1.00 89.00 333 GLY A C 1
ATOM 2457 O O . GLY A 1 333 ? 2.390 17.194 -14.159 1.00 89.00 333 GLY A O 1
ATOM 2458 N N . LEU A 1 334 ? 1.898 16.691 -16.287 1.00 90.94 334 LEU A N 1
ATOM 2459 C CA . LEU A 1 334 ? 0.444 16.698 -16.097 1.00 90.94 334 LEU A CA 1
ATOM 2460 C C . LEU A 1 334 ? -0.015 15.552 -15.182 1.00 90.94 334 LEU A C 1
ATOM 2462 O O . LEU A 1 334 ? -0.766 15.779 -14.235 1.00 90.94 334 LEU A O 1
ATOM 2466 N N . SER A 1 335 ? 0.453 14.322 -15.417 1.00 89.25 335 SER A N 1
ATOM 2467 C CA . SER A 1 335 ? 0.053 13.154 -14.615 1.00 89.25 335 SER A CA 1
ATOM 2468 C C . SER A 1 335 ? 0.619 13.155 -13.189 1.00 89.25 335 SER A C 1
ATOM 2470 O O . SER A 1 335 ? -0.002 12.563 -12.302 1.00 89.25 335 SER A O 1
ATOM 2472 N N . TRP A 1 336 ? 1.719 13.873 -12.942 1.00 87.69 336 TRP A N 1
ATOM 2473 C CA . TRP A 1 336 ? 2.256 14.158 -11.609 1.00 87.69 336 TRP A CA 1
ATOM 2474 C C . TRP A 1 336 ? 1.271 14.953 -10.742 1.00 87.69 336 TRP A C 1
ATOM 2476 O O . TRP A 1 336 ? 1.087 14.632 -9.568 1.00 87.69 336 TRP A O 1
ATOM 2486 N N . GLY A 1 337 ? 0.625 15.973 -11.321 1.00 81.00 337 GLY A N 1
ATOM 2487 C CA . GLY A 1 337 ? -0.357 16.819 -10.632 1.00 81.00 337 GLY A CA 1
ATOM 2488 C C . GLY A 1 337 ? -1.790 16.273 -10.651 1.00 81.00 337 GLY A C 1
ATOM 2489 O O . GLY A 1 337 ? -2.524 16.458 -9.686 1.00 81.00 337 GLY A O 1
ATOM 2490 N N . ALA A 1 338 ? -2.192 15.566 -11.713 1.00 82.25 338 ALA A N 1
ATOM 2491 C CA . ALA A 1 338 ? -3.593 15.204 -11.968 1.00 82.25 338 ALA A CA 1
ATOM 2492 C C . ALA A 1 338 ? -4.230 14.219 -10.964 1.00 82.25 338 ALA A C 1
ATOM 2494 O O . ALA A 1 338 ? -5.451 14.085 -10.937 1.00 82.25 338 ALA A O 1
ATOM 2495 N N . LYS A 1 339 ? -3.433 13.510 -10.154 1.00 82.31 339 LYS A N 1
ATOM 2496 C CA . LYS A 1 339 ? -3.921 12.713 -9.015 1.00 82.31 339 LYS A CA 1
ATOM 2497 C C . LYS A 1 339 ? -3.075 12.975 -7.774 1.00 82.31 339 LYS A C 1
ATOM 2499 O O . LYS A 1 339 ? -2.246 12.150 -7.394 1.00 82.31 339 LYS A O 1
ATOM 2504 N N . ALA A 1 340 ? -3.303 14.123 -7.151 1.00 87.50 340 ALA A N 1
ATOM 2505 C CA . ALA A 1 340 ? -3.085 14.288 -5.718 1.00 87.50 340 ALA A CA 1
ATOM 2506 C C . ALA A 1 340 ? -4.309 13.748 -4.946 1.00 87.50 340 ALA A C 1
ATOM 2508 O O . ALA A 1 340 ? -5.403 13.692 -5.524 1.00 87.50 340 ALA A O 1
ATOM 2509 N N . PRO A 1 341 ? -4.165 13.355 -3.668 1.00 92.31 341 PRO A N 1
ATOM 2510 C CA . PRO A 1 341 ? -5.327 13.146 -2.816 1.00 92.31 341 PRO A CA 1
ATOM 2511 C C . PRO A 1 341 ? -6.088 14.470 -2.647 1.00 92.31 341 PRO A C 1
ATOM 2513 O O . PRO A 1 341 ? -5.481 15.542 -2.644 1.00 92.31 341 PRO A O 1
ATOM 2516 N N . SER A 1 342 ? -7.417 14.417 -2.542 1.00 94.38 342 SER A N 1
ATOM 2517 C CA . SER A 1 342 ? -8.260 15.622 -2.423 1.00 94.38 342 SER A CA 1
ATOM 2518 C C . SER A 1 342 ? -9.496 15.382 -1.560 1.00 94.38 342 SER A C 1
ATOM 2520 O O . SER A 1 342 ? -10.039 14.275 -1.529 1.00 94.38 342 SER A O 1
ATOM 2522 N N . ILE A 1 343 ? -9.955 16.427 -0.861 1.00 95.50 343 ILE A N 1
ATOM 2523 C CA . ILE A 1 343 ? -11.111 16.318 0.037 1.00 95.50 343 ILE A CA 1
ATOM 2524 C C . ILE A 1 343 ? -12.398 15.995 -0.735 1.00 95.50 343 ILE A C 1
ATOM 2526 O O . ILE A 1 343 ? -13.140 15.106 -0.328 1.00 95.50 343 ILE A O 1
ATOM 2530 N N . ASP A 1 344 ? -12.603 16.605 -1.907 1.00 94.88 344 ASP A N 1
ATOM 2531 C CA . ASP A 1 344 ? -13.776 16.359 -2.758 1.00 94.88 344 ASP A CA 1
ATOM 2532 C C . ASP A 1 344 ? -13.854 14.896 -3.210 1.00 94.88 344 ASP A C 1
ATOM 2534 O O . ASP A 1 344 ? -14.925 14.282 -3.210 1.00 94.88 344 ASP A O 1
ATOM 2538 N N . ARG A 1 345 ? -12.704 14.291 -3.540 1.00 93.38 345 ARG A N 1
ATOM 2539 C CA . ARG A 1 345 ? -12.623 12.867 -3.883 1.00 93.38 345 ARG A CA 1
ATOM 2540 C C . ARG A 1 345 ? -12.881 11.980 -2.670 1.00 93.38 345 ARG A C 1
ATOM 2542 O O . ARG A 1 345 ? -13.603 10.996 -2.811 1.00 93.38 345 ARG A O 1
ATOM 2549 N N . ALA A 1 346 ? -12.359 12.326 -1.494 1.00 94.94 346 ALA A N 1
ATOM 2550 C CA . ALA A 1 346 ? -12.625 11.592 -0.258 1.00 94.94 346 ALA A CA 1
ATOM 2551 C C . ALA A 1 346 ? -14.127 11.610 0.104 1.00 94.94 346 ALA A C 1
ATOM 2553 O O . ALA A 1 346 ? -14.707 10.563 0.397 1.00 94.94 346 ALA A O 1
ATOM 2554 N N . VAL A 1 347 ? -14.781 12.772 -0.012 1.00 95.69 347 VAL A N 1
ATOM 2555 C CA . VAL A 1 347 ? -16.234 12.941 0.174 1.00 95.69 347 VAL A CA 1
ATOM 2556 C C . VAL A 1 347 ? -17.025 12.161 -0.882 1.00 95.69 347 VAL A C 1
ATOM 2558 O O . VAL A 1 347 ? -17.985 11.472 -0.541 1.00 95.69 347 VAL A O 1
ATOM 2561 N N . THR A 1 348 ? -16.601 12.188 -2.149 1.00 95.75 348 THR A N 1
ATOM 2562 C CA . THR A 1 348 ? -17.248 11.428 -3.235 1.00 95.75 348 THR A CA 1
ATOM 2563 C C . THR A 1 348 ? -17.134 9.914 -3.021 1.00 95.75 348 THR A C 1
ATOM 2565 O O . THR A 1 348 ? -18.108 9.186 -3.210 1.00 95.75 348 THR A O 1
ATOM 2568 N N . LEU A 1 349 ? -15.972 9.421 -2.574 1.00 94.50 349 LEU A N 1
ATOM 2569 C CA . LEU A 1 349 ? -15.771 8.014 -2.209 1.00 94.50 349 LEU A CA 1
ATOM 2570 C C . LEU A 1 349 ? -16.666 7.610 -1.028 1.00 94.50 349 LEU A C 1
ATOM 2572 O O . LEU A 1 349 ? -17.288 6.549 -1.074 1.00 94.50 349 LEU A O 1
ATOM 2576 N N . LEU A 1 350 ? -16.796 8.470 -0.011 1.00 94.88 350 LEU A N 1
ATOM 2577 C CA . LEU A 1 350 ? -17.699 8.250 1.120 1.00 94.88 350 LEU A CA 1
ATOM 2578 C C . LEU A 1 350 ? -19.176 8.225 0.688 1.00 94.88 350 LEU A C 1
ATOM 2580 O O . LEU A 1 350 ? -19.930 7.364 1.140 1.00 94.88 350 LEU A O 1
ATOM 2584 N N . ALA A 1 351 ? -19.591 9.124 -0.208 1.00 94.00 351 ALA A N 1
ATOM 2585 C CA . ALA A 1 351 ? -20.941 9.138 -0.776 1.00 94.00 351 ALA A CA 1
ATOM 2586 C C . ALA A 1 351 ? -21.237 7.875 -1.609 1.00 94.00 351 ALA A C 1
ATOM 2588 O O . ALA A 1 351 ? -22.353 7.364 -1.575 1.00 94.00 351 ALA A O 1
ATOM 2589 N N . ALA A 1 352 ? -20.226 7.324 -2.286 1.00 94.69 352 ALA A N 1
ATOM 2590 C CA . ALA A 1 352 ? -20.298 6.051 -3.005 1.00 94.69 352 ALA A CA 1
ATOM 2591 C C . ALA A 1 352 ? -20.190 4.800 -2.099 1.00 94.69 352 ALA A C 1
ATOM 2593 O O . ALA A 1 352 ? -20.066 3.688 -2.610 1.00 94.69 352 ALA A O 1
ATOM 2594 N N . GLY A 1 353 ? -20.183 4.953 -0.767 1.00 93.19 353 GLY A N 1
ATOM 2595 C CA . GLY A 1 353 ? -20.071 3.844 0.193 1.00 93.19 353 GLY A CA 1
ATOM 2596 C C . GLY A 1 353 ? -18.674 3.214 0.301 1.00 93.19 353 GLY A C 1
ATOM 2597 O O . GLY A 1 353 ? -18.497 2.215 0.996 1.00 93.19 353 GLY A O 1
ATOM 2598 N N . ARG A 1 354 ? -17.656 3.791 -0.350 1.00 95.19 354 ARG A N 1
ATOM 2599 C CA . ARG A 1 354 ? -16.270 3.295 -0.366 1.00 95.19 354 ARG A CA 1
ATOM 2600 C C . ARG A 1 354 ? -15.481 3.819 0.837 1.00 95.19 354 ARG A C 1
ATOM 2602 O O . ARG A 1 354 ? -14.500 4.548 0.701 1.00 95.19 354 ARG A O 1
ATOM 2609 N N . GLU A 1 355 ? -15.930 3.450 2.036 1.00 93.44 355 GLU A N 1
ATOM 2610 C CA . GLU A 1 355 ? -15.427 3.997 3.308 1.00 93.44 355 GLU A CA 1
ATOM 2611 C C . GLU A 1 355 ? -13.930 3.735 3.545 1.00 93.44 355 GLU A C 1
ATOM 2613 O O . GLU A 1 355 ? -13.237 4.605 4.068 1.00 93.44 355 GLU A O 1
ATOM 2618 N N . ALA A 1 356 ? -13.406 2.575 3.130 1.00 93.06 356 ALA A N 1
ATOM 2619 C CA . ALA A 1 356 ? -11.980 2.257 3.250 1.00 93.06 356 ALA A CA 1
ATOM 2620 C C . ALA A 1 356 ? -11.103 3.173 2.375 1.00 93.06 356 ALA A C 1
ATOM 2622 O O . ALA A 1 356 ? -10.099 3.709 2.848 1.00 93.06 356 ALA A O 1
ATOM 2623 N N . ASP A 1 357 ? -11.523 3.411 1.130 1.00 92.69 357 ASP A N 1
ATOM 2624 C CA . ASP A 1 357 ? -10.800 4.273 0.194 1.00 92.69 357 ASP A CA 1
ATOM 2625 C C . ASP A 1 357 ? -10.854 5.734 0.652 1.00 92.69 357 ASP A C 1
ATOM 2627 O O . ASP A 1 357 ? -9.815 6.391 0.713 1.00 92.69 357 ASP A O 1
ATOM 2631 N N . ALA A 1 358 ? -12.032 6.212 1.074 1.00 94.62 358 ALA A N 1
ATOM 2632 C CA . ALA A 1 358 ? -12.212 7.543 1.658 1.00 94.62 358 ALA A CA 1
ATOM 2633 C C . ALA A 1 358 ? -11.327 7.757 2.901 1.00 94.62 358 ALA A C 1
ATOM 2635 O O . ALA A 1 358 ? -10.702 8.810 3.040 1.00 94.62 358 ALA A O 1
ATOM 2636 N N . ARG A 1 359 ? -11.205 6.741 3.772 1.00 94.31 359 ARG A N 1
ATOM 2637 C CA . ARG A 1 359 ? -10.294 6.769 4.929 1.00 94.31 359 ARG A CA 1
ATOM 2638 C C . ARG A 1 359 ? -8.833 6.889 4.490 1.00 94.31 359 ARG A C 1
ATOM 2640 O O . ARG A 1 359 ? -8.096 7.678 5.075 1.00 94.31 359 ARG A O 1
ATOM 2647 N N . SER A 1 360 ? -8.424 6.140 3.463 1.00 94.06 360 SER A N 1
ATOM 2648 C CA . SER A 1 360 ? -7.052 6.182 2.937 1.00 94.06 360 SER A CA 1
ATOM 2649 C C . SER A 1 360 ? -6.708 7.533 2.291 1.00 94.06 360 SER A C 1
ATOM 2651 O O . SER A 1 360 ? -5.605 8.039 2.486 1.00 94.06 360 SER A O 1
ATOM 2653 N N . GLU A 1 361 ? -7.665 8.148 1.587 1.00 94.62 361 GLU A N 1
ATOM 2654 C CA . GLU A 1 361 ? -7.540 9.478 0.983 1.00 94.62 361 GLU A CA 1
ATOM 2655 C C . GLU A 1 361 ? -7.365 10.548 2.074 1.00 94.62 361 GLU A C 1
ATOM 2657 O O . GLU A 1 361 ? -6.420 11.334 2.033 1.00 94.62 361 GLU A O 1
ATOM 2662 N N . ALA A 1 362 ? -8.222 10.531 3.101 1.00 94.94 362 ALA A N 1
ATOM 2663 C CA . ALA A 1 362 ? -8.167 11.479 4.213 1.00 94.94 362 ALA A CA 1
ATOM 2664 C C . ALA A 1 362 ? -6.890 11.328 5.062 1.00 94.94 362 ALA A C 1
ATOM 2666 O O . ALA A 1 362 ? -6.286 12.322 5.462 1.00 94.94 362 ALA A O 1
ATOM 2667 N N . GLN A 1 363 ? -6.416 10.099 5.288 1.00 94.81 363 GLN A N 1
ATOM 2668 C CA . GLN A 1 363 ? -5.129 9.864 5.952 1.00 94.81 363 GLN A CA 1
ATOM 2669 C C . GLN A 1 363 ? -3.947 10.406 5.134 1.00 94.81 363 GLN A C 1
ATOM 2671 O O . GLN A 1 363 ? -3.041 11.005 5.712 1.00 94.81 363 GLN A O 1
ATOM 2676 N N . ALA A 1 364 ? -3.963 10.249 3.806 1.00 94.19 364 ALA A N 1
ATOM 2677 C CA . ALA A 1 364 ? -2.937 10.818 2.933 1.00 94.19 364 ALA A CA 1
ATOM 2678 C C . ALA A 1 364 ? -2.945 12.357 2.963 1.00 94.19 364 ALA A C 1
ATOM 2680 O O . ALA A 1 364 ? -1.881 12.963 3.077 1.00 94.19 364 ALA A O 1
ATOM 2681 N N . LEU A 1 365 ? -4.127 12.989 2.951 1.00 94.88 365 LEU A N 1
ATOM 2682 C CA . LEU A 1 365 ? -4.275 14.445 3.103 1.00 94.88 365 LEU A CA 1
ATOM 2683 C C . LEU A 1 365 ? -3.641 14.964 4.404 1.00 94.88 365 LEU A C 1
ATOM 2685 O O . LEU A 1 365 ? -2.919 15.957 4.376 1.00 94.88 365 LEU A O 1
ATOM 2689 N N . ILE A 1 366 ? -3.856 14.271 5.529 1.00 94.44 366 ILE A N 1
ATOM 2690 C CA . ILE A 1 366 ? -3.266 14.644 6.826 1.00 94.44 366 ILE A CA 1
ATOM 2691 C C . ILE A 1 366 ? -1.742 14.462 6.824 1.00 94.44 366 ILE A C 1
ATOM 2693 O O . ILE A 1 366 ? -1.036 15.333 7.323 1.00 94.44 366 ILE A O 1
ATOM 2697 N N . ARG A 1 367 ? -1.214 13.361 6.265 1.00 94.06 367 ARG A N 1
ATOM 2698 C CA . ARG A 1 367 ? 0.244 13.116 6.215 1.00 94.06 367 ARG A CA 1
ATOM 2699 C C . ARG A 1 367 ? 0.992 14.076 5.289 1.00 94.06 367 ARG A C 1
ATOM 2701 O O . ARG A 1 367 ? 2.149 14.380 5.552 1.00 94.06 367 ARG A O 1
ATOM 2708 N N . LEU A 1 368 ? 0.338 14.551 4.231 1.00 92.50 368 LEU A N 1
ATOM 2709 C CA . LEU A 1 368 ? 0.879 15.533 3.285 1.00 92.50 368 LEU A CA 1
ATOM 2710 C C . LEU A 1 368 ? 0.623 16.994 3.709 1.00 92.50 368 LEU A C 1
ATOM 2712 O O . LEU A 1 368 ? 0.978 17.901 2.960 1.00 92.50 368 LEU A O 1
ATOM 2716 N N . ASP A 1 369 ? -0.019 17.211 4.864 1.00 92.50 369 ASP A N 1
ATOM 2717 C CA . ASP A 1 369 ? -0.489 18.503 5.400 1.00 92.50 369 ASP A CA 1
ATOM 2718 C C . ASP A 1 369 ? -1.373 19.330 4.435 1.00 92.50 369 ASP A C 1
ATOM 2720 O O . ASP A 1 369 ? -1.611 20.525 4.602 1.00 92.50 369 ASP A O 1
ATOM 2724 N N . SER A 1 370 ? -1.925 18.682 3.407 1.00 87.75 370 SER A N 1
ATOM 2725 C CA . SER A 1 370 ? -2.820 19.298 2.430 1.00 87.75 370 SER A CA 1
ATOM 2726 C C . SER A 1 370 ? -4.261 19.209 2.928 1.00 87.75 370 SER A C 1
ATOM 2728 O O . SER A 1 370 ? -4.828 18.118 2.980 1.00 87.75 370 SER A O 1
ATOM 2730 N N . SER A 1 371 ? -4.869 20.343 3.288 1.00 93.06 371 SER A N 1
ATOM 2731 C CA . SER A 1 371 ? -6.252 20.402 3.804 1.00 93.06 371 SER A CA 1
ATOM 2732 C C . SER A 1 371 ? -6.491 19.523 5.046 1.00 93.06 371 SER A C 1
ATOM 2734 O O . SER A 1 371 ? -7.591 19.001 5.243 1.00 93.06 371 SER A O 1
ATOM 2736 N N . ALA A 1 372 ? -5.473 19.377 5.906 1.00 91.88 372 ALA A N 1
ATOM 2737 C CA . ALA A 1 372 ? -5.492 18.465 7.051 1.00 91.88 372 ALA A CA 1
ATOM 2738 C C . ALA A 1 372 ? -6.691 18.670 8.001 1.00 91.88 372 ALA A C 1
ATOM 2740 O O . ALA A 1 372 ? -7.191 17.691 8.546 1.00 91.88 372 ALA A O 1
ATOM 2741 N N . GLY A 1 373 ? -7.195 19.901 8.170 1.00 93.12 373 GLY A N 1
ATOM 2742 C CA . GLY A 1 373 ? -8.399 20.187 8.970 1.00 93.12 373 GLY A CA 1
ATOM 2743 C C . GLY A 1 373 ? -9.648 19.455 8.462 1.00 93.12 373 GLY A C 1
ATOM 2744 O O . GLY A 1 373 ? -10.181 18.594 9.155 1.00 93.12 373 GLY A O 1
ATOM 2745 N N . ALA A 1 374 ? -10.050 19.708 7.213 1.00 93.81 374 ALA A N 1
ATOM 2746 C CA . ALA A 1 374 ? -11.215 19.055 6.606 1.00 93.81 374 ALA A CA 1
ATOM 2747 C C . ALA A 1 374 ? -11.045 17.525 6.496 1.00 93.81 374 ALA A C 1
ATOM 2749 O O . ALA A 1 374 ? -12.006 16.768 6.622 1.00 93.81 374 ALA A O 1
ATOM 2750 N N . ALA A 1 375 ? -9.812 17.043 6.304 1.00 95.31 375 ALA A N 1
ATOM 2751 C CA . ALA A 1 375 ? -9.521 15.612 6.300 1.00 95.31 375 ALA A CA 1
ATOM 2752 C C . ALA A 1 375 ? -9.685 14.962 7.691 1.00 95.31 375 ALA A C 1
ATOM 2754 O O . ALA A 1 375 ? -10.160 13.829 7.778 1.00 95.31 375 ALA A O 1
ATOM 2755 N N . ARG A 1 376 ? -9.348 15.673 8.779 1.00 95.56 376 ARG A N 1
ATOM 2756 C CA . ARG A 1 376 ? -9.607 15.233 10.163 1.00 95.56 376 ARG A CA 1
ATOM 2757 C C . ARG A 1 376 ? -11.105 15.161 10.455 1.00 95.56 376 ARG A C 1
ATOM 2759 O O . ARG A 1 376 ? -11.567 14.135 10.943 1.00 95.56 376 ARG A O 1
ATOM 2766 N N . GLU A 1 377 ? -11.859 16.190 10.077 1.00 95.00 377 GLU A N 1
ATOM 2767 C CA . GLU A 1 377 ? -13.326 16.217 10.202 1.00 95.00 377 GLU A CA 1
ATOM 2768 C C . GLU A 1 377 ? -13.992 15.057 9.443 1.00 95.00 377 GLU A C 1
ATOM 2770 O O . GLU A 1 377 ? -14.898 14.407 9.965 1.00 95.00 377 GLU A O 1
ATOM 2775 N N . LEU A 1 378 ? -13.507 14.735 8.237 1.00 95.56 378 LEU A N 1
ATOM 2776 C CA . LEU A 1 378 ? -14.012 13.612 7.445 1.00 95.56 378 LEU A CA 1
ATOM 2777 C C . LEU A 1 378 ? -13.708 12.242 8.081 1.00 95.56 378 LEU A C 1
ATOM 2779 O O . LEU A 1 378 ? -14.534 11.330 7.993 1.00 95.56 378 LEU A O 1
ATOM 2783 N N . LEU A 1 379 ? -12.548 12.083 8.730 1.00 95.62 379 LEU A N 1
ATOM 2784 C CA . LEU A 1 379 ? -12.240 10.876 9.505 1.00 95.62 379 LEU A CA 1
ATOM 2785 C C . LEU A 1 379 ? -13.151 10.748 10.733 1.00 95.62 379 LEU A C 1
ATOM 2787 O O . LEU A 1 379 ? -13.681 9.665 10.968 1.00 95.62 379 LEU A O 1
ATOM 2791 N N . ASP A 1 380 ? -13.399 11.841 11.453 1.00 95.62 380 ASP A N 1
ATOM 2792 C CA . ASP A 1 380 ? -14.303 11.837 12.606 1.00 95.62 380 ASP A CA 1
ATOM 2793 C C . ASP A 1 380 ? -15.763 11.563 12.201 1.00 95.62 380 ASP A C 1
ATOM 2795 O O . ASP A 1 380 ? -16.478 10.850 12.905 1.00 95.62 380 ASP A O 1
ATOM 2799 N N . GLU A 1 381 ? -16.217 12.044 11.040 1.00 94.06 381 GLU A N 1
ATOM 2800 C CA . GLU A 1 381 ? -17.524 11.685 10.469 1.00 94.06 381 GLU A CA 1
ATOM 2801 C C . GLU A 1 381 ? -17.590 10.199 10.062 1.00 94.06 381 GLU A C 1
ATOM 2803 O O . GLU A 1 381 ? -18.593 9.529 10.320 1.00 94.06 381 GLU A O 1
ATOM 2808 N N . LEU A 1 382 ? -16.512 9.635 9.504 1.00 94.06 382 LEU A N 1
ATOM 2809 C CA . LEU A 1 382 ? -16.391 8.191 9.256 1.00 94.06 382 LEU A CA 1
ATOM 2810 C C . LEU A 1 382 ? -16.504 7.375 10.556 1.00 94.06 382 LEU A C 1
ATOM 2812 O O . LEU A 1 382 ? -17.212 6.366 10.587 1.00 94.06 382 LEU A O 1
ATOM 2816 N N . HIS A 1 383 ? -15.854 7.804 11.642 1.00 93.81 383 HIS A N 1
ATOM 2817 C CA . HIS A 1 383 ? -15.993 7.168 12.957 1.00 93.81 383 HIS A CA 1
ATOM 2818 C C . HIS A 1 383 ? -17.411 7.338 13.529 1.00 93.81 383 HIS A C 1
ATOM 2820 O O . HIS A 1 383 ? -18.002 6.364 13.996 1.00 93.81 383 HIS A O 1
ATOM 2826 N N . ARG A 1 384 ? -18.017 8.528 13.419 1.00 93.75 384 ARG A N 1
ATOM 2827 C CA . ARG A 1 384 ? -19.401 8.814 13.848 1.00 93.75 384 ARG A CA 1
ATOM 2828 C C . ARG A 1 384 ? -20.433 7.926 13.136 1.00 93.75 384 ARG A C 1
ATOM 2830 O O . ARG A 1 384 ? -21.387 7.455 13.762 1.00 93.75 384 ARG A O 1
ATOM 2837 N N . ARG A 1 385 ? -20.221 7.621 11.851 1.00 93.94 385 ARG A N 1
ATOM 2838 C CA . ARG A 1 385 ? -21.036 6.658 11.083 1.00 93.94 385 ARG A CA 1
ATOM 2839 C C . ARG A 1 385 ? -20.900 5.216 11.565 1.00 93.94 385 ARG A C 1
ATOM 2841 O O . ARG A 1 385 ? -21.848 4.452 11.420 1.00 93.94 385 ARG A O 1
ATOM 2848 N N . ARG A 1 386 ? -19.769 4.829 12.161 1.00 93.94 386 ARG A N 1
ATOM 2849 C CA . ARG A 1 386 ? -19.637 3.519 12.824 1.00 93.94 386 ARG A CA 1
ATOM 2850 C C . ARG A 1 386 ? -20.341 3.510 14.173 1.00 93.94 386 ARG A C 1
ATOM 2852 O O . ARG A 1 386 ? -21.190 2.656 14.376 1.00 93.94 386 ARG A O 1
ATOM 2859 N N . VAL A 1 387 ? -20.091 4.517 15.016 1.00 94.19 387 VAL A N 1
ATOM 2860 C CA . VAL A 1 387 ? -20.761 4.719 16.321 1.00 94.19 387 VAL A CA 1
ATOM 2861 C C . VAL A 1 387 ? -22.289 4.622 16.204 1.00 94.19 387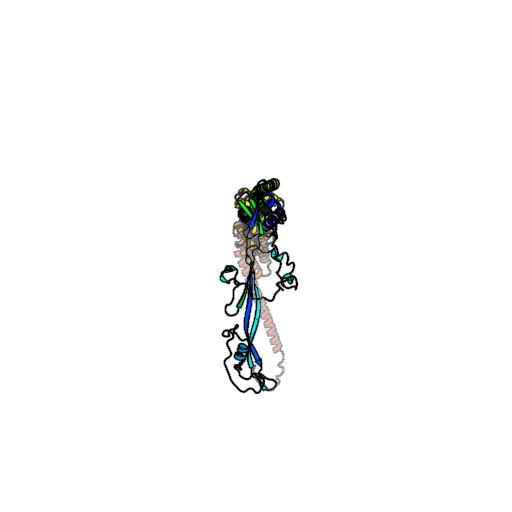 VAL A C 1
ATOM 2863 O O . VAL A 1 387 ? -22.940 4.047 17.067 1.00 94.19 387 VAL A O 1
ATOM 2866 N N . THR A 1 388 ? -22.869 5.156 15.126 1.00 92.81 388 THR A N 1
ATOM 2867 C CA . THR A 1 388 ? -24.323 5.112 14.870 1.00 92.81 388 THR A CA 1
ATOM 2868 C C . THR A 1 388 ? -24.835 3.805 14.255 1.00 92.81 388 THR A C 1
ATOM 2870 O O . THR A 1 388 ? -26.038 3.561 14.303 1.00 92.81 388 THR A O 1
ATOM 2873 N N . ARG A 1 389 ? -23.961 2.961 13.690 1.00 93.38 389 ARG A N 1
ATOM 2874 C CA . ARG A 1 389 ? -24.308 1.633 13.147 1.00 93.38 389 ARG A CA 1
ATOM 2875 C C . ARG A 1 389 ? -24.025 0.479 14.112 1.00 93.38 389 ARG A C 1
ATOM 2877 O O . ARG A 1 389 ? -24.560 -0.604 13.882 1.00 93.38 389 ARG A O 1
ATOM 2884 N N . SER A 1 390 ? -23.197 0.686 15.140 1.00 94.62 390 SER A N 1
ATOM 2885 C CA . SER A 1 390 ? -22.825 -0.358 16.099 1.00 94.62 390 SER A CA 1
ATOM 2886 C C . SER A 1 390 ? -24.052 -0.959 16.782 1.00 94.62 390 SER A C 1
ATOM 2888 O O . SER A 1 390 ? -24.906 -0.237 17.298 1.00 94.62 390 SER A O 1
ATOM 2890 N N . GLN A 1 391 ? -24.139 -2.289 16.792 1.00 92.38 391 GLN A N 1
ATOM 2891 C CA . GLN A 1 391 ? -25.321 -3.020 17.266 1.00 92.38 391 GLN A CA 1
ATOM 2892 C C . GLN A 1 391 ? -25.211 -3.462 18.732 1.00 92.38 391 GLN A C 1
ATOM 2894 O O . GLN A 1 391 ? -26.219 -3.818 19.343 1.00 92.38 391 GLN A O 1
ATOM 2899 N N . GLY A 1 392 ? -24.007 -3.430 19.310 1.00 91.94 392 GLY A N 1
ATOM 2900 C CA . GLY A 1 392 ? -23.746 -3.820 20.697 1.00 91.94 392 GLY A CA 1
ATOM 2901 C C . GLY A 1 392 ? -22.829 -2.849 21.439 1.00 91.94 392 GLY A C 1
ATOM 2902 O O . GLY A 1 392 ? -22.069 -2.097 20.831 1.00 91.94 392 GLY A O 1
ATOM 2903 N N . LEU A 1 393 ? -22.876 -2.895 22.776 1.00 93.31 393 LEU A N 1
ATOM 2904 C CA . LEU A 1 393 ? -22.033 -2.058 23.640 1.00 93.31 393 LEU A CA 1
ATOM 2905 C C . LEU A 1 393 ? -20.538 -2.323 23.454 1.00 93.31 393 LEU A C 1
ATOM 2907 O O . LEU A 1 393 ? -19.764 -1.374 23.446 1.00 93.31 393 LEU A O 1
ATOM 2911 N N . ASP A 1 394 ? -20.140 -3.585 23.291 1.00 91.81 394 ASP A N 1
ATOM 2912 C CA . ASP A 1 394 ? -18.728 -3.965 23.163 1.00 91.81 394 ASP A CA 1
ATOM 2913 C C . ASP A 1 394 ? -18.133 -3.459 21.830 1.00 91.81 394 ASP A C 1
ATOM 2915 O O . ASP A 1 394 ? -17.014 -2.947 21.788 1.00 91.81 394 ASP A O 1
ATOM 2919 N N . GLU A 1 395 ? -18.921 -3.502 20.749 1.00 93.31 395 GLU A N 1
ATOM 2920 C CA . GLU A 1 395 ? -18.574 -2.911 19.450 1.00 93.31 395 GLU A CA 1
ATOM 2921 C C . GLU A 1 395 ? -18.493 -1.380 19.540 1.00 93.31 395 GLU A C 1
ATOM 2923 O O . GLU A 1 395 ? -17.487 -0.784 19.153 1.00 93.31 395 GLU A O 1
ATOM 2928 N N . LEU A 1 396 ? -19.522 -0.742 20.111 1.00 94.62 396 LEU A N 1
ATOM 2929 C CA . LEU A 1 396 ? -19.576 0.705 20.311 1.00 94.62 396 LEU A CA 1
ATOM 2930 C C . LEU A 1 396 ? -18.381 1.201 21.138 1.00 94.62 396 LEU A C 1
ATOM 2932 O O . LEU A 1 396 ? -17.751 2.194 20.783 1.00 94.62 396 LEU A O 1
ATOM 2936 N N . ALA A 1 397 ? -18.030 0.486 22.207 1.00 93.31 397 ALA A N 1
ATOM 2937 C CA . ALA A 1 397 ? -16.866 0.772 23.035 1.00 93.31 397 ALA A CA 1
ATOM 2938 C C . ALA A 1 397 ? -15.555 0.669 22.247 1.00 93.31 397 ALA A C 1
ATOM 2940 O O . ALA A 1 397 ? -14.719 1.569 22.337 1.00 93.31 397 ALA A O 1
ATOM 2941 N N . SER A 1 398 ? -15.398 -0.383 21.436 1.00 94.00 398 SER A N 1
ATOM 2942 C CA . SER A 1 398 ? -14.232 -0.554 20.565 1.00 94.00 398 SER A CA 1
ATOM 2943 C C . SER A 1 398 ? -14.086 0.598 19.568 1.00 94.00 398 SER A C 1
ATOM 2945 O O . SER A 1 398 ? -12.974 1.073 19.354 1.00 94.00 398 SER A O 1
ATOM 2947 N N . VAL A 1 399 ? -15.187 1.068 18.971 1.00 93.75 399 VAL A N 1
ATOM 2948 C CA . VAL A 1 399 ? -15.169 2.197 18.024 1.00 93.75 399 VAL A CA 1
ATOM 2949 C C . VAL A 1 399 ? -14.872 3.518 18.741 1.00 93.75 399 VAL A C 1
ATOM 2951 O O . VAL A 1 399 ? -14.091 4.323 18.242 1.00 93.75 399 VAL A O 1
ATOM 2954 N N . VAL A 1 400 ? -15.451 3.752 19.922 1.00 94.06 400 VAL A N 1
ATOM 2955 C CA . VAL A 1 400 ? -15.209 4.974 20.712 1.00 94.06 400 VAL A CA 1
ATOM 2956 C C . VAL A 1 400 ? -13.770 5.037 21.242 1.00 94.06 400 VAL A C 1
ATOM 2958 O O . VAL A 1 400 ? -13.243 6.136 21.409 1.00 94.06 400 VAL A O 1
ATOM 2961 N N . ALA A 1 401 ? -13.118 3.888 21.443 1.00 93.00 401 ALA A N 1
ATOM 2962 C CA . ALA A 1 401 ? -11.707 3.783 21.811 1.00 93.00 401 ALA A CA 1
ATOM 2963 C C . ALA A 1 401 ? -10.718 3.967 20.635 1.00 93.00 401 ALA A C 1
ATOM 2965 O O . ALA A 1 401 ? -9.518 4.103 20.884 1.00 93.00 401 ALA A O 1
ATOM 2966 N N . GLU A 1 402 ? -11.171 3.991 19.371 1.00 93.44 402 GLU A N 1
ATOM 2967 C CA . GLU A 1 402 ? -10.308 4.367 18.238 1.00 93.44 402 GLU A CA 1
ATOM 2968 C C . GLU A 1 402 ? -9.819 5.833 18.377 1.00 93.44 402 GLU A C 1
ATOM 2970 O O . GLU A 1 402 ? -10.499 6.667 18.977 1.00 93.44 402 GLU A O 1
ATOM 2975 N N . PRO A 1 403 ? -8.646 6.197 17.820 1.00 92.19 403 PRO A N 1
ATOM 2976 C CA . PRO A 1 403 ? -8.131 7.564 17.892 1.00 92.19 403 PRO A CA 1
ATOM 2977 C C . PRO A 1 403 ? -8.937 8.544 17.019 1.00 92.19 403 PRO A C 1
ATOM 2979 O O . PRO A 1 403 ? -8.816 8.564 15.788 1.00 92.19 403 PRO A O 1
ATOM 2982 N N . TRP A 1 404 ? -9.715 9.394 17.685 1.00 94.06 404 TRP A N 1
ATOM 2983 C CA . TRP A 1 404 ? -10.421 10.545 17.112 1.00 94.06 404 TRP A CA 1
ATOM 2984 C C . TRP A 1 404 ? -9.451 11.680 16.767 1.00 94.06 404 TRP A C 1
ATOM 2986 O O . TRP A 1 404 ? -8.413 11.842 17.412 1.00 94.06 404 TRP A O 1
ATOM 2996 N N . GLN A 1 405 ? -9.778 12.460 15.741 1.00 94.25 405 GLN A N 1
ATOM 2997 C CA . GLN A 1 405 ? -8.935 13.544 15.236 1.00 94.25 405 GLN A CA 1
ATOM 2998 C C . GLN A 1 405 ? -9.234 14.896 15.894 1.00 94.25 405 GLN A C 1
ATOM 3000 O O . GLN A 1 405 ? -8.344 15.745 15.978 1.00 94.25 405 GLN A O 1
ATOM 3005 N N . THR A 1 406 ? -10.464 15.096 16.372 1.00 92.75 406 THR A N 1
ATOM 3006 C CA . THR A 1 406 ? -10.888 16.274 17.133 1.00 92.75 406 THR A CA 1
ATOM 3007 C C . THR A 1 406 ? -11.415 15.887 18.515 1.00 92.75 406 THR A C 1
ATOM 3009 O O . THR A 1 406 ? -12.093 14.874 18.706 1.00 92.75 406 THR A O 1
ATOM 3012 N N . GLU A 1 407 ? -11.121 16.734 19.501 1.00 93.25 407 GLU A N 1
ATOM 3013 C CA . GLU A 1 407 ? -11.568 16.550 20.886 1.00 93.25 407 GLU A CA 1
ATOM 3014 C C . GLU A 1 407 ? -13.101 16.614 21.003 1.00 93.25 407 GLU A C 1
ATOM 3016 O O . GLU A 1 407 ? -13.709 15.847 21.747 1.00 93.25 407 GLU A O 1
ATOM 3021 N N . GLU A 1 408 ? -13.748 17.470 20.208 1.00 93.88 408 GLU A N 1
ATOM 3022 C CA . GLU A 1 408 ? -15.206 17.581 20.163 1.00 93.88 408 GLU A CA 1
ATOM 3023 C C . GLU A 1 408 ? -15.868 16.287 19.659 1.00 93.88 408 GLU A C 1
ATOM 3025 O O . GLU A 1 408 ? -16.839 15.812 20.257 1.00 93.88 408 GLU A O 1
ATOM 3030 N N . ALA A 1 409 ? -15.341 15.665 18.597 1.00 93.06 409 ALA A N 1
ATOM 3031 C CA . ALA A 1 409 ? -15.859 14.386 18.119 1.00 93.06 409 ALA A CA 1
ATOM 3032 C C . ALA A 1 409 ? -15.656 13.270 19.157 1.00 93.06 409 ALA A C 1
ATOM 3034 O O . ALA A 1 409 ? -16.593 12.512 19.423 1.00 93.06 409 ALA A O 1
ATOM 3035 N N . ARG A 1 410 ? -14.488 13.235 19.817 1.00 95.12 410 ARG A N 1
ATOM 3036 C CA . ARG A 1 410 ? -14.179 12.297 20.908 1.00 95.12 410 ARG A CA 1
ATOM 3037 C C . ARG A 1 410 ? -15.178 12.406 22.064 1.00 95.12 410 ARG A C 1
ATOM 3039 O O . ARG A 1 410 ? -15.715 11.392 22.510 1.00 95.12 410 ARG A O 1
ATOM 3046 N N . LEU A 1 411 ? -15.458 13.623 22.535 1.00 93.81 411 LEU A N 1
ATOM 3047 C CA . LEU A 1 411 ? -16.405 13.874 23.629 1.00 93.81 411 LEU A CA 1
ATOM 3048 C C . LEU A 1 411 ? -17.845 13.508 23.235 1.00 93.81 411 LEU A C 1
ATOM 3050 O O . LEU A 1 411 ? -18.548 12.857 24.009 1.00 93.81 411 LEU A O 1
ATOM 3054 N N . ASN A 1 412 ? -18.268 13.842 22.013 1.00 94.00 412 ASN A N 1
ATOM 3055 C CA . ASN A 1 412 ? -19.582 13.458 21.489 1.00 94.00 412 ASN A CA 1
ATOM 3056 C C . ASN A 1 412 ? -19.752 11.930 21.383 1.00 94.00 412 ASN A C 1
ATOM 3058 O O . ASN A 1 412 ? -20.821 11.398 21.696 1.00 94.00 412 ASN A O 1
ATOM 3062 N N . ALA A 1 413 ? -18.697 11.216 20.985 1.00 94.44 413 ALA A N 1
ATOM 3063 C CA . ALA A 1 413 ? -18.680 9.759 20.907 1.00 94.44 413 ALA A CA 1
ATOM 3064 C C . ALA A 1 413 ? -18.730 9.101 22.300 1.00 94.44 413 ALA A C 1
ATOM 3066 O O . ALA A 1 413 ? -19.509 8.172 22.521 1.00 94.44 413 ALA A O 1
ATOM 3067 N N . GLN A 1 414 ? -17.990 9.639 23.276 1.00 94.19 414 GLN A N 1
ATOM 3068 C CA . GLN A 1 414 ? -18.077 9.211 24.677 1.00 94.19 414 GLN A CA 1
ATOM 3069 C C . GLN A 1 414 ? -19.481 9.447 25.258 1.00 94.19 414 GLN A C 1
ATOM 3071 O O . GLN A 1 414 ? -20.055 8.541 25.857 1.00 94.19 414 GLN A O 1
ATOM 3076 N N . ALA A 1 415 ? -20.103 10.598 24.986 1.00 93.62 415 ALA A N 1
ATOM 3077 C CA . ALA A 1 415 ? -21.481 10.876 25.396 1.00 93.62 415 ALA A CA 1
ATOM 3078 C C . ALA A 1 415 ? -22.527 9.964 24.714 1.00 93.62 415 ALA A C 1
ATOM 3080 O O . ALA A 1 415 ? -23.625 9.770 25.245 1.00 93.62 415 ALA A O 1
ATOM 3081 N N . ALA A 1 416 ? -22.236 9.398 23.538 1.00 94.19 416 ALA A N 1
ATOM 3082 C CA . ALA A 1 416 ? -23.066 8.357 22.928 1.00 94.19 416 ALA A CA 1
ATOM 3083 C C . ALA A 1 416 ? -22.924 7.015 23.670 1.00 94.19 416 ALA A C 1
ATOM 3085 O O . ALA A 1 416 ? -23.938 6.408 24.018 1.00 94.19 416 ALA A O 1
ATOM 3086 N N . LEU A 1 417 ? -21.693 6.603 23.997 1.00 95.56 417 LEU A N 1
ATOM 3087 C CA . LEU A 1 417 ? -21.417 5.388 24.772 1.00 95.56 417 LEU A CA 1
ATOM 3088 C C . LEU A 1 417 ? -22.031 5.439 26.178 1.00 95.56 417 LEU A C 1
ATOM 3090 O O . LEU A 1 417 ? -22.739 4.509 26.556 1.00 95.56 417 LEU A O 1
ATOM 3094 N N . THR A 1 418 ? -21.859 6.537 26.923 1.00 94.12 418 THR A N 1
ATOM 3095 C CA . THR A 1 418 ? -22.473 6.705 28.254 1.00 94.12 418 THR A CA 1
ATOM 3096 C C . THR A 1 418 ? -23.998 6.579 28.187 1.00 94.12 418 THR A C 1
ATOM 3098 O O . THR A 1 418 ? -24.588 5.870 29.001 1.00 94.12 418 THR A O 1
ATOM 3101 N N . ARG A 1 419 ? -24.657 7.182 27.184 1.00 94.62 419 ARG A N 1
ATOM 3102 C CA . ARG A 1 419 ? -26.112 7.032 26.984 1.00 94.62 419 ARG A CA 1
ATOM 3103 C C . ARG A 1 419 ? -26.520 5.588 26.681 1.00 94.62 419 ARG A C 1
ATOM 3105 O O . ARG A 1 419 ? -27.521 5.129 27.226 1.00 94.62 419 ARG A O 1
ATOM 3112 N N . ALA A 1 420 ? -25.753 4.870 25.862 1.00 94.81 420 ALA A N 1
ATOM 3113 C CA . ALA A 1 420 ? -26.020 3.466 25.556 1.00 94.81 420 ALA A CA 1
ATOM 3114 C C . ALA A 1 420 ? -25.854 2.559 26.792 1.00 94.81 420 ALA A C 1
ATOM 3116 O O . ALA A 1 420 ? -26.702 1.702 27.036 1.00 94.81 420 ALA A O 1
ATOM 3117 N N . VAL A 1 421 ? -24.812 2.776 27.606 1.00 94.50 421 VAL A N 1
ATOM 3118 C CA . VAL A 1 421 ? -24.578 2.032 28.858 1.00 94.50 421 VAL A CA 1
ATOM 3119 C C . VAL A 1 421 ? -25.703 2.276 29.868 1.00 94.50 421 VAL A C 1
ATOM 3121 O O . VAL A 1 421 ? -26.193 1.320 30.465 1.00 94.50 421 VAL A O 1
ATOM 3124 N N . LEU A 1 422 ? -26.154 3.527 30.032 1.00 94.38 422 LEU A N 1
ATOM 3125 C CA . LEU A 1 422 ? -27.285 3.858 30.908 1.00 94.38 422 LEU A CA 1
ATOM 3126 C C . LEU A 1 422 ? -28.580 3.173 30.439 1.00 94.38 422 LEU A C 1
ATOM 3128 O O . LEU A 1 422 ? -29.223 2.488 31.230 1.00 94.38 422 LEU A O 1
ATOM 3132 N N . ALA A 1 423 ? -28.911 3.257 29.146 1.00 94.75 423 ALA A N 1
ATOM 3133 C CA . ALA A 1 423 ? -30.101 2.608 28.588 1.00 94.75 423 ALA A CA 1
ATOM 3134 C C . ALA A 1 423 ? -30.064 1.070 28.712 1.00 94.75 423 ALA A C 1
ATOM 3136 O O . ALA A 1 423 ? -31.090 0.436 28.967 1.00 94.75 423 ALA A O 1
ATOM 3137 N N . ALA A 1 424 ? -28.886 0.456 28.564 1.00 94.94 424 ALA A N 1
ATOM 3138 C CA . ALA A 1 424 ? -28.705 -0.977 28.784 1.00 94.94 424 ALA A CA 1
ATOM 3139 C C . ALA A 1 424 ? -28.855 -1.362 30.265 1.00 94.94 424 ALA A C 1
ATOM 3141 O O . ALA A 1 424 ? -29.450 -2.397 30.563 1.00 94.94 424 ALA A O 1
ATOM 3142 N N . ALA A 1 425 ? -28.372 -0.524 31.189 1.00 95.19 425 ALA A N 1
ATOM 3143 C CA . ALA A 1 425 ? -28.558 -0.725 32.622 1.00 95.19 425 ALA A CA 1
ATOM 3144 C C . ALA A 1 425 ? -30.045 -0.633 33.013 1.00 95.19 425 ALA A C 1
ATOM 3146 O O . ALA A 1 425 ? -30.548 -1.525 33.695 1.00 95.19 425 ALA A O 1
ATOM 3147 N N . ASP A 1 426 ? -30.779 0.357 32.498 1.00 94.62 426 ASP A N 1
ATOM 3148 C CA . ASP A 1 426 ? -32.232 0.477 32.690 1.00 94.62 426 ASP A CA 1
ATOM 3149 C C . ASP A 1 426 ? -32.981 -0.752 32.159 1.00 94.62 426 ASP A C 1
ATOM 3151 O O . ASP A 1 426 ? -33.853 -1.306 32.834 1.00 94.62 426 ASP A O 1
ATOM 3155 N N . GLN A 1 427 ? -32.609 -1.234 30.968 1.00 95.75 427 GLN A N 1
ATOM 3156 C CA . GLN A 1 427 ? -33.218 -2.427 30.384 1.00 95.75 427 GLN A CA 1
ATOM 3157 C C . GLN A 1 427 ? -32.889 -3.701 31.183 1.00 95.75 427 GLN A C 1
ATOM 3159 O O . GLN A 1 427 ? -33.752 -4.568 31.335 1.00 95.75 427 GLN A O 1
ATOM 3164 N N . ALA A 1 428 ? -31.663 -3.833 31.696 1.00 95.25 428 ALA A N 1
ATOM 3165 C CA . ALA A 1 428 ? -31.258 -4.956 32.537 1.00 95.25 428 ALA A CA 1
ATOM 3166 C C . ALA A 1 428 ? -31.990 -4.935 33.889 1.00 95.25 428 ALA A C 1
ATOM 3168 O O . ALA A 1 428 ? -32.493 -5.972 34.325 1.00 95.25 428 ALA A O 1
ATOM 3169 N N . TYR A 1 429 ? -32.141 -3.758 34.504 1.00 95.88 429 TYR A N 1
ATOM 3170 C CA . TYR A 1 429 ? -32.926 -3.565 35.724 1.00 95.88 429 TYR A CA 1
ATOM 3171 C C . TYR A 1 429 ? -34.402 -3.925 35.521 1.00 95.88 429 TYR A C 1
ATOM 3173 O O . TYR A 1 429 ? -34.942 -4.729 36.278 1.00 95.88 429 TYR A O 1
ATOM 3181 N N . ALA A 1 430 ? -35.032 -3.432 34.449 1.00 94.06 430 ALA A N 1
ATOM 3182 C CA . ALA A 1 430 ? -36.422 -3.749 34.112 1.00 94.06 430 ALA A CA 1
ATOM 3183 C C . ALA A 1 430 ? -36.672 -5.251 33.856 1.00 94.06 430 ALA A C 1
ATOM 3185 O O . ALA A 1 430 ? -37.792 -5.727 34.033 1.00 94.06 430 ALA A O 1
ATOM 3186 N N . LYS A 1 431 ? -35.637 -6.005 33.459 1.00 95.56 431 LYS A N 1
ATOM 3187 C CA . LYS A 1 431 ? -35.670 -7.468 33.280 1.00 95.56 431 LYS A CA 1
ATOM 3188 C C . LYS A 1 431 ? -35.273 -8.262 34.536 1.00 95.56 431 LYS A C 1
ATOM 3190 O O . LYS A 1 431 ? -35.300 -9.487 34.490 1.00 95.56 431 LYS A O 1
ATOM 3195 N N . GLY A 1 432 ? -34.845 -7.608 35.621 1.00 94.06 432 GLY A N 1
ATOM 3196 C CA . GLY A 1 432 ? -34.258 -8.277 36.793 1.00 94.06 432 GLY A CA 1
ATOM 3197 C C . GLY A 1 432 ? -32.910 -8.965 36.515 1.00 94.06 432 GLY A C 1
ATOM 3198 O O . GLY A 1 432 ? -32.493 -9.846 37.264 1.00 94.06 432 GLY A O 1
ATOM 3199 N N . ALA A 1 433 ? -32.215 -8.592 35.436 1.00 95.50 433 ALA A N 1
ATOM 3200 C CA . ALA A 1 433 ? -30.997 -9.246 34.959 1.00 95.50 433 ALA A CA 1
ATOM 3201 C C . ALA A 1 433 ? -29.756 -8.814 35.768 1.00 95.50 433 ALA A C 1
ATOM 3203 O O . ALA A 1 433 ? -28.876 -8.111 35.268 1.00 95.50 433 ALA A O 1
ATOM 3204 N N . ARG A 1 434 ? -29.681 -9.252 37.033 1.00 94.81 434 ARG A N 1
ATOM 3205 C CA . ARG A 1 434 ? -28.617 -8.900 37.992 1.00 94.81 434 ARG A CA 1
ATOM 3206 C C . ARG A 1 434 ? -27.199 -9.053 37.425 1.00 94.81 434 ARG A C 1
ATOM 3208 O O . ARG A 1 434 ? -26.407 -8.127 37.551 1.00 94.81 434 ARG A O 1
ATOM 3215 N N . PHE A 1 435 ? -26.898 -10.177 36.771 1.00 95.00 435 PHE A N 1
ATOM 3216 C CA . PHE A 1 435 ? -25.568 -10.454 36.210 1.00 95.00 435 PHE A CA 1
ATOM 3217 C C . PHE A 1 435 ? -25.137 -9.423 35.151 1.00 95.00 435 PHE A C 1
ATOM 3219 O O . PHE A 1 435 ? -23.981 -9.010 35.120 1.00 95.00 435 PHE A O 1
ATOM 3226 N N . GLU A 1 436 ? -26.068 -8.947 34.317 1.00 93.62 436 GLU A N 1
ATOM 3227 C CA . GLU A 1 436 ? -25.777 -7.906 33.321 1.00 93.62 436 GLU A CA 1
ATOM 3228 C C . GLU A 1 436 ? -25.504 -6.553 33.983 1.00 93.62 436 GLU A C 1
ATOM 3230 O O . GLU A 1 436 ? -24.572 -5.850 33.598 1.00 93.62 436 GLU A O 1
ATOM 3235 N N . LEU A 1 437 ? -26.249 -6.204 35.036 1.00 95.00 437 LEU A N 1
ATOM 3236 C CA . LEU A 1 437 ? -25.962 -5.003 35.822 1.00 95.00 437 LEU A CA 1
ATOM 3237 C C . LEU A 1 437 ? -24.614 -5.089 36.547 1.00 95.00 437 LEU A C 1
ATOM 3239 O O . LEU A 1 437 ? -23.885 -4.103 36.567 1.00 95.00 437 LEU A O 1
ATOM 3243 N N . GLU A 1 438 ? -24.248 -6.249 37.097 1.00 94.75 438 GLU A N 1
ATOM 3244 C CA . GLU A 1 438 ? -22.930 -6.484 37.704 1.00 94.75 438 GLU A CA 1
ATOM 3245 C C . GLU A 1 438 ? -21.800 -6.387 36.662 1.00 94.75 438 GLU A C 1
ATOM 3247 O O . GLU A 1 438 ? -20.759 -5.780 36.934 1.00 94.75 438 GLU A O 1
ATOM 3252 N N . ARG A 1 439 ? -22.027 -6.875 35.433 1.00 95.12 439 ARG A N 1
ATOM 3253 C CA . ARG A 1 439 ? -21.111 -6.701 34.294 1.00 95.12 439 ARG A CA 1
ATOM 3254 C C . ARG A 1 439 ? -20.933 -5.222 33.932 1.00 95.12 439 ARG A C 1
ATOM 3256 O O . ARG A 1 439 ? -19.794 -4.765 33.825 1.00 95.12 439 ARG A O 1
ATOM 3263 N N . LEU A 1 440 ? -22.026 -4.461 33.821 1.00 94.62 440 LEU A N 1
ATOM 3264 C CA . LEU A 1 440 ? -22.020 -3.018 33.522 1.00 94.62 440 LEU A CA 1
ATOM 3265 C C . LEU A 1 440 ? -21.473 -2.156 34.674 1.00 94.62 440 LEU A C 1
ATOM 3267 O O . LEU A 1 440 ? -20.939 -1.076 34.430 1.00 94.62 440 LEU A O 1
ATOM 3271 N N . ALA A 1 441 ? -21.577 -2.632 35.913 1.00 93.75 441 ALA A N 1
ATOM 3272 C CA . ALA A 1 441 ? -21.028 -2.027 37.127 1.00 93.75 441 ALA A CA 1
ATOM 3273 C C . ALA A 1 441 ? -19.510 -2.219 37.287 1.00 93.75 441 ALA A C 1
ATOM 3275 O O . ALA A 1 441 ? -18.876 -1.494 38.062 1.00 93.75 441 ALA A O 1
ATOM 3276 N N . SER A 1 442 ? -18.939 -3.212 36.602 1.00 93.44 442 SER A N 1
ATOM 3277 C CA . SER A 1 442 ? -17.550 -3.637 36.771 1.00 93.44 442 SER A CA 1
ATOM 3278 C C . SER A 1 442 ? -16.543 -2.560 36.323 1.00 93.44 442 SER A C 1
ATOM 3280 O O . SER A 1 442 ? -16.846 -1.751 35.444 1.00 93.44 442 SER A O 1
ATOM 3282 N N . PRO A 1 443 ? -15.311 -2.528 36.869 1.00 90.44 443 PRO A N 1
ATOM 3283 C CA . PRO A 1 443 ? -14.278 -1.601 36.399 1.00 90.44 443 PRO A CA 1
ATOM 3284 C C . PRO A 1 443 ? -13.848 -1.865 34.946 1.00 90.44 443 PRO A C 1
ATOM 3286 O O . PRO A 1 443 ? -13.297 -0.963 34.321 1.00 90.44 443 PRO A O 1
ATOM 3289 N N . THR A 1 444 ? -14.121 -3.056 34.401 1.00 88.81 444 THR A N 1
ATOM 3290 C CA . THR A 1 444 ? -13.877 -3.428 32.998 1.00 88.81 444 THR A CA 1
ATOM 3291 C C . THR A 1 444 ? -15.035 -3.070 32.057 1.00 88.81 444 THR A C 1
ATOM 3293 O O . THR A 1 444 ? -14.883 -3.198 30.846 1.00 88.81 444 THR A O 1
ATOM 3296 N N . SER A 1 445 ? -16.169 -2.594 32.585 1.00 89.69 445 SER A N 1
ATOM 3297 C CA . SER A 1 445 ? -17.274 -2.047 31.791 1.00 89.69 445 SER A CA 1
ATOM 3298 C C . SER A 1 445 ? -16.818 -0.826 30.978 1.00 89.69 445 SER A C 1
ATOM 3300 O O . SER A 1 445 ? -16.093 0.015 31.520 1.00 89.69 445 SER A O 1
ATOM 3302 N N . PRO A 1 446 ? -17.266 -0.675 29.716 1.00 85.19 446 PRO A N 1
ATOM 3303 C CA . PRO A 1 446 ? -16.848 0.421 28.839 1.00 85.19 446 PRO A CA 1
ATOM 3304 C C . PRO A 1 446 ? -17.420 1.798 29.219 1.00 85.19 446 PRO A C 1
ATOM 3306 O O . PRO A 1 446 ? -17.081 2.798 28.591 1.00 85.19 446 PRO A O 1
ATOM 3309 N N . GLY A 1 447 ? -18.299 1.865 30.223 1.00 86.50 447 GLY A N 1
ATOM 3310 C CA . GLY A 1 447 ? -18.846 3.120 30.731 1.00 86.50 447 GLY A CA 1
ATOM 3311 C C . GLY A 1 447 ? -17.835 3.968 31.511 1.00 86.50 447 GLY A C 1
ATOM 3312 O O . GLY A 1 447 ? -16.873 3.477 32.108 1.00 86.50 447 GLY A O 1
ATOM 3313 N N . ASP A 1 448 ? -18.099 5.272 31.569 1.00 91.44 448 ASP A N 1
ATOM 3314 C CA . ASP A 1 448 ? -17.414 6.200 32.471 1.00 91.44 448 ASP A CA 1
ATOM 3315 C C . ASP A 1 448 ? -17.636 5.856 33.968 1.00 91.44 448 ASP A C 1
ATOM 3317 O O . ASP A 1 448 ? -18.269 4.867 34.350 1.00 91.44 448 ASP A O 1
ATOM 3321 N N . ALA A 1 449 ? -17.054 6.643 34.878 1.00 92.12 449 ALA A N 1
ATOM 3322 C CA . ALA A 1 449 ? -17.238 6.418 36.316 1.00 92.12 449 ALA A CA 1
ATOM 3323 C C . ALA A 1 449 ? -18.711 6.556 36.760 1.00 92.12 449 ALA A C 1
ATOM 3325 O O . ALA A 1 449 ? -19.162 5.791 37.615 1.00 92.12 449 ALA A O 1
ATOM 3326 N N . GLN A 1 450 ? -19.455 7.486 36.151 1.00 92.56 450 GLN A N 1
ATOM 3327 C CA . GLN A 1 450 ? -20.824 7.844 36.525 1.00 92.56 450 GLN A CA 1
ATOM 3328 C C . GLN A 1 450 ? -21.837 6.764 36.117 1.00 92.56 450 GLN A C 1
ATOM 3330 O O . GLN A 1 450 ? -22.664 6.351 36.927 1.00 92.56 450 GLN A O 1
ATOM 3335 N N . SER A 1 451 ? -21.743 6.244 34.895 1.00 92.88 451 SER A N 1
ATOM 3336 C CA . SER A 1 451 ? -22.566 5.133 34.398 1.00 92.88 451 SER A CA 1
ATOM 3337 C C . SER A 1 451 ? -22.282 3.819 35.134 1.00 92.88 451 SER A C 1
ATOM 3339 O O . SER A 1 451 ? -23.215 3.088 35.467 1.00 92.88 451 SER A O 1
ATOM 3341 N N . ARG A 1 452 ? -21.024 3.550 35.512 1.00 93.81 452 ARG A N 1
ATOM 3342 C CA . ARG A 1 452 ? -20.681 2.410 36.385 1.00 93.81 452 ARG A CA 1
ATOM 3343 C C . ARG A 1 452 ? -21.198 2.575 37.815 1.00 93.81 452 ARG A C 1
ATOM 3345 O O . ARG A 1 452 ? -21.497 1.583 38.475 1.00 93.81 452 ARG A O 1
ATOM 3352 N N . GLU A 1 453 ? -21.273 3.796 38.344 1.00 94.00 453 GLU A N 1
ATOM 3353 C CA . GLU A 1 453 ? -21.921 4.070 39.638 1.00 94.00 453 GLU A CA 1
ATOM 3354 C C . GLU A 1 453 ? -23.445 3.902 39.556 1.00 94.00 453 GLU A C 1
ATOM 3356 O O . GLU A 1 453 ? -24.041 3.281 40.436 1.00 94.00 453 GLU A O 1
ATOM 3361 N N . TYR A 1 454 ? -24.057 4.358 38.462 1.00 94.44 454 TYR A N 1
ATOM 3362 C CA . TYR A 1 454 ? -25.475 4.158 38.165 1.00 94.44 454 TYR A CA 1
ATOM 3363 C C . TYR A 1 454 ? -25.847 2.667 38.123 1.00 94.44 454 TYR A C 1
ATOM 3365 O O . TYR A 1 454 ? -26.738 2.233 38.854 1.00 94.44 454 TYR A O 1
ATOM 3373 N N . ALA A 1 455 ? -25.100 1.858 37.362 1.00 94.31 455 ALA A N 1
ATOM 3374 C CA . ALA A 1 455 ? -25.297 0.409 37.301 1.00 94.31 455 ALA A CA 1
ATOM 3375 C C . ALA A 1 455 ? -25.126 -0.262 38.679 1.00 94.31 455 ALA A C 1
ATOM 3377 O O . ALA A 1 455 ? -25.972 -1.062 39.077 1.00 94.31 455 ALA A O 1
ATOM 3378 N N . ARG A 1 456 ? -24.099 0.116 39.463 1.00 95.12 456 ARG A N 1
ATOM 3379 C CA . ARG A 1 456 ? -23.916 -0.368 40.850 1.00 95.12 456 ARG A CA 1
ATOM 3380 C C . ARG A 1 456 ? -25.110 -0.046 41.746 1.00 95.12 456 ARG A C 1
ATOM 3382 O O . ARG A 1 456 ? -25.498 -0.882 42.558 1.00 95.12 456 ARG A O 1
ATOM 3389 N N . ALA A 1 457 ? -25.698 1.139 41.607 1.00 94.62 457 ALA A N 1
ATOM 3390 C CA . ALA A 1 457 ? -26.880 1.508 42.373 1.00 94.62 457 ALA A CA 1
ATOM 3391 C C . ALA A 1 457 ? -28.112 0.680 41.962 1.00 94.62 457 ALA A C 1
ATOM 3393 O O . ALA A 1 457 ? -28.856 0.239 42.834 1.00 94.62 457 ALA A O 1
ATOM 3394 N N . LEU A 1 458 ? -28.291 0.384 40.668 1.00 95.69 458 LEU A N 1
ATOM 3395 C CA . LEU A 1 458 ? -29.356 -0.510 40.195 1.00 95.69 458 LEU A CA 1
ATOM 3396 C C . LEU A 1 458 ? -29.188 -1.959 40.692 1.00 95.69 458 LEU A C 1
ATOM 3398 O O . LEU A 1 458 ? -30.190 -2.571 41.061 1.00 95.69 458 LEU A O 1
ATOM 3402 N N . VAL A 1 459 ? -27.957 -2.490 40.801 1.00 95.75 459 VAL A N 1
ATOM 3403 C CA . VAL A 1 459 ? -27.706 -3.795 41.463 1.00 95.75 459 VAL A CA 1
ATOM 3404 C C . VAL A 1 459 ? -28.228 -3.775 42.903 1.00 95.75 459 VAL A C 1
ATOM 3406 O O . VAL A 1 459 ? -28.988 -4.658 43.288 1.00 95.75 459 VAL A O 1
ATOM 3409 N N . GLN A 1 460 ? -27.893 -2.739 43.681 1.00 94.75 460 GLN A N 1
ATOM 3410 C CA . GLN A 1 460 ? -28.351 -2.610 45.074 1.00 94.75 460 GLN A CA 1
ATOM 3411 C C . GLN A 1 460 ? -29.880 -2.499 45.193 1.00 94.75 460 GLN A C 1
ATOM 3413 O O . GLN A 1 460 ? -30.454 -2.940 46.188 1.00 94.75 460 GLN A O 1
ATOM 3418 N N . LEU A 1 461 ? -30.559 -1.936 44.188 1.00 95.00 461 LEU A N 1
ATOM 3419 C CA . LEU A 1 461 ? -32.022 -1.897 44.154 1.00 95.00 461 LEU A CA 1
ATOM 3420 C C . LEU A 1 461 ? -32.647 -3.258 43.808 1.00 95.00 461 LEU A C 1
ATOM 3422 O O . LEU A 1 461 ? -33.725 -3.552 44.321 1.00 95.00 461 LEU A O 1
ATOM 3426 N N . LEU A 1 462 ? -31.988 -4.111 43.012 1.00 95.12 462 LEU A N 1
ATOM 3427 C CA . LEU A 1 462 ? -32.417 -5.508 42.849 1.00 95.12 462 LEU A CA 1
ATOM 3428 C C . LEU A 1 462 ? -32.185 -6.327 44.127 1.00 95.12 462 LEU A C 1
ATOM 3430 O O . LEU A 1 462 ? -33.070 -7.078 44.522 1.00 95.12 462 LEU A O 1
ATOM 3434 N N . GLU A 1 463 ? -31.058 -6.137 44.822 1.00 94.06 463 GLU A N 1
ATOM 3435 C CA . GLU A 1 463 ? -30.813 -6.770 46.131 1.00 94.06 463 GLU A CA 1
ATOM 3436 C C . GLU A 1 463 ? -31.884 -6.390 47.160 1.00 94.06 463 GLU A C 1
ATOM 3438 O O . GLU A 1 463 ? -32.406 -7.246 47.875 1.00 94.06 463 GLU A O 1
ATOM 3443 N N . LEU A 1 464 ? -32.269 -5.111 47.194 1.00 93.94 464 LEU A N 1
ATOM 3444 C CA . LEU A 1 464 ? -33.373 -4.646 48.024 1.00 93.94 464 LEU A CA 1
ATOM 3445 C C . LEU A 1 464 ? -34.709 -5.291 47.613 1.00 93.94 464 LEU A C 1
ATOM 3447 O O . LEU A 1 464 ? -35.469 -5.697 48.489 1.00 93.94 464 LEU A O 1
ATOM 3451 N N . ALA A 1 465 ? -34.999 -5.414 46.314 1.00 93.69 465 ALA A N 1
ATOM 3452 C CA . ALA A 1 465 ? -36.214 -6.072 45.829 1.00 93.69 465 ALA A CA 1
ATOM 3453 C C . ALA A 1 465 ? -36.277 -7.557 46.242 1.00 93.69 465 ALA A C 1
ATOM 3455 O O . ALA A 1 465 ? -37.308 -8.000 46.750 1.00 93.69 465 ALA A O 1
ATOM 3456 N N . ASP A 1 466 ? -35.165 -8.292 46.124 1.00 94.25 466 ASP A N 1
ATOM 3457 C CA . ASP A 1 466 ? -35.033 -9.674 46.607 1.00 94.25 466 ASP A CA 1
ATOM 3458 C C . ASP A 1 466 ? -35.278 -9.774 48.121 1.00 94.25 466 ASP A C 1
ATOM 3460 O O . ASP A 1 466 ? -35.975 -10.678 48.588 1.00 94.25 466 ASP A O 1
ATOM 3464 N N . CYS A 1 467 ? -34.738 -8.838 48.907 1.00 94.12 467 CYS A N 1
ATOM 3465 C CA . CYS A 1 467 ? -34.938 -8.816 50.354 1.00 94.12 467 CYS A CA 1
ATOM 3466 C C . CYS A 1 467 ? -36.376 -8.463 50.763 1.00 94.12 467 CYS A C 1
ATOM 3468 O O . CYS A 1 467 ? -36.887 -9.044 51.721 1.00 94.12 467 CYS A O 1
ATOM 3470 N N . ILE A 1 468 ? -37.060 -7.582 50.020 1.00 92.19 468 ILE A N 1
ATOM 3471 C CA . ILE A 1 468 ? -38.498 -7.319 50.200 1.00 92.19 468 ILE A CA 1
ATOM 3472 C C . ILE A 1 468 ? -39.305 -8.588 49.891 1.00 92.19 468 ILE A C 1
ATOM 3474 O O . ILE A 1 468 ? -40.168 -8.964 50.680 1.00 92.19 468 ILE A O 1
ATOM 3478 N N . ALA A 1 469 ? -38.998 -9.283 48.790 1.00 92.62 469 ALA A N 1
ATOM 3479 C CA . ALA A 1 469 ? -39.692 -10.510 48.390 1.00 92.62 469 ALA A CA 1
ATOM 3480 C C . ALA A 1 469 ? -39.512 -11.669 49.391 1.00 92.62 469 ALA A C 1
ATOM 3482 O O . ALA A 1 469 ? -40.406 -12.502 49.534 1.00 92.62 469 ALA A O 1
ATOM 3483 N N . ARG A 1 470 ? -38.379 -11.716 50.104 1.00 93.50 470 ARG A N 1
ATOM 3484 C CA . ARG A 1 470 ? -38.098 -12.694 51.175 1.00 93.50 470 ARG A CA 1
ATOM 3485 C C . ARG A 1 470 ? -38.573 -12.257 52.565 1.00 93.50 470 ARG A C 1
ATOM 3487 O O . ARG A 1 470 ? -38.478 -13.053 53.494 1.00 93.50 470 ARG A O 1
ATOM 3494 N N . VAL A 1 471 ? -39.051 -11.018 52.716 1.00 90.81 471 VAL A N 1
ATOM 3495 C CA . VAL A 1 471 ? -39.389 -10.394 54.010 1.00 90.81 471 VAL A CA 1
ATOM 3496 C C . VAL A 1 471 ? -38.191 -10.401 54.989 1.00 90.81 471 VAL A C 1
ATOM 3498 O O . VAL A 1 471 ? -38.342 -10.566 56.198 1.00 90.81 471 VAL A O 1
ATOM 3501 N N . ASP A 1 472 ? -36.966 -10.206 54.479 1.00 92.38 472 ASP A N 1
ATOM 3502 C CA . ASP A 1 472 ? -35.767 -10.071 55.321 1.00 92.38 472 ASP A CA 1
ATOM 3503 C C . ASP A 1 472 ? -35.705 -8.657 55.916 1.00 92.38 472 ASP A C 1
ATOM 3505 O O . ASP A 1 472 ? -35.205 -7.705 55.308 1.00 92.38 472 ASP A O 1
ATOM 3509 N N . LEU A 1 473 ? -36.233 -8.531 57.132 1.00 85.31 473 LEU A N 1
ATOM 3510 C CA . LEU A 1 473 ? -36.376 -7.269 57.858 1.00 85.31 473 LEU A CA 1
ATOM 3511 C C . LEU A 1 473 ? -35.039 -6.538 58.060 1.00 85.31 473 LEU A C 1
ATOM 3513 O O . LEU A 1 473 ? -34.979 -5.310 57.953 1.00 85.31 473 LEU A O 1
ATOM 3517 N N . ILE A 1 474 ? -33.956 -7.281 58.309 1.00 87.94 474 ILE A N 1
ATOM 3518 C CA . ILE A 1 474 ? -32.622 -6.716 58.548 1.00 87.94 474 ILE A CA 1
ATOM 3519 C C . ILE A 1 474 ? -32.047 -6.183 57.234 1.00 87.94 474 ILE A C 1
ATOM 3521 O O . ILE A 1 474 ? -31.532 -5.060 57.196 1.00 87.94 474 ILE A O 1
ATOM 3525 N N . CYS A 1 475 ? -32.167 -6.951 56.149 1.00 92.00 475 CYS A N 1
ATOM 3526 C CA . CYS A 1 475 ? -31.720 -6.529 54.827 1.00 92.00 475 CYS A CA 1
ATOM 3527 C C . CYS A 1 475 ? -32.499 -5.300 54.324 1.00 92.00 475 CYS A C 1
ATOM 3529 O O . CYS A 1 475 ? -31.889 -4.291 53.958 1.00 92.00 475 CYS A O 1
ATOM 3531 N N . VAL A 1 476 ? -33.837 -5.328 54.392 1.00 89.94 476 VAL A N 1
ATOM 3532 C CA . VAL A 1 476 ? -34.709 -4.220 53.958 1.00 89.94 476 VAL A CA 1
ATOM 3533 C C . VAL A 1 476 ? -34.376 -2.926 54.709 1.00 89.94 476 VAL A C 1
ATOM 3535 O O . VAL A 1 476 ? -34.165 -1.884 54.083 1.00 89.94 476 VAL A O 1
ATOM 3538 N N . ALA A 1 477 ? -34.243 -2.985 56.040 1.00 86.62 477 ALA A N 1
ATOM 3539 C CA . ALA A 1 477 ? -33.911 -1.825 56.870 1.00 86.62 477 ALA A CA 1
ATOM 3540 C C . ALA A 1 477 ? -32.497 -1.263 56.628 1.00 86.62 477 ALA A C 1
ATOM 3542 O O . ALA A 1 477 ? -32.250 -0.077 56.870 1.00 86.62 477 ALA A O 1
ATOM 3543 N N . ARG A 1 478 ? -31.551 -2.110 56.205 1.00 90.88 478 ARG A N 1
ATOM 3544 C CA . ARG A 1 478 ? -30.177 -1.719 55.862 1.00 90.88 478 ARG A CA 1
ATOM 3545 C C . ARG A 1 478 ? -30.133 -1.023 54.505 1.00 90.88 478 ARG A C 1
ATOM 3547 O O . ARG A 1 478 ? -29.553 0.056 54.388 1.00 90.88 478 ARG A O 1
ATOM 3554 N N . ASP A 1 479 ? -30.755 -1.617 53.493 1.00 90.69 479 ASP A N 1
ATOM 3555 C CA . ASP A 1 479 ? -30.524 -1.223 52.103 1.00 90.69 479 ASP A CA 1
ATOM 3556 C C . ASP A 1 479 ? -31.439 -0.072 51.654 1.00 90.69 479 ASP A C 1
ATOM 3558 O O . ASP A 1 479 ? -30.997 0.795 50.896 1.00 90.69 479 ASP A O 1
ATOM 3562 N N . LEU A 1 480 ? -32.623 0.092 52.264 1.00 89.06 480 LEU A N 1
ATOM 3563 C CA . LEU A 1 480 ? -33.378 1.355 52.185 1.00 89.06 480 LEU A CA 1
ATOM 3564 C C . LEU A 1 480 ? -32.637 2.540 52.830 1.00 89.06 480 LEU A C 1
ATOM 3566 O O . LEU A 1 480 ? -32.858 3.685 52.433 1.00 89.06 480 LEU A O 1
ATOM 3570 N N . GLY A 1 481 ? -31.724 2.296 53.775 1.00 84.38 481 GLY A N 1
ATOM 3571 C CA . GLY A 1 481 ? -30.905 3.336 54.406 1.00 84.38 481 GLY A CA 1
ATOM 3572 C C . GLY A 1 481 ? -29.737 3.840 53.547 1.00 84.38 481 GLY A C 1
ATOM 3573 O O . GLY A 1 481 ? -29.229 4.935 53.791 1.00 84.38 481 GLY A O 1
ATOM 3574 N N . ARG A 1 482 ? -29.303 3.087 52.525 1.00 89.69 482 ARG A N 1
ATOM 3575 C CA . ARG A 1 482 ? -28.138 3.453 51.697 1.00 89.69 482 ARG A CA 1
ATOM 3576 C C . ARG A 1 482 ? -28.418 4.683 50.835 1.00 89.69 482 ARG A C 1
ATOM 3578 O O . ARG A 1 482 ? -29.494 4.810 50.248 1.00 89.69 482 ARG A O 1
ATOM 3585 N N . ARG A 1 483 ? -27.444 5.589 50.715 1.00 90.31 483 ARG A N 1
ATOM 3586 C CA . ARG A 1 483 ? -27.507 6.683 49.732 1.00 90.31 483 ARG A CA 1
ATOM 3587 C C . ARG A 1 483 ? -27.345 6.100 48.328 1.00 90.31 483 ARG A C 1
ATOM 3589 O O . ARG A 1 483 ? -26.480 5.258 48.120 1.00 90.31 483 ARG A O 1
ATOM 3596 N N . VAL A 1 484 ? -28.165 6.567 47.392 1.00 91.69 484 VAL A N 1
ATOM 3597 C CA . VAL A 1 484 ? -28.099 6.204 45.970 1.00 91.69 484 VAL A CA 1
ATOM 3598 C C . VAL A 1 484 ? -27.996 7.479 45.122 1.00 91.69 484 VAL A C 1
ATOM 3600 O O . VAL A 1 484 ? -28.419 8.540 45.595 1.00 91.69 484 VAL A O 1
ATOM 3603 N N . PRO A 1 485 ? -27.453 7.421 43.893 1.00 91.12 485 PRO A N 1
ATOM 3604 C CA . PRO A 1 485 ? -27.418 8.570 42.994 1.00 91.12 485 PRO A CA 1
ATOM 3605 C C . PRO A 1 485 ? -28.827 9.128 42.711 1.00 91.12 485 PRO A C 1
ATOM 3607 O O . PRO A 1 485 ? -29.765 8.340 42.551 1.00 91.12 485 PRO A O 1
ATOM 3610 N N . PRO A 1 486 ? -29.000 10.458 42.551 1.00 91.38 486 PRO A N 1
ATOM 3611 C CA . PRO A 1 486 ? -30.312 11.071 42.310 1.00 91.38 486 PRO A CA 1
ATOM 3612 C C . PRO A 1 486 ? -31.083 10.472 41.125 1.00 91.38 486 PRO A C 1
ATOM 3614 O O . PRO A 1 486 ? -32.308 10.396 41.154 1.00 91.38 486 PRO A O 1
ATOM 3617 N N . ALA A 1 487 ? -30.368 9.997 40.101 1.00 89.88 487 ALA A N 1
ATOM 3618 C CA . ALA A 1 487 ? -30.954 9.413 38.900 1.00 89.88 487 ALA A CA 1
ATOM 3619 C C . ALA A 1 487 ? -31.730 8.100 39.154 1.00 89.88 487 ALA A C 1
ATOM 3621 O O . ALA A 1 487 ? -32.709 7.847 38.459 1.00 89.88 487 ALA A O 1
ATOM 3622 N N . VAL A 1 488 ? -31.358 7.292 40.161 1.00 93.94 488 VAL A N 1
ATOM 3623 C CA . VAL A 1 488 ? -32.093 6.057 40.528 1.00 93.94 488 VAL A CA 1
ATOM 3624 C C . VAL A 1 488 ? -33.065 6.248 41.697 1.00 93.94 488 VAL A C 1
ATOM 3626 O O . VAL A 1 488 ? -33.776 5.314 42.069 1.00 93.94 488 VAL A O 1
ATOM 3629 N N . GLN A 1 489 ? -33.125 7.447 42.288 1.00 93.06 489 GLN A N 1
ATOM 3630 C CA . GLN A 1 489 ? -33.919 7.713 43.492 1.00 93.06 489 GLN A CA 1
ATOM 3631 C C . GLN A 1 489 ? -35.406 7.357 43.297 1.00 93.06 489 GLN A C 1
ATOM 3633 O O . GLN A 1 489 ? -36.005 6.745 44.176 1.00 93.06 489 GLN A O 1
ATOM 3638 N N . ARG A 1 490 ? -35.965 7.598 42.100 1.00 93.06 490 ARG A N 1
ATOM 3639 C CA . ARG A 1 490 ? -37.343 7.204 41.739 1.00 93.06 490 ARG A CA 1
ATOM 3640 C C . ARG A 1 490 ? -37.602 5.697 41.879 1.00 93.06 490 ARG A C 1
ATOM 3642 O O . ARG A 1 490 ? -38.652 5.308 42.381 1.00 93.06 490 ARG A O 1
ATOM 3649 N N . HIS A 1 491 ? -36.654 4.850 41.468 1.00 92.94 491 HIS A N 1
ATOM 3650 C CA . HIS A 1 491 ? -36.770 3.394 41.618 1.00 92.94 491 HIS A CA 1
ATOM 3651 C C . HIS A 1 491 ? -36.690 2.977 43.090 1.00 92.94 491 HIS A C 1
ATOM 3653 O O . HIS A 1 491 ? -37.449 2.116 43.536 1.00 92.94 491 HIS A O 1
ATOM 3659 N N . LYS A 1 492 ? -35.827 3.638 43.870 1.00 93.69 492 LYS A N 1
ATOM 3660 C CA . LYS A 1 492 ? -35.728 3.413 45.314 1.00 93.69 492 LYS A CA 1
ATOM 3661 C C . LYS A 1 492 ? -37.018 3.794 46.051 1.00 93.69 492 LYS A C 1
ATOM 3663 O O . LYS A 1 492 ? -37.462 3.041 46.912 1.00 93.69 492 LYS A O 1
ATOM 3668 N N . ASP A 1 493 ? -37.636 4.921 45.705 1.00 92.19 493 ASP A N 1
ATOM 3669 C CA . ASP A 1 493 ? -38.889 5.375 46.325 1.00 92.19 493 ASP A CA 1
ATOM 3670 C C . ASP A 1 493 ? -40.081 4.473 45.957 1.00 92.19 493 ASP A C 1
ATOM 3672 O O . ASP A 1 493 ? -40.921 4.165 46.809 1.00 92.19 493 ASP A O 1
ATOM 3676 N N . ALA A 1 494 ? -40.114 3.953 44.724 1.00 92.44 494 ALA A N 1
ATOM 3677 C CA . ALA A 1 494 ? -41.069 2.919 44.330 1.00 92.44 494 ALA A CA 1
ATOM 3678 C C . ALA A 1 494 ? -40.891 1.637 45.170 1.00 92.44 494 ALA A C 1
ATOM 3680 O O . ALA A 1 494 ? -41.858 1.148 45.757 1.00 92.44 494 ALA A O 1
ATOM 3681 N N . LEU A 1 495 ? -39.655 1.141 45.322 1.00 93.38 495 LEU A N 1
ATOM 3682 C CA . LEU A 1 495 ? -39.358 -0.013 46.182 1.00 93.38 495 LEU A CA 1
ATOM 3683 C C . LEU A 1 495 ? -39.674 0.250 47.661 1.00 93.38 495 LEU A C 1
ATOM 3685 O O . LEU A 1 495 ? -40.158 -0.653 48.335 1.00 93.38 495 LEU A O 1
ATOM 3689 N N . ARG A 1 496 ? -39.483 1.474 48.169 1.00 93.00 496 ARG A N 1
ATOM 3690 C CA . ARG A 1 496 ? -39.894 1.869 49.530 1.00 93.00 496 ARG A CA 1
ATOM 3691 C C . ARG A 1 496 ? -41.410 1.755 49.714 1.00 93.00 496 ARG A C 1
ATOM 3693 O O . ARG A 1 496 ? -41.857 1.256 50.742 1.00 93.00 496 ARG A O 1
ATOM 3700 N N . THR A 1 497 ? -42.194 2.152 48.713 1.00 92.94 497 THR A N 1
ATOM 3701 C CA . THR A 1 497 ? -43.664 2.027 48.732 1.00 92.94 497 THR A CA 1
ATOM 3702 C C . THR A 1 497 ? -44.106 0.558 48.728 1.00 92.94 497 THR A C 1
ATOM 3704 O O . THR A 1 497 ? -44.980 0.167 49.507 1.00 92.94 497 THR A O 1
ATOM 3707 N N . VAL A 1 498 ? -43.459 -0.287 47.915 1.00 92.94 498 VAL A N 1
ATOM 3708 C CA . VAL A 1 498 ? -43.699 -1.743 47.912 1.00 92.94 498 VAL A CA 1
ATOM 3709 C C . VAL A 1 498 ? -43.303 -2.363 49.256 1.00 92.94 498 VAL A C 1
ATOM 3711 O O . VAL A 1 498 ? -44.103 -3.089 49.841 1.00 92.94 498 VAL A O 1
ATOM 3714 N N . ALA A 1 499 ? -42.127 -2.024 49.793 1.00 91.50 499 ALA A N 1
ATOM 3715 C CA . ALA A 1 499 ? -41.651 -2.497 51.092 1.00 91.50 499 ALA A CA 1
ATOM 3716 C C . ALA A 1 499 ? -42.634 -2.160 52.219 1.00 91.50 499 ALA A C 1
ATOM 3718 O O . ALA A 1 499 ? -43.005 -3.046 52.979 1.00 91.50 499 ALA A O 1
ATOM 3719 N N . LEU A 1 500 ? -43.113 -0.914 52.297 1.00 90.94 500 LEU A N 1
ATOM 3720 C CA . LEU A 1 500 ? -44.110 -0.500 53.291 1.00 90.94 500 LEU A CA 1
ATOM 3721 C C . LEU A 1 500 ? -45.431 -1.269 53.148 1.00 90.94 500 LEU A C 1
ATOM 3723 O O . LEU A 1 500 ? -46.042 -1.623 54.153 1.00 90.94 500 LEU A O 1
ATOM 3727 N N . THR A 1 501 ? -45.849 -1.580 51.919 1.00 91.62 501 THR A N 1
ATOM 3728 C CA . THR A 1 501 ? -47.064 -2.371 51.659 1.00 91.62 501 THR A CA 1
ATOM 3729 C C . THR A 1 501 ? -46.902 -3.825 52.121 1.00 91.62 501 THR A C 1
ATOM 3731 O O . THR A 1 501 ? -47.795 -4.365 52.773 1.00 91.62 501 THR A O 1
ATOM 3734 N N . VAL A 1 502 ? -45.752 -4.448 51.837 1.00 91.25 502 VAL A N 1
ATOM 3735 C CA . VAL A 1 502 ? -45.423 -5.815 52.284 1.00 91.25 502 VAL A CA 1
ATOM 3736 C C . VAL A 1 502 ? -45.281 -5.870 53.806 1.00 91.25 502 VAL A C 1
ATOM 3738 O O . VAL A 1 502 ? -45.944 -6.685 54.440 1.00 91.25 502 VAL A O 1
ATOM 3741 N N . LEU A 1 503 ? -44.496 -4.967 54.403 1.00 88.81 503 LEU A N 1
ATOM 3742 C CA . LEU A 1 503 ? -44.301 -4.877 55.854 1.00 88.81 503 LEU A CA 1
ATOM 3743 C C . LEU A 1 503 ? -45.627 -4.669 56.591 1.00 88.81 503 LEU A C 1
ATOM 3745 O O . LEU A 1 503 ? -45.852 -5.314 57.609 1.00 88.81 503 LEU A O 1
ATOM 3749 N N . ARG A 1 504 ? -46.525 -3.821 56.069 1.00 89.62 504 ARG A N 1
ATOM 3750 C CA . ARG A 1 504 ? -47.861 -3.630 56.646 1.00 89.62 504 ARG A CA 1
ATOM 3751 C C . ARG A 1 504 ? -48.692 -4.910 56.595 1.00 89.62 504 ARG A C 1
ATOM 3753 O O . ARG A 1 504 ? -49.240 -5.298 57.615 1.00 89.62 504 ARG A O 1
ATOM 3760 N N . LYS A 1 505 ? -48.745 -5.592 55.446 1.00 91.12 505 LYS A N 1
ATOM 3761 C CA . LYS A 1 505 ? -49.485 -6.857 55.305 1.00 91.12 505 LYS A CA 1
ATOM 3762 C C . LYS A 1 505 ? -48.961 -7.937 56.263 1.00 91.12 505 LYS A C 1
ATOM 3764 O O . LYS A 1 505 ? -49.747 -8.641 56.887 1.00 91.12 505 LYS A O 1
ATOM 3769 N N . GLU A 1 506 ? -47.642 -8.054 56.384 1.00 90.81 506 GLU A N 1
ATOM 3770 C CA . GLU A 1 506 ? -46.968 -8.986 57.297 1.00 90.81 506 GLU A CA 1
ATOM 3771 C C . GLU A 1 506 ? -47.206 -8.634 58.773 1.00 90.81 506 GLU A C 1
ATOM 3773 O O . GLU A 1 506 ? -47.341 -9.527 59.612 1.00 90.81 506 GLU A O 1
ATOM 3778 N N . LEU A 1 507 ? -47.294 -7.340 59.095 1.00 87.62 507 LEU A N 1
ATOM 3779 C CA . LEU A 1 507 ? -47.624 -6.837 60.428 1.00 87.62 507 LEU A CA 1
ATOM 3780 C C . LEU A 1 507 ? -49.092 -7.117 60.776 1.00 87.62 507 LEU A C 1
ATOM 3782 O O . LEU A 1 507 ? -49.357 -7.667 61.842 1.00 87.62 507 LEU A O 1
ATOM 3786 N N . ASP A 1 508 ? -50.023 -6.839 59.861 1.00 86.94 508 ASP A N 1
ATOM 3787 C CA . ASP A 1 508 ? -51.450 -7.150 60.003 1.00 86.94 508 ASP A CA 1
ATOM 3788 C C . ASP A 1 508 ? -51.667 -8.671 60.186 1.00 86.94 508 ASP A C 1
ATOM 3790 O O . ASP A 1 508 ? -52.394 -9.096 61.089 1.00 86.94 508 ASP A O 1
ATOM 3794 N N . GLN A 1 509 ? -50.969 -9.510 59.405 1.00 91.38 509 GLN A N 1
ATOM 3795 C CA . GLN A 1 509 ? -50.986 -10.969 59.573 1.00 91.38 509 GLN A CA 1
ATOM 3796 C C . GLN A 1 509 ? -50.407 -11.396 60.930 1.00 91.38 509 GLN A C 1
ATOM 3798 O O . GLN A 1 509 ? -51.034 -12.182 61.639 1.00 91.38 509 GLN A O 1
ATOM 3803 N N . SER A 1 510 ? -49.252 -10.854 61.330 1.00 88.00 510 SER A N 1
ATOM 3804 C CA . SER A 1 510 ? -48.635 -11.160 62.630 1.00 88.00 510 SER A CA 1
ATOM 3805 C C . SER A 1 510 ? -49.523 -10.719 63.802 1.00 88.00 510 SER A C 1
ATOM 3807 O O . SER A 1 510 ? -49.564 -11.389 64.832 1.00 88.00 510 SER A O 1
ATOM 3809 N N . HIS A 1 511 ? -50.286 -9.629 63.657 1.00 85.44 511 HIS A N 1
ATOM 3810 C CA . HIS A 1 511 ? -51.276 -9.207 64.647 1.00 85.44 511 HIS A CA 1
ATOM 3811 C C . HIS A 1 511 ? -52.476 -10.158 64.736 1.00 85.44 511 HIS A C 1
ATOM 3813 O O . HIS A 1 511 ? -52.895 -10.450 65.856 1.00 85.44 511 HIS A O 1
ATOM 3819 N N . SER A 1 512 ? -52.995 -10.679 63.617 1.00 87.06 512 SER A N 1
ATOM 3820 C CA . SER A 1 512 ? -54.053 -11.704 63.650 1.00 87.06 512 SER A CA 1
ATOM 3821 C C . SER A 1 512 ? -53.535 -13.025 64.228 1.00 87.06 512 SER A C 1
ATOM 3823 O O . SER A 1 512 ? -54.120 -13.536 65.177 1.00 87.06 512 SER A O 1
ATOM 3825 N N . GLU A 1 513 ? -52.374 -13.527 63.791 1.00 88.69 513 GLU A N 1
ATOM 3826 C CA . GLU A 1 513 ? -51.765 -14.752 64.345 1.00 88.69 513 GLU A CA 1
ATOM 3827 C C . GLU A 1 513 ? -51.459 -14.651 65.850 1.00 88.69 513 GLU A C 1
ATOM 3829 O O . GLU A 1 513 ? -51.459 -15.657 66.563 1.00 88.69 513 GLU A O 1
ATOM 3834 N N . ARG A 1 514 ? -51.224 -13.439 66.362 1.00 84.69 514 ARG A N 1
ATOM 3835 C CA . ARG A 1 514 ? -51.050 -13.166 67.794 1.00 84.69 514 ARG A CA 1
ATOM 3836 C C . ARG A 1 514 ? -52.353 -13.283 68.592 1.00 84.69 514 ARG A C 1
ATOM 3838 O O . ARG A 1 514 ? -52.303 -13.712 69.744 1.00 84.69 514 ARG A O 1
ATOM 3845 N N . VAL A 1 515 ? -53.488 -12.891 68.014 1.00 84.06 515 VAL A N 1
ATOM 3846 C CA . VAL A 1 515 ? -54.808 -12.947 68.668 1.00 84.06 515 VAL A CA 1
ATOM 3847 C C . VAL A 1 515 ? -55.422 -14.340 68.508 1.00 84.06 515 VAL A C 1
ATOM 3849 O O . VAL A 1 515 ? -55.738 -14.993 69.502 1.00 84.06 515 VAL A O 1
ATOM 3852 N N . ASP A 1 516 ? -55.493 -14.820 67.267 1.00 87.25 516 ASP A N 1
ATOM 3853 C CA . ASP A 1 516 ? -56.242 -16.011 66.846 1.00 87.25 516 ASP A CA 1
ATOM 3854 C C . ASP A 1 516 ? -55.372 -17.285 66.759 1.00 87.25 516 ASP A C 1
ATOM 3856 O O . ASP A 1 516 ? -55.839 -18.356 66.368 1.00 87.25 516 ASP A O 1
ATOM 3860 N N . GLY A 1 517 ? -54.081 -17.188 67.099 1.00 87.44 517 GLY A N 1
ATOM 3861 C CA . GLY A 1 517 ? -53.121 -18.284 66.968 1.00 87.44 517 GLY A CA 1
ATOM 3862 C C . GLY A 1 517 ? -53.458 -19.508 67.839 1.00 87.44 517 GLY A C 1
ATOM 3863 O O . GLY A 1 517 ? -53.723 -19.355 69.033 1.00 87.44 517 GLY A O 1
ATOM 3864 N N . PRO A 1 518 ? -53.360 -20.744 67.302 1.00 84.31 518 PRO A N 1
ATOM 3865 C CA . PRO A 1 518 ? -53.874 -21.958 67.952 1.00 84.31 518 PRO A CA 1
ATOM 3866 C C . PRO A 1 518 ? -53.049 -22.467 69.150 1.00 84.31 518 PRO A C 1
ATOM 3868 O O . PRO A 1 518 ? -53.394 -23.492 69.729 1.00 84.31 518 PRO A O 1
ATOM 3871 N N . SER A 1 519 ? -51.950 -21.799 69.511 1.00 86.88 519 SER A N 1
ATOM 3872 C CA . SER A 1 519 ? -51.140 -22.101 70.700 1.00 86.88 519 SER A CA 1
ATOM 3873 C C . SER A 1 519 ? -50.415 -20.852 71.199 1.00 86.88 519 SER A C 1
ATOM 3875 O O . SER A 1 519 ? -50.089 -19.954 70.414 1.00 86.88 519 SER A O 1
ATOM 3877 N N . ALA A 1 520 ? -50.118 -20.769 72.497 1.00 79.62 520 ALA A N 1
ATOM 3878 C CA . ALA A 1 520 ? -49.355 -19.662 73.072 1.00 79.62 520 ALA A CA 1
ATOM 3879 C C . ALA A 1 520 ? -47.950 -19.538 72.460 1.00 79.62 520 ALA A C 1
ATOM 3881 O O . ALA A 1 520 ? -47.487 -18.421 72.247 1.00 79.62 520 ALA A O 1
ATOM 3882 N N . ALA A 1 521 ? -47.306 -20.652 72.089 1.00 81.00 521 ALA A N 1
ATOM 3883 C CA . ALA A 1 521 ? -46.009 -20.633 71.410 1.00 81.00 521 ALA A CA 1
ATOM 3884 C C . ALA A 1 521 ? -46.064 -19.887 70.060 1.00 81.00 521 ALA A C 1
ATOM 3886 O O . ALA A 1 521 ? -45.223 -19.023 69.799 1.00 81.00 521 ALA A O 1
ATOM 3887 N N . ARG A 1 522 ? -47.090 -20.146 69.229 1.00 83.50 522 ARG A N 1
ATOM 3888 C CA . ARG A 1 522 ? -47.293 -19.396 67.975 1.00 83.50 522 ARG A CA 1
ATOM 3889 C C . ARG A 1 522 ? -47.633 -17.932 68.242 1.00 83.50 522 ARG A C 1
ATOM 3891 O O . ARG A 1 522 ? -47.023 -17.063 67.629 1.00 83.50 522 ARG A O 1
ATOM 3898 N N . ARG A 1 523 ? -48.524 -17.648 69.198 1.00 84.62 523 ARG A N 1
ATOM 3899 C CA . ARG A 1 523 ? -48.899 -16.269 69.566 1.00 84.62 523 ARG A CA 1
ATOM 3900 C C . ARG A 1 523 ? -47.701 -15.453 70.074 1.00 84.62 523 ARG A C 1
ATOM 3902 O O . ARG A 1 523 ? -47.555 -14.285 69.721 1.00 84.62 523 ARG A O 1
ATOM 3909 N N . GLN A 1 524 ? -46.793 -16.074 70.831 1.00 84.94 524 GLN A N 1
ATOM 3910 C CA . GLN A 1 524 ? -45.544 -15.457 71.285 1.00 84.94 524 GLN A CA 1
ATOM 3911 C C . GLN A 1 524 ? -44.563 -15.202 70.128 1.00 84.94 524 GLN A C 1
ATOM 3913 O O . GLN A 1 524 ? -43.931 -14.145 70.086 1.00 84.94 524 GLN A O 1
ATOM 3918 N N . GLN A 1 525 ? -44.429 -16.140 69.184 1.00 88.19 525 GLN A N 1
ATOM 3919 C CA . GLN A 1 525 ? -43.594 -15.953 67.993 1.00 88.19 525 GLN A CA 1
ATOM 3920 C C . GLN A 1 525 ? -44.142 -14.833 67.092 1.00 88.19 525 GLN A C 1
ATOM 3922 O O . GLN A 1 525 ? -43.371 -13.985 66.642 1.00 88.19 525 GLN A O 1
ATOM 3927 N N . ALA A 1 526 ? -45.462 -14.783 66.900 1.00 85.81 526 ALA A N 1
ATOM 3928 C CA . ALA A 1 526 ? -46.149 -13.731 66.158 1.00 85.81 526 ALA A CA 1
ATOM 3929 C C . ALA A 1 526 ? -45.967 -12.346 66.811 1.00 85.81 526 ALA A C 1
ATOM 3931 O O . ALA A 1 526 ? -45.654 -11.385 66.112 1.00 85.81 526 ALA A O 1
ATOM 3932 N N . LEU A 1 527 ? -46.044 -12.238 68.148 1.00 85.19 527 LEU A N 1
ATOM 3933 C CA . LEU A 1 527 ? -45.742 -10.984 68.856 1.00 85.19 527 LEU A CA 1
ATOM 3934 C C . LEU A 1 527 ? -44.286 -10.532 68.651 1.00 85.19 527 LEU A C 1
ATOM 3936 O O . LEU A 1 527 ? -44.058 -9.363 68.348 1.00 85.19 527 LEU A O 1
ATOM 3940 N N . LYS A 1 528 ? -43.298 -11.433 68.768 1.00 87.38 528 LYS A N 1
ATOM 3941 C CA . LYS A 1 528 ? -41.887 -11.083 68.504 1.00 87.38 528 LYS A CA 1
ATOM 3942 C C . LYS A 1 528 ? -41.696 -10.557 67.078 1.00 87.38 528 LYS A C 1
ATOM 3944 O O . LYS A 1 528 ? -41.104 -9.496 66.898 1.00 87.38 528 LYS A O 1
ATOM 3949 N N . ARG A 1 529 ? -42.267 -11.252 66.087 1.00 87.69 529 ARG A N 1
ATOM 3950 C CA . ARG A 1 529 ? -42.226 -10.845 64.674 1.00 87.69 529 ARG A CA 1
ATOM 3951 C C . ARG A 1 529 ? -42.911 -9.493 64.448 1.00 87.69 529 ARG A C 1
ATOM 3953 O O . ARG A 1 529 ? -42.357 -8.665 63.736 1.00 87.69 529 ARG A O 1
ATOM 3960 N N . ALA A 1 530 ? -44.054 -9.229 65.085 1.00 85.62 530 ALA A N 1
ATOM 3961 C CA . ALA A 1 530 ? -44.746 -7.938 65.008 1.00 85.62 530 ALA A CA 1
ATOM 3962 C C . ALA A 1 530 ? -43.908 -6.776 65.586 1.00 85.62 530 ALA A C 1
ATOM 3964 O O . ALA A 1 530 ? -43.842 -5.702 64.987 1.00 85.62 530 ALA A O 1
ATOM 3965 N N . ILE A 1 531 ? -43.214 -6.994 66.710 1.00 85.25 531 ILE A N 1
ATOM 3966 C CA . ILE A 1 531 ? -42.300 -6.002 67.307 1.00 85.25 531 ILE A CA 1
ATOM 3967 C C . ILE A 1 531 ? -41.128 -5.695 66.356 1.00 85.25 531 ILE A C 1
ATOM 3969 O O . ILE A 1 531 ? -40.793 -4.528 66.143 1.00 85.25 531 ILE A O 1
ATOM 3973 N N . GLU A 1 532 ? -40.516 -6.720 65.758 1.00 87.00 532 GLU A N 1
ATOM 3974 C CA . GLU A 1 532 ? -39.427 -6.559 64.781 1.00 87.00 532 GLU A CA 1
ATOM 3975 C C . GLU A 1 532 ? -39.900 -5.855 63.497 1.00 87.00 532 GLU A C 1
ATOM 3977 O O . GLU A 1 532 ? -39.245 -4.920 63.026 1.00 87.00 532 GLU A O 1
ATOM 3982 N N . LEU A 1 533 ? -41.068 -6.246 62.973 1.00 86.06 533 LEU A N 1
ATOM 3983 C CA . LEU A 1 533 ? -41.724 -5.614 61.825 1.00 86.06 533 LEU A CA 1
ATOM 3984 C C . LEU A 1 533 ? -41.982 -4.126 62.070 1.00 86.06 533 LEU A C 1
ATOM 3986 O O . LEU A 1 533 ? -41.668 -3.313 61.201 1.00 86.06 533 LEU A O 1
ATOM 3990 N N . THR A 1 534 ? -42.504 -3.754 63.243 1.00 84.56 534 THR A N 1
ATOM 3991 C CA . THR A 1 534 ? -42.838 -2.349 63.524 1.00 84.56 534 THR A CA 1
ATOM 3992 C C . THR A 1 534 ? -41.582 -1.488 63.653 1.00 84.56 534 THR A C 1
ATOM 3994 O O . THR A 1 534 ? -41.511 -0.439 63.020 1.00 84.56 534 THR A O 1
ATOM 3997 N N . LYS A 1 535 ? -40.533 -1.977 64.331 1.00 86.12 535 LYS A N 1
ATOM 3998 C CA . LYS A 1 535 ? -39.232 -1.280 64.423 1.00 86.12 535 LYS A CA 1
ATOM 39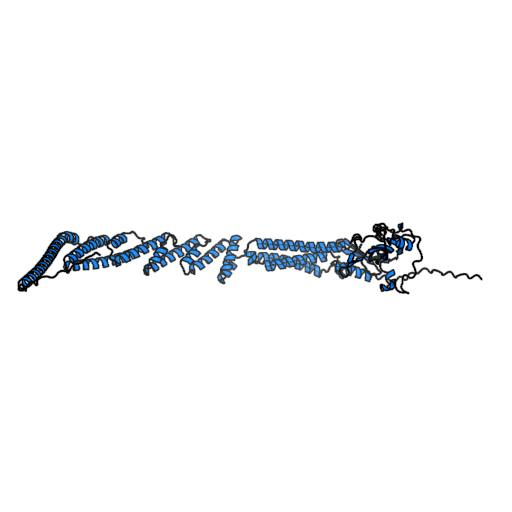99 C C . LYS A 1 535 ? -38.594 -1.040 63.051 1.00 86.12 535 LYS A C 1
ATOM 4001 O O . LYS A 1 535 ? -37.958 -0.009 62.826 1.00 86.12 535 LYS A O 1
ATOM 4006 N N . VAL A 1 536 ? -38.761 -1.973 62.110 1.00 86.56 536 VAL A N 1
ATOM 4007 C CA . VAL A 1 536 ? -38.320 -1.779 60.720 1.00 86.56 536 VAL A CA 1
ATOM 4008 C C . VAL A 1 536 ? -39.239 -0.826 59.960 1.00 86.56 536 VAL A C 1
ATOM 4010 O O . VAL A 1 536 ? -38.733 0.034 59.241 1.00 86.56 536 VAL A O 1
ATOM 4013 N N . TYR A 1 537 ? -40.556 -0.915 60.141 1.00 85.06 537 TYR A N 1
ATOM 4014 C CA . TYR A 1 537 ? -41.513 -0.011 59.506 1.00 85.06 537 TYR A CA 1
ATOM 4015 C C . TYR A 1 537 ? -41.271 1.450 59.918 1.00 85.06 537 TYR A C 1
ATOM 4017 O O . TYR A 1 537 ? -41.114 2.294 59.041 1.00 85.06 537 TYR A O 1
ATOM 4025 N N . GLU A 1 538 ? -41.144 1.741 61.216 1.00 85.12 538 GLU A N 1
ATOM 4026 C CA . GLU A 1 538 ? -40.830 3.073 61.768 1.00 85.12 538 GLU A CA 1
ATOM 4027 C C . GLU A 1 538 ? -39.519 3.631 61.207 1.00 85.12 538 GLU A C 1
ATOM 4029 O O . GLU A 1 538 ? -39.447 4.776 60.757 1.00 85.12 538 GLU A O 1
ATOM 4034 N N . LYS A 1 539 ? -38.475 2.795 61.149 1.00 86.19 539 LYS A N 1
ATOM 4035 C CA . LYS A 1 539 ? -37.185 3.163 60.553 1.00 86.19 539 LYS A CA 1
ATOM 4036 C C . LYS A 1 539 ? -37.289 3.449 59.048 1.00 86.19 539 LYS A C 1
ATOM 4038 O O . LYS A 1 539 ? -36.514 4.254 58.530 1.00 86.19 539 LYS A O 1
ATOM 4043 N N . VAL A 1 540 ? -38.219 2.807 58.337 1.00 84.00 540 VAL A N 1
ATOM 4044 C CA . VAL A 1 540 ? -38.447 3.013 56.897 1.00 84.00 540 VAL A CA 1
ATOM 4045 C C . VAL A 1 540 ? -39.376 4.198 56.616 1.00 84.00 540 VAL A C 1
ATOM 4047 O O . VAL A 1 540 ? -39.172 4.878 55.607 1.00 84.00 540 VAL A O 1
ATOM 4050 N N . THR A 1 541 ? -40.365 4.499 57.457 1.00 83.56 541 THR A N 1
ATOM 4051 C CA . THR A 1 541 ? -41.212 5.698 57.309 1.00 83.56 541 THR A CA 1
ATOM 4052 C C . THR A 1 541 ? -40.509 6.962 57.790 1.00 83.56 541 THR A C 1
ATOM 4054 O O . THR A 1 541 ? -40.660 8.005 57.156 1.00 83.56 541 THR A O 1
ATOM 4057 N N . GLY A 1 542 ? -39.721 6.873 58.865 1.00 77.25 542 GLY A N 1
ATOM 4058 C CA . GLY A 1 542 ? -39.262 8.034 59.631 1.00 77.25 542 GLY A CA 1
ATOM 4059 C C . GLY A 1 542 ? -40.371 8.662 60.486 1.00 77.25 542 GLY A C 1
ATOM 4060 O O . GLY A 1 542 ? -40.201 9.774 60.976 1.00 77.25 542 GLY A O 1
ATOM 4061 N N . ALA A 1 543 ? -41.500 7.968 60.636 1.00 70.75 543 ALA A N 1
ATOM 4062 C CA . ALA A 1 543 ? -42.614 8.354 61.488 1.00 70.75 543 ALA A CA 1
ATOM 4063 C C . ALA A 1 543 ? -42.806 7.263 62.542 1.00 70.75 543 ALA A C 1
ATOM 4065 O O . ALA A 1 543 ? -42.967 6.095 62.176 1.00 70.75 543 ALA A O 1
ATOM 4066 N N . GLU A 1 544 ? -42.809 7.649 63.819 1.00 63.47 544 GLU A N 1
ATOM 4067 C CA . GLU A 1 544 ? -43.282 6.779 64.897 1.00 63.47 544 GLU A CA 1
ATOM 4068 C C . GLU A 1 544 ? -44.700 6.320 64.557 1.00 63.47 544 GLU A C 1
ATOM 4070 O O . GLU A 1 544 ? -45.569 7.137 64.225 1.00 63.47 544 GLU A O 1
ATOM 4075 N N . LEU A 1 545 ? -44.941 5.009 64.614 1.00 56.41 545 LEU A N 1
ATOM 4076 C CA . LEU A 1 545 ? -46.315 4.546 64.653 1.00 56.41 545 LEU A CA 1
ATOM 4077 C C . LEU A 1 545 ? -46.906 4.893 66.018 1.00 56.41 545 LEU A C 1
ATOM 4079 O O . LEU A 1 545 ? -46.223 4.916 67.038 1.00 56.41 545 LEU A O 1
ATOM 4083 N N . VAL A 1 546 ? -48.214 5.148 65.992 1.00 50.31 546 VAL A N 1
ATOM 4084 C CA . VAL A 1 546 ? -49.120 5.287 67.141 1.00 50.31 546 VAL A CA 1
ATOM 4085 C C . VAL A 1 546 ? -48.660 4.406 68.324 1.00 50.31 546 VAL A C 1
ATOM 4087 O O . VAL A 1 546 ? -48.354 3.239 68.074 1.00 50.31 546 VAL A O 1
ATOM 4090 N N . PRO A 1 547 ? -48.655 4.904 69.586 1.00 51.62 547 PRO A N 1
ATOM 4091 C CA . PRO A 1 547 ? -47.894 4.380 70.746 1.00 51.62 547 PRO A CA 1
ATOM 4092 C C . PRO A 1 547 ? -48.088 2.910 71.178 1.00 51.62 547 PRO A C 1
ATOM 4094 O O . PRO A 1 547 ? -47.489 2.476 72.163 1.00 51.62 547 PRO A O 1
ATOM 4097 N N . GLY A 1 548 ? -48.856 2.118 70.433 1.00 51.69 548 GLY A N 1
ATOM 4098 C CA . GLY A 1 548 ? -49.120 0.714 70.702 1.00 51.69 548 GLY A CA 1
ATOM 4099 C C . GLY A 1 548 ? -47.868 -0.146 70.884 1.00 51.69 548 GLY A C 1
ATOM 4100 O O . GLY A 1 548 ? -47.919 -1.042 71.708 1.00 51.69 548 GLY A O 1
ATOM 4101 N N . VAL A 1 549 ? -46.727 0.096 70.218 1.00 52.72 549 VAL A N 1
ATOM 4102 C CA . VAL A 1 549 ? -45.531 -0.771 70.387 1.00 52.72 549 VAL A CA 1
ATOM 4103 C C . VAL A 1 549 ? -45.031 -0.785 71.837 1.00 52.72 549 VAL A C 1
ATOM 4105 O O . VAL A 1 549 ? -44.720 -1.849 72.371 1.00 52.72 549 VAL A O 1
ATOM 4108 N N . ALA A 1 550 ? -45.014 0.374 72.500 1.00 52.91 550 ALA A N 1
ATOM 4109 C CA . ALA A 1 550 ? -44.557 0.501 73.883 1.00 52.91 550 ALA A CA 1
ATOM 4110 C C . ALA A 1 550 ? -45.538 -0.115 74.903 1.00 52.91 550 ALA A C 1
ATOM 4112 O O . ALA A 1 550 ? -45.119 -0.538 75.984 1.00 52.91 550 ALA A O 1
ATOM 4113 N N . GLU A 1 551 ? -46.828 -0.186 74.561 1.00 56.06 551 GLU A N 1
ATOM 4114 C CA . GLU A 1 551 ? -47.870 -0.844 75.362 1.00 56.06 551 GLU A CA 1
ATOM 4115 C C . GLU A 1 551 ? -47.889 -2.370 75.112 1.00 56.06 551 GLU A C 1
ATOM 4117 O O . GLU A 1 551 ? -47.881 -3.160 76.062 1.00 56.06 551 GLU A O 1
ATOM 4122 N N . LEU A 1 552 ? -47.783 -2.787 73.842 1.00 57.22 552 LEU A N 1
ATOM 4123 C CA . LEU A 1 552 ? -47.667 -4.175 73.369 1.00 57.22 552 LEU A CA 1
ATOM 4124 C C . LEU A 1 552 ? -46.442 -4.894 73.959 1.00 57.22 552 LEU A C 1
ATOM 4126 O O . LEU A 1 552 ? -46.532 -6.072 74.310 1.00 57.22 552 LEU A O 1
ATOM 4130 N N . GLU A 1 553 ? -45.299 -4.210 74.087 1.00 60.84 553 GLU A N 1
ATOM 4131 C CA . GLU A 1 553 ? -44.087 -4.792 74.682 1.00 60.84 553 GLU A CA 1
ATOM 4132 C C . GLU A 1 553 ? -44.219 -5.073 76.190 1.00 60.84 553 GLU A C 1
ATOM 4134 O O . GLU A 1 553 ? -43.509 -5.940 76.699 1.00 60.84 553 GLU A O 1
ATOM 4139 N N . LYS A 1 554 ? -45.104 -4.385 76.927 1.00 59.94 554 LYS A N 1
ATOM 4140 C CA . LYS A 1 554 ? -45.165 -4.499 78.397 1.00 59.94 554 LYS A CA 1
ATOM 4141 C C . LYS A 1 554 ? -46.284 -5.398 78.910 1.00 59.94 554 LYS A C 1
ATOM 4143 O O . LYS A 1 554 ? -45.996 -6.310 79.684 1.00 59.94 554 LYS A O 1
ATOM 4148 N N . GLU A 1 555 ? -47.536 -5.177 78.510 1.00 61.41 555 GLU A N 1
ATOM 4149 C CA . GLU A 1 555 ? -48.648 -5.988 79.036 1.00 61.41 555 GLU A CA 1
ATOM 4150 C C . GLU A 1 555 ? -48.796 -7.330 78.314 1.00 61.41 555 GLU A C 1
ATOM 4152 O O . GLU A 1 555 ? -48.925 -8.371 78.964 1.00 61.41 555 GLU A O 1
ATOM 4157 N N . ASP A 1 556 ? -48.740 -7.339 76.981 1.00 60.47 556 ASP A N 1
ATOM 4158 C CA . ASP A 1 556 ? -49.035 -8.554 76.216 1.00 60.47 556 ASP A CA 1
ATOM 4159 C C . ASP A 1 556 ? -47.897 -9.581 76.258 1.00 60.47 556 ASP A C 1
ATOM 4161 O O . ASP A 1 556 ? -48.177 -10.781 76.259 1.00 60.47 556 ASP A O 1
ATOM 4165 N N . ILE A 1 557 ? -46.630 -9.156 76.390 1.00 61.97 557 ILE A N 1
ATOM 4166 C CA . ILE A 1 557 ? -45.521 -10.095 76.648 1.00 61.97 557 ILE A CA 1
ATOM 4167 C C . ILE A 1 557 ? -45.763 -10.851 77.958 1.00 61.97 557 ILE A C 1
ATOM 4169 O O . ILE A 1 557 ? -45.657 -12.076 77.968 1.00 61.97 557 ILE A O 1
ATOM 4173 N N . TRP A 1 558 ? -46.121 -10.155 79.045 1.00 67.94 558 TRP A N 1
ATOM 4174 C CA . TRP A 1 558 ? -46.359 -10.787 80.346 1.00 67.94 558 TRP A CA 1
ATOM 4175 C C . TRP A 1 558 ? -47.562 -11.737 80.301 1.00 67.94 558 TRP A C 1
ATOM 4177 O O . TRP A 1 558 ? -47.444 -12.896 80.703 1.00 67.94 558 TRP A O 1
ATOM 4187 N N . ARG A 1 559 ? -48.692 -11.291 79.730 1.00 68.69 559 ARG A N 1
ATOM 4188 C CA . ARG A 1 559 ? -49.915 -12.104 79.598 1.00 68.69 559 ARG A CA 1
ATOM 4189 C C . ARG A 1 559 ? -49.693 -13.353 78.736 1.00 68.69 559 ARG A C 1
ATOM 4191 O O . ARG A 1 559 ? -50.168 -14.428 79.097 1.00 68.69 559 ARG A O 1
ATOM 4198 N N . LEU A 1 560 ? -48.940 -13.252 77.636 1.00 64.44 560 LEU A N 1
ATOM 4199 C CA . LEU A 1 560 ? -48.595 -14.409 76.799 1.00 64.44 560 LEU A CA 1
ATOM 4200 C C . LEU A 1 560 ? -47.589 -15.348 77.471 1.00 64.44 560 LEU A C 1
ATOM 4202 O O . LEU A 1 560 ? -47.687 -16.556 77.275 1.00 64.44 560 LEU A O 1
ATOM 4206 N N . TRP A 1 561 ? -46.659 -14.838 78.285 1.00 67.06 561 TRP A N 1
ATOM 4207 C CA . TRP A 1 561 ? -45.758 -15.681 79.080 1.00 67.06 561 TRP A CA 1
ATOM 4208 C C . TRP A 1 561 ? -46.524 -16.463 80.153 1.00 67.06 561 TRP A C 1
ATOM 4210 O O . TRP A 1 561 ? -46.296 -17.657 80.336 1.00 67.06 561 TRP A O 1
ATOM 4220 N N . GLU A 1 562 ? -47.484 -15.816 80.817 1.00 75.19 562 GLU A N 1
ATOM 4221 C CA . GLU A 1 562 ? -48.351 -16.463 81.801 1.00 75.19 562 GLU A CA 1
ATOM 4222 C C . GLU A 1 562 ? -49.283 -17.500 81.141 1.00 75.19 562 GLU A C 1
ATOM 4224 O O . GLU A 1 562 ? -49.451 -18.604 81.663 1.00 75.19 562 GLU A O 1
ATOM 4229 N N . ALA A 1 563 ? -49.839 -17.192 79.963 1.00 69.75 563 ALA A N 1
ATOM 4230 C CA . ALA A 1 563 ? -50.644 -18.124 79.172 1.00 69.75 563 ALA A CA 1
ATOM 4231 C C . ALA A 1 563 ? -49.823 -19.324 78.666 1.00 69.75 563 ALA A C 1
ATOM 4233 O O . ALA A 1 563 ? -50.265 -20.460 78.817 1.00 69.75 563 ALA A O 1
ATOM 4234 N N . ALA A 1 564 ? -48.609 -19.101 78.152 1.00 64.88 564 ALA A N 1
ATOM 4235 C CA . ALA A 1 564 ? -47.691 -20.170 77.752 1.00 64.88 564 ALA A CA 1
ATOM 4236 C C . ALA A 1 564 ? -47.274 -21.042 78.945 1.00 64.88 564 ALA A C 1
ATOM 4238 O O . ALA A 1 564 ? -47.234 -22.264 78.828 1.00 64.88 564 ALA A O 1
ATOM 4239 N N . GLY A 1 565 ? -47.035 -20.441 80.114 1.00 71.44 565 GLY A N 1
ATOM 4240 C CA . GLY A 1 565 ? -46.784 -21.174 81.355 1.00 71.44 565 GLY A CA 1
ATOM 4241 C C . GLY A 1 565 ? -47.979 -22.032 81.788 1.00 71.44 565 GLY A C 1
ATOM 4242 O O . GLY A 1 565 ? -47.788 -23.157 82.248 1.00 71.44 565 GLY A O 1
ATOM 4243 N N . LYS A 1 566 ? -49.212 -21.541 81.605 1.00 77.50 566 LYS A N 1
ATOM 4244 C CA . LYS A 1 566 ? -50.452 -22.288 81.878 1.00 77.50 566 LYS A CA 1
ATOM 4245 C C . LYS A 1 566 ? -50.687 -23.416 80.865 1.00 77.50 566 LYS A C 1
ATOM 4247 O O . LYS A 1 566 ? -51.027 -24.515 81.295 1.00 77.50 566 LYS A O 1
ATOM 4252 N N . GLU A 1 567 ? -50.457 -23.188 79.569 1.00 74.12 567 GLU A N 1
ATOM 4253 C CA . GLU A 1 567 ? -50.522 -24.222 78.520 1.00 74.12 567 GLU A CA 1
ATOM 4254 C C . GLU A 1 567 ? -49.462 -25.312 78.752 1.00 74.12 567 GLU A C 1
ATOM 4256 O O . GLU A 1 567 ? -49.820 -26.478 78.879 1.00 74.12 567 GLU A O 1
ATOM 4261 N N . ALA A 1 568 ? -48.191 -24.952 78.957 1.00 69.88 568 ALA A N 1
ATOM 4262 C CA . ALA A 1 568 ? -47.123 -25.915 79.241 1.00 69.88 568 ALA A CA 1
ATOM 4263 C C . ALA A 1 568 ? -47.369 -26.706 80.541 1.00 69.88 568 ALA A C 1
ATOM 4265 O O . ALA A 1 568 ? -47.083 -27.900 80.612 1.00 69.88 568 ALA A O 1
ATOM 4266 N N . GLN A 1 569 ? -47.945 -26.080 81.578 1.00 74.88 569 GLN A N 1
ATOM 4267 C CA . GLN A 1 569 ? -48.396 -26.806 82.771 1.00 74.88 569 GLN A CA 1
ATOM 4268 C C . GLN A 1 569 ? -49.598 -27.718 82.498 1.00 74.88 569 GLN A C 1
ATOM 4270 O O . GLN A 1 569 ? -49.710 -28.753 83.153 1.00 74.88 569 GLN A O 1
ATOM 4275 N N . ALA A 1 570 ? -50.505 -27.354 81.590 1.00 76.50 570 ALA A N 1
ATOM 4276 C CA . ALA A 1 570 ? -51.630 -28.197 81.200 1.00 76.50 570 ALA A CA 1
ATOM 4277 C C . ALA A 1 570 ? -51.160 -29.410 80.384 1.00 76.50 570 ALA A C 1
ATOM 4279 O O . ALA A 1 570 ? -51.604 -30.518 80.671 1.00 76.50 570 ALA A O 1
ATOM 4280 N N . GLU A 1 571 ? -50.206 -29.234 79.467 1.00 75.44 571 GLU A N 1
ATOM 4281 C CA . GLU A 1 571 ? -49.548 -30.318 78.727 1.00 75.44 571 GLU A CA 1
ATOM 4282 C C . GLU A 1 571 ? -48.788 -31.257 79.674 1.00 75.44 571 GLU A C 1
ATOM 4284 O O . GLU A 1 571 ? -49.071 -32.450 79.691 1.00 75.44 571 GLU A O 1
ATOM 4289 N N . LEU A 1 572 ? -47.942 -30.734 80.573 1.00 74.81 572 LEU A N 1
ATOM 4290 C CA . LEU A 1 572 ? -47.263 -31.533 81.610 1.00 74.81 572 LEU A CA 1
ATOM 4291 C C . LEU A 1 572 ? -48.231 -32.269 82.550 1.00 74.81 572 LEU A C 1
ATOM 4293 O O . LEU A 1 572 ? -47.889 -33.317 83.099 1.00 74.81 572 LEU A O 1
ATOM 4297 N N . ARG A 1 573 ? -49.430 -31.724 82.792 1.00 78.06 573 ARG A N 1
ATOM 4298 C CA . ARG A 1 573 ? -50.485 -32.409 83.558 1.00 78.06 573 ARG A CA 1
ATOM 4299 C C . ARG A 1 573 ? -51.178 -33.476 82.716 1.00 78.06 573 ARG A C 1
ATOM 4301 O O . ARG A 1 573 ? -51.424 -34.553 83.244 1.00 78.06 573 ARG A O 1
ATOM 4308 N N . ALA A 1 574 ? -51.466 -33.212 81.444 1.00 75.50 574 ALA A N 1
ATOM 4309 C CA . ALA A 1 574 ? -52.057 -34.181 80.525 1.00 75.50 574 ALA A CA 1
ATOM 4310 C C . ALA A 1 574 ? -51.117 -35.373 80.294 1.00 75.50 574 ALA A C 1
ATOM 4312 O O . ALA A 1 574 ? -51.549 -36.514 80.430 1.00 75.50 574 ALA A O 1
ATOM 4313 N N . GLU A 1 575 ? -49.828 -35.114 80.068 1.00 76.94 575 GLU A N 1
ATOM 4314 C CA . GLU A 1 575 ? -48.775 -36.123 79.947 1.00 76.94 575 GLU A CA 1
ATOM 4315 C C . GLU A 1 575 ? -48.660 -36.955 81.231 1.00 76.94 575 GLU A C 1
ATOM 4317 O O . GLU A 1 575 ? -48.739 -38.178 81.168 1.00 76.94 575 GLU A O 1
ATOM 4322 N N . LYS A 1 576 ? -48.604 -36.320 82.415 1.00 77.88 576 LYS A N 1
ATOM 4323 C CA . LYS A 1 576 ? -48.627 -37.038 83.706 1.00 77.88 576 LYS A CA 1
ATOM 4324 C C . LYS A 1 576 ? -49.889 -37.872 83.911 1.00 77.88 576 LYS A C 1
ATOM 4326 O O . LYS A 1 576 ? -49.788 -38.985 84.414 1.00 77.88 576 LYS A O 1
ATOM 4331 N N . VAL A 1 577 ? -51.063 -37.368 83.530 1.00 81.69 577 VAL A N 1
ATOM 4332 C CA . VAL A 1 577 ? -52.329 -38.116 83.608 1.00 81.69 577 VAL A CA 1
ATOM 4333 C C . VAL A 1 577 ? -52.327 -39.293 82.632 1.00 81.69 577 VAL A C 1
ATOM 4335 O O . VAL A 1 577 ? -52.821 -40.367 82.974 1.00 81.69 577 VAL A O 1
ATOM 4338 N N . GLU A 1 578 ? -51.749 -39.142 81.440 1.00 79.88 578 GLU A N 1
ATOM 4339 C CA . GLU A 1 578 ? -51.600 -40.237 80.483 1.00 79.88 578 GLU A CA 1
ATOM 4340 C C . GLU A 1 578 ? -50.596 -41.289 80.981 1.00 79.88 578 GLU A C 1
ATOM 4342 O O . GLU A 1 578 ? -50.876 -42.485 80.897 1.00 79.88 578 GLU A O 1
ATOM 4347 N N . ASP A 1 579 ? -49.484 -40.867 81.582 1.00 79.69 579 ASP A N 1
ATOM 4348 C CA . ASP A 1 579 ? -48.494 -41.735 82.225 1.00 79.69 579 ASP A CA 1
ATOM 4349 C C . ASP A 1 579 ? -49.064 -42.471 83.442 1.00 79.69 579 ASP A C 1
ATOM 4351 O O . ASP A 1 579 ? -48.858 -43.676 83.597 1.00 79.69 579 ASP A O 1
ATOM 4355 N N . GLU A 1 580 ? -49.845 -41.801 84.290 1.00 82.12 580 GLU A N 1
ATOM 4356 C CA . GLU A 1 580 ? -50.575 -42.446 85.383 1.00 82.12 580 GLU A CA 1
ATOM 4357 C C . GLU A 1 580 ? -51.623 -43.430 84.857 1.00 82.12 580 GLU A C 1
ATOM 4359 O O . GLU A 1 580 ? -51.776 -44.519 85.414 1.00 82.12 580 GLU A O 1
ATOM 4364 N N . ARG A 1 581 ? -52.301 -43.110 83.749 1.00 82.62 581 ARG A N 1
ATOM 4365 C CA . ARG A 1 581 ? -53.259 -44.009 83.092 1.00 82.62 581 ARG A CA 1
ATOM 4366 C C . ARG A 1 581 ? -52.562 -45.233 82.490 1.00 82.62 581 ARG A C 1
ATOM 4368 O O . ARG A 1 581 ? -53.064 -46.343 82.672 1.00 82.62 581 ARG A O 1
ATOM 4375 N N . LYS A 1 582 ? -51.388 -45.068 81.867 1.00 80.31 582 LYS A N 1
ATOM 4376 C CA . LYS A 1 582 ? -50.514 -46.162 81.399 1.00 80.31 582 LYS A CA 1
ATOM 4377 C C . LYS A 1 582 ? -50.054 -47.031 82.574 1.00 80.31 582 LYS A C 1
ATOM 4379 O O . LYS A 1 582 ? -50.315 -48.231 82.572 1.00 80.31 582 LYS A O 1
ATOM 4384 N N . ARG A 1 583 ? -49.500 -46.433 83.636 1.00 81.31 583 ARG A N 1
ATOM 4385 C CA . ARG A 1 583 ? -49.081 -47.135 84.869 1.00 81.31 583 ARG A CA 1
ATOM 4386 C C . ARG A 1 583 ? -50.236 -47.856 85.564 1.00 81.31 583 ARG A C 1
ATOM 4388 O O . ARG A 1 583 ? -50.040 -48.933 86.127 1.00 81.31 583 ARG A O 1
ATOM 4395 N N . LYS A 1 584 ? -51.450 -47.296 85.535 1.00 82.00 584 LYS A N 1
ATOM 4396 C CA . LYS A 1 584 ? -52.651 -47.944 86.077 1.00 82.00 584 LYS A CA 1
ATOM 4397 C C . LYS A 1 584 ? -53.057 -49.151 85.232 1.00 82.00 584 LYS A C 1
ATOM 4399 O O . LYS A 1 584 ? -53.260 -50.216 85.802 1.00 82.00 584 LYS A O 1
ATOM 4404 N N . GLN A 1 585 ? -53.062 -49.031 83.902 1.00 81.19 585 GLN A N 1
ATOM 4405 C CA . GLN A 1 585 ? -53.278 -50.169 83.000 1.00 81.19 585 GLN A CA 1
ATOM 4406 C C . GLN A 1 585 ? -52.198 -51.253 83.154 1.00 81.19 585 GLN A C 1
ATOM 4408 O O . GLN A 1 585 ? -52.505 -52.440 83.073 1.00 81.19 585 GLN A O 1
ATOM 4413 N N . GLU A 1 586 ? -50.938 -50.889 83.399 1.00 77.12 586 GLU A N 1
ATOM 4414 C CA . GLU A 1 586 ? -49.866 -51.847 83.703 1.00 77.12 586 GLU A CA 1
ATOM 4415 C C . GLU A 1 586 ? -50.067 -52.541 85.053 1.00 77.12 586 GLU A C 1
ATOM 4417 O O . GLU A 1 586 ? -49.913 -53.759 85.142 1.00 77.12 586 GLU A O 1
ATOM 4422 N N . ARG A 1 587 ? -50.476 -51.803 86.095 1.00 77.69 587 ARG A N 1
ATOM 4423 C CA . ARG A 1 587 ? -50.854 -52.382 87.394 1.00 77.69 587 ARG A CA 1
ATOM 4424 C C . ARG A 1 587 ? -52.058 -53.312 87.279 1.00 77.69 587 ARG A C 1
ATOM 4426 O O . ARG A 1 587 ? -52.028 -54.392 87.858 1.00 77.69 587 ARG A O 1
ATOM 4433 N N . GLU A 1 588 ? -53.077 -52.942 86.512 1.00 77.75 588 GLU A N 1
ATOM 4434 C CA . GLU A 1 588 ? -54.237 -53.795 86.236 1.00 77.75 588 GLU A CA 1
ATOM 4435 C C . GLU A 1 588 ? -53.805 -55.063 85.483 1.00 77.75 588 GLU A C 1
ATOM 4437 O O . GLU A 1 588 ? -54.109 -56.159 85.942 1.00 77.75 588 GLU A O 1
ATOM 4442 N N . LYS A 1 589 ? -52.960 -54.962 84.444 1.00 75.50 589 LYS A N 1
ATOM 4443 C CA . LYS A 1 589 ? -52.347 -56.127 83.764 1.00 75.50 589 LYS A CA 1
ATOM 4444 C C . LYS A 1 589 ? -51.491 -57.001 84.699 1.00 75.50 589 LYS A C 1
ATOM 4446 O O . LYS A 1 589 ? -51.440 -58.219 84.518 1.00 75.50 589 LYS A O 1
ATOM 4451 N N . LEU A 1 590 ? -50.817 -56.417 85.693 1.00 69.25 590 LEU A N 1
ATOM 4452 C CA . LEU A 1 590 ? -50.059 -57.146 86.721 1.00 69.25 590 LEU A CA 1
ATOM 4453 C C . LEU A 1 590 ? -50.972 -57.861 87.731 1.00 69.25 590 LEU A C 1
ATOM 4455 O O . LEU A 1 590 ? -50.665 -58.985 88.127 1.00 69.25 590 LEU A O 1
ATOM 4459 N N . VAL A 1 591 ? -52.103 -57.257 88.107 1.00 68.25 591 VAL A N 1
ATOM 4460 C CA . VAL A 1 591 ? -53.125 -57.875 88.972 1.00 68.25 591 VAL A CA 1
ATOM 4461 C C . VAL A 1 591 ? -53.904 -58.966 88.226 1.00 68.25 591 VAL A C 1
ATOM 4463 O O . VAL A 1 591 ? -54.166 -60.026 88.788 1.00 68.25 591 VAL A O 1
ATOM 4466 N N . GLU A 1 592 ? -54.186 -58.778 86.938 1.00 63.66 592 GLU A N 1
ATOM 4467 C CA . GLU A 1 592 ? -54.732 -59.808 86.044 1.00 63.66 592 GLU A CA 1
ATOM 4468 C C . GLU A 1 592 ? -53.773 -61.014 85.958 1.00 63.66 592 GLU A C 1
ATOM 4470 O O . GLU A 1 592 ? -54.182 -62.172 86.058 1.00 63.66 592 GLU A O 1
ATOM 4475 N N . ARG A 1 593 ? -52.458 -60.751 85.860 1.00 58.22 593 ARG A N 1
ATOM 4476 C CA . ARG A 1 593 ? -51.412 -61.786 85.913 1.00 58.22 593 ARG A CA 1
ATOM 4477 C C . ARG A 1 593 ? -51.312 -62.486 87.270 1.00 58.22 593 ARG A C 1
ATOM 4479 O O . ARG A 1 593 ? -51.008 -63.674 87.273 1.00 58.22 593 ARG A O 1
ATOM 4486 N N . SER A 1 594 ? -51.557 -61.808 88.394 1.00 53.22 594 SER A N 1
ATOM 4487 C CA . SER A 1 594 ? -51.514 -62.433 89.728 1.00 53.22 594 SER A CA 1
ATOM 4488 C C . SER A 1 594 ? -52.811 -63.154 90.115 1.00 53.22 594 SER A C 1
ATOM 4490 O O . SER A 1 594 ? -52.772 -64.055 90.952 1.00 53.22 594 SER A O 1
ATOM 4492 N N . ARG A 1 595 ? -53.940 -62.817 89.472 1.00 51.31 595 ARG A N 1
ATOM 4493 C CA . ARG A 1 595 ? -55.212 -63.556 89.553 1.00 51.31 595 ARG A CA 1
ATOM 4494 C C . ARG A 1 595 ? -55.274 -64.797 88.666 1.00 51.31 595 ARG A C 1
ATOM 4496 O O . ARG A 1 595 ? -56.156 -65.628 88.880 1.00 51.31 595 ARG A O 1
ATOM 4503 N N . ARG A 1 596 ? -54.345 -64.987 87.721 1.00 46.16 596 ARG A N 1
ATOM 4504 C CA . ARG A 1 596 ? -54.171 -66.307 87.099 1.00 46.16 596 ARG A CA 1
ATOM 4505 C C . ARG A 1 596 ? -53.744 -67.301 88.187 1.00 46.16 596 ARG A C 1
ATOM 4507 O O . ARG A 1 596 ? -52.730 -67.056 88.844 1.00 46.16 596 ARG A O 1
ATOM 4514 N N . PRO A 1 597 ? -54.483 -68.407 88.402 1.00 47.47 597 PRO A N 1
ATOM 4515 C CA . PRO A 1 597 ? -54.115 -69.387 89.414 1.00 47.47 597 PRO A CA 1
ATOM 4516 C C . PRO A 1 597 ? -52.709 -69.923 89.133 1.00 47.47 597 PRO A C 1
ATOM 4518 O O . PRO A 1 597 ? -52.325 -70.099 87.974 1.00 47.47 597 PRO A O 1
ATOM 4521 N N . ARG A 1 598 ? -51.943 -70.188 90.201 1.00 44.44 598 ARG A N 1
ATOM 4522 C CA . ARG A 1 598 ? -50.596 -70.777 90.128 1.00 44.44 598 ARG A CA 1
ATOM 4523 C C . ARG A 1 598 ? -50.678 -72.230 89.644 1.00 44.44 598 ARG A C 1
ATOM 4525 O O . ARG A 1 598 ? -50.571 -73.167 90.432 1.00 44.44 598 ARG A O 1
ATOM 4532 N N . GLY A 1 599 ? -50.885 -72.396 88.340 1.00 41.12 599 GLY A N 1
ATOM 4533 C CA . GLY A 1 599 ? -50.728 -73.660 87.637 1.00 41.12 599 GLY A CA 1
ATOM 4534 C C . GLY A 1 599 ? -49.308 -74.181 87.839 1.00 41.12 599 GLY A C 1
ATOM 4535 O O . GLY A 1 599 ? -48.348 -73.426 87.719 1.00 41.12 599 GLY A O 1
ATOM 4536 N N . HIS A 1 600 ? -49.227 -75.454 88.215 1.00 43.28 600 HIS A N 1
ATOM 4537 C CA . HIS A 1 600 ? -48.047 -76.191 88.657 1.00 43.28 600 HIS A CA 1
ATOM 4538 C C . HIS A 1 600 ? -46.693 -75.780 88.058 1.00 43.28 600 HIS A C 1
ATOM 4540 O O . HIS A 1 600 ? -46.535 -75.667 86.844 1.00 43.28 600 HIS A O 1
ATOM 4546 N N . GLN A 1 601 ? -45.675 -75.738 88.925 1.00 38.53 601 GLN A N 1
ATOM 4547 C CA . GLN A 1 601 ? -44.301 -76.028 88.516 1.00 38.53 601 GLN A CA 1
ATOM 4548 C C . GLN A 1 601 ? -44.234 -77.449 87.928 1.00 38.53 601 GLN A C 1
ATOM 4550 O O . GLN A 1 601 ? -44.596 -78.397 88.629 1.00 38.53 601 GLN A O 1
ATOM 4555 N N . PRO A 1 602 ? -43.703 -77.641 86.711 1.00 42.69 602 PRO A N 1
ATOM 4556 C CA . PRO A 1 602 ? -43.110 -78.905 86.310 1.00 42.69 602 PRO A CA 1
ATOM 4557 C C . PRO A 1 602 ? -41.684 -78.980 86.866 1.00 42.69 602 PRO A C 1
ATOM 4559 O O . PRO A 1 602 ? -40.925 -78.010 86.817 1.00 42.69 602 PRO A O 1
ATOM 4562 N N . THR A 1 603 ? -41.299 -80.142 87.378 1.00 44.47 603 THR A N 1
ATOM 4563 C CA . THR A 1 603 ? -39.932 -80.421 87.822 1.00 44.47 603 THR A CA 1
ATOM 4564 C C . THR A 1 603 ? -38.979 -80.677 86.646 1.00 44.47 603 THR A C 1
ATOM 4566 O O . THR A 1 603 ? -39.338 -81.297 85.653 1.00 44.47 603 THR A O 1
ATOM 4569 N N . CYS A 1 604 ? -37.732 -80.228 86.820 1.00 38.38 604 CYS A N 1
ATOM 4570 C CA . CYS A 1 604 ? -36.483 -80.773 86.269 1.00 38.38 604 CYS A CA 1
ATOM 4571 C C . CYS A 1 604 ? -36.404 -81.231 84.791 1.00 38.38 604 CYS A C 1
ATOM 4573 O O . CYS A 1 604 ? -36.844 -82.327 84.449 1.00 38.38 604 CYS A O 1
ATOM 4575 N N . ARG A 1 605 ? -35.521 -80.579 84.012 1.00 37.88 605 ARG A N 1
ATOM 4576 C CA . ARG A 1 605 ? -34.387 -81.286 83.368 1.00 37.88 605 ARG A CA 1
ATOM 4577 C C . ARG A 1 605 ? -33.249 -80.350 82.944 1.00 37.88 605 ARG A C 1
ATOM 4579 O O . ARG A 1 605 ? -33.457 -79.164 82.730 1.00 37.88 605 ARG A O 1
ATOM 4586 N N . ALA A 1 606 ? -32.043 -80.910 82.868 1.00 44.19 606 ALA A N 1
ATOM 4587 C CA . ALA A 1 606 ? -30.787 -80.198 82.631 1.00 44.19 606 ALA A CA 1
ATOM 4588 C C . ALA A 1 606 ? -30.280 -80.313 81.180 1.00 44.19 606 ALA A C 1
ATOM 4590 O O . ALA A 1 606 ? -30.507 -81.338 80.538 1.00 44.19 606 ALA A O 1
ATOM 4591 N N . ARG A 1 607 ? -29.534 -79.291 80.730 1.00 39.91 607 ARG A N 1
ATOM 4592 C CA . ARG A 1 607 ? -28.391 -79.273 79.775 1.00 39.91 607 ARG A CA 1
ATOM 4593 C C . ARG A 1 607 ? -27.995 -77.789 79.602 1.00 39.91 607 ARG A C 1
ATOM 4595 O O . ARG A 1 607 ? -28.888 -76.971 79.450 1.00 39.91 607 ARG A O 1
ATOM 4602 N N . ALA A 1 608 ? -26.769 -77.329 79.863 1.00 42.38 608 ALA A N 1
ATOM 4603 C CA . ALA A 1 608 ? -25.439 -77.688 79.345 1.00 42.38 608 ALA A CA 1
ATOM 4604 C C . ALA A 1 608 ? -25.087 -76.978 78.019 1.00 42.38 608 ALA A C 1
ATOM 4606 O O . ALA A 1 608 ? -25.796 -77.131 77.030 1.00 42.38 608 ALA A O 1
ATOM 4607 N N . GLY A 1 609 ? -23.939 -76.284 78.034 1.00 38.41 609 GLY A N 1
ATOM 4608 C CA . GLY A 1 609 ? -23.297 -75.596 76.906 1.00 38.41 609 GLY A CA 1
ATOM 4609 C C . GLY A 1 609 ? -23.751 -74.144 76.688 1.00 38.41 609 GLY A C 1
ATOM 4610 O O . GLY A 1 609 ? -24.913 -73.834 76.911 1.00 38.41 609 GLY A O 1
ATOM 4611 N N . CYS A 1 610 ? -22.949 -73.203 76.188 1.00 36.09 610 CYS A N 1
ATOM 4612 C CA . CYS A 1 610 ? -21.496 -72.976 76.089 1.00 36.09 610 CYS A CA 1
ATOM 4613 C C . CYS A 1 610 ? -21.303 -71.765 75.141 1.00 36.09 610 CYS A C 1
ATOM 4615 O O . CYS A 1 610 ? -22.179 -71.485 74.332 1.00 36.09 610 CYS A O 1
ATOM 4617 N N . SER A 1 611 ? -20.128 -71.125 75.211 1.00 39.75 611 SER A N 1
ATOM 4618 C CA . SER A 1 611 ? -19.475 -70.326 74.146 1.00 39.75 611 SER A CA 1
ATOM 4619 C C . SER A 1 611 ? -20.205 -69.134 73.488 1.00 39.75 611 SER A C 1
ATOM 4621 O O . SER A 1 611 ? -21.019 -69.314 72.593 1.00 39.75 611 SER A O 1
ATOM 4623 N N . ALA A 1 612 ? -19.730 -67.938 73.862 1.00 43.59 612 ALA A N 1
ATOM 4624 C CA . ALA A 1 612 ? -18.993 -66.978 73.015 1.00 43.59 612 ALA A CA 1
ATOM 4625 C C . ALA A 1 612 ? -19.609 -66.420 71.709 1.00 43.59 612 ALA A C 1
ATOM 4627 O O . ALA A 1 612 ? -20.103 -67.150 70.855 1.00 43.59 612 ALA A O 1
ATOM 4628 N N . GLY A 1 613 ? -19.427 -65.105 71.538 1.00 39.97 613 GLY A N 1
ATOM 4629 C CA . GLY A 1 613 ? -19.805 -64.278 70.391 1.00 39.97 613 GLY A CA 1
ATOM 4630 C C . GLY A 1 613 ? -19.700 -62.810 70.777 1.00 39.97 613 GLY A C 1
ATOM 4631 O O . GLY A 1 613 ? -20.732 -62.121 70.657 1.00 39.97 613 GLY A O 1
#

Sequence (613 aa):
MGGGRPTSPYRAPHELEAPVNVGVAVDRAAEAASRRGLSGAAFRACVTGTTLERRTLVRALNRIRRRQAVLVTEPAIPGASSFLSPLPDPSLAEVWAEDPSELEAASRRESPCAGCEGHGIGCPTCNGSGRVLARLTVTSELRQAVVSDDPRGPDTYARLLEPADFDAPNVSLPGELESDSELAPEACPAKLLAPVDTRLDRIESIRVQKLASSVVRVAYSLAQRPGFVDVSVHDGHVLEHSDFEPIARRRWLSFGAGATTGALGFVTLLVYASRDAWFIAHGNLPLLGPLALGAAVAAGVGTAELTLLAPARNPRRLALAFGTALAALLGMGLSWGAKAPSIDRAVTLLAAGREADARSEAQALIRLDSSAGAARELLDELHRRRVTRSQGLDELASVVAEPWQTEEARLNAQAALTRAVLAAADQAYAKGARFELERLASPTSPGDAQSREYARALVQLLELADCIARVDLICVARDLGRRVPPAVQRHKDALRTVALTVLRKELDQSHSERVDGPSAARRQQALKRAIELTKVYEKVTGAELVPGVAELEKEDIWRLWEAAGKEAQAELRAEKVEDERKRKQEREKLVERSRRPRGHQPTCRARAGCSAG